Protein 1CPY (pdb70)

B-factor: mean 36.8, std 21.38, range [5.0, 75.0]

GO terms:
  GO:0000324 fungal-type vacuole (C, IDA)
  GO:0000328 fungal-type vacuole lumen (C, IDA)
  GO:0004185 serine-type carboxypeptidase activity (F, IDA)
  GO:0046938 phytochelatin biosynthetic process (P, IDA)
  GO:0005775 vacuolar lumen (C, IGI)
  GO:0004185 serine-type carboxypeptidase activity (F, IGI)
  GO:0016236 macroautophagy (P, IGI)
  GO:0031638 zymogen activation (P, IGI)
  GO:0006995 cellular response to nitrogen starvation (P, IGI)
  GO:0000324 fungal-type vacuole (C, HDA)
  GO:0005737 cytoplasm (C, HDA)
  GO:0005775 vacuolar lumen (C, IMP)
  GO:0005783 endoplasmic reticulum (C, HDA)
  GO:0004185 serine-type carboxypeptidase activity (F, IMP)
  GO:0046938 phytochelatin biosynthetic process (P, IMP)
  GO:0006995 cellular response to nitrogen starvation (P, IMP)
  GO:0005775 vacuolar lumen (C, EXP)
  GO:0005515 protein binding (F, IPI)
  GO:000557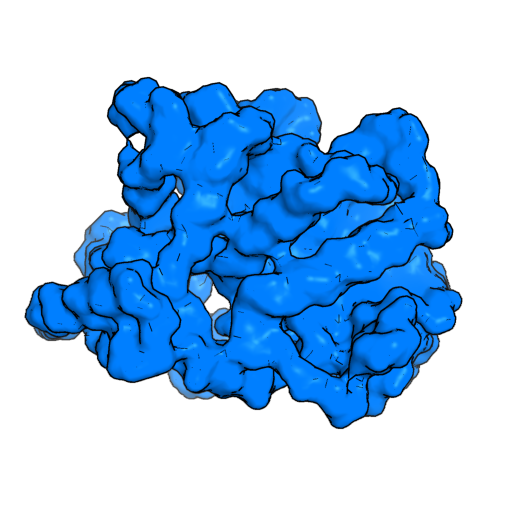6 extracellular region (C, IDA)

InterPro domains:
  IPR001563 Peptidase S10, serine carboxypeptidase [PF00450] (123-528)
  IPR001563 Peptidase S10, serine carboxypeptidase [PR00724] (191-203)
  IPR001563 Peptidase S10, serine carboxypeptidase [PR00724] (204-214)
  IPR001563 Peptidase S10, serine carboxypeptidase [PR00724] (239-264)
  IPR001563 Peptidase S10, serine carboxypeptidase [PR00724] (498-511)
  IPR001563 Peptidase S10, serine carboxypeptidase [PTHR11802] (123-515)
  IPR008442 Propeptide, carboxypeptidase Y [PF05388] (47-106)
  IPR018202 Serine carboxypeptidase, serine active site [PS00131] (253-260)
  IPR029058 Alpha/Beta hydrolase fold [G3DSA:3.40.50.1820] (127-526)
  IPR029058 Alpha/Beta hydrolase fold [SSF53474] (114-528)
  IPR033124 Serine carboxypeptidases, histidine active site [PS00560] (498-515)

CATH classification: 3.40.50.1820 (+1 more: 1.10.287.410)

Solvent-accessible surface area: 16264 Å² total; per-residue (Å²): 114,68,45,41,5,78,99,24,42,14,22,106,118,29,60,11,31,0,0,15,16,75,15,92,133,27,62,38,23,1,0,1,10,7,3,42,3,98,104,70,34,46,75,9,6,1,4,1,2,1,13,3,33,2,0,24,0,0,2,25,0,2,5,21,9,3,3,7,5,36,5,11,126,86,49,117,36,86,60,35,102,78,1,6,2,33,50,2,0,4,0,3,0,0,3,2,3,63,0,10,5,2,57,18,74,94,67,44,13,49,48,0,76,34,2,1,115,14,5,16,64,0,1,57,51,1,4,74,121,41,58,86,15,34,118,150,59,7,57,3,0,5,0,0,5,18,6,0,0,0,0,1,1,16,2,0,41,36,1,31,72,49,178,137,64,57,12,100,15,48,0,2,0,2,1,2,0,12,0,8,0,43,32,7,2,41,63,8,19,26,5,0,26,41,115,6,54,58,94,60,26,7,87,86,148,39,11,65,49,0,111,107,18,26,152,164,0,31,38,31,0,97,46,0,27,122,61,101,37,66,221,17,0,20,55,0,3,93,74,0,31,88,18,0,24,29,14,0,102,192,53,9,65,0,16,70,0,8,93,79,101,18,133,78,78,132,88,32,18,95,57,46,94,34,5,29,54,2,8,44,29,106,108,4,34,113,19,7,34,17,77,33,135,128,0,101,35,60,32,166,67,8,49,104,36,0,41,116,24,0,0,41,0,30,14,22,32,78,12,1,32,84,4,0,60,112,87,9,17,1,0,0,5,0,0,6,17,0,0,51,5,5,27,16,1,2,61,13,2,3,38,97,10,75,11,96,56,70,73,70,4,68,89,29,82,88,172,101,10,69,1,67,93,54,116,128,68,1,0,48,4,16,30,58,123,28,0,0,5,0,38,3,57,83,0,0,22,18,3,6,64,30,30,23,53,22,2,15,1,0,1,22,46,0,6,90,47,49,44,53,49

Structure (mmCIF, N/CA/C/O backbone):
data_1CPY
#
_entry.id   1CPY
#
_cell.length_a   112.000
_cell.length_b   112.000
_cell.length_c   112.000
_cell.angle_alpha   90.00
_cell.angle_beta   90.00
_cell.angle_gamma   90.00
#
_symmetry.space_group_name_H-M   'P 21 3'
#
loop_
_entity.id
_entity.type
_entity.pdbx_description
1 polymer 'SERINE CARBOXYPEPTIDASE'
2 non-polymer 2-acetamido-2-deoxy-beta-D-glucopyranose
3 water water
#
loop_
_atom_site.group_PDB
_atom_site.id
_atom_site.type_symbol
_atom_site.label_atom_id
_atom_site.label_alt_id
_atom_site.label_comp_id
_atom_site.label_asym_id
_atom_site.label_entity_id
_atom_site.label_seq_id
_atom_site.pdbx_PDB_ins_code
_atom_site.Cartn_x
_atom_site.Cartn_y
_atom_site.Cartn_z
_atom_site.occupancy
_atom_site.B_iso_or_equiv
_atom_site.auth_seq_id
_atom_site.auth_comp_id
_atom_site.auth_asym_id
_atom_site.auth_atom_id
_atom_site.pdbx_PDB_model_num
ATOM 1 N N . LYS A 1 1 ? 62.729 18.190 22.487 1.00 73.20 1 LYS A N 1
ATOM 2 C CA . LYS A 1 1 ? 63.006 18.372 21.043 1.00 71.34 1 LYS A CA 1
ATOM 3 C C . LYS A 1 1 ? 62.635 17.109 20.353 1.00 66.53 1 LYS A C 1
ATOM 4 O O . LYS A 1 1 ? 63.196 16.074 20.650 1.00 67.06 1 LYS A O 1
ATOM 6 N N . ILE A 1 2 ? 61.724 17.177 19.433 1.00 63.72 2 ILE A N 1
ATOM 7 C CA . ILE A 1 2 ? 61.237 15.952 18.830 1.00 64.19 2 ILE A CA 1
ATOM 8 C C . ILE A 1 2 ? 61.961 15.312 17.621 1.00 65.83 2 ILE A C 1
ATOM 9 O O . ILE A 1 2 ? 62.407 16.003 16.730 1.00 68.05 2 ILE A O 1
ATOM 11 N N . LYS A 1 3 ? 62.059 13.980 17.540 1.00 64.72 3 LYS A N 1
ATOM 12 C CA . LYS A 1 3 ? 62.620 13.340 16.357 1.00 63.85 3 LYS A CA 1
ATOM 13 C C . LYS A 1 3 ? 61.499 12.589 15.688 1.00 66.94 3 LYS A C 1
ATOM 14 O O . LYS A 1 3 ? 60.332 12.874 15.959 1.00 67.14 3 LYS A O 1
ATOM 16 N N . ASP A 1 4 ? 61.862 11.650 14.814 1.00 69.52 4 ASP A N 1
ATOM 17 C CA . ASP A 1 4 ? 60.904 10.826 14.095 1.00 72.10 4 ASP A CA 1
ATOM 18 C C . ASP A 1 4 ? 61.341 9.399 14.108 1.00 73.87 4 ASP A C 1
ATOM 19 O O . ASP A 1 4 ? 62.352 9.068 13.499 1.00 74.80 4 ASP A O 1
ATOM 21 N N . PRO A 1 5 ? 60.472 8.549 14.653 1.00 73.99 5 PRO A N 1
ATOM 22 C CA . PRO A 1 5 ? 60.736 7.138 14.659 1.00 74.50 5 PRO A CA 1
ATOM 23 C C . PRO A 1 5 ? 60.936 6.707 13.238 1.00 74.04 5 PRO A C 1
ATOM 24 O O . PRO A 1 5 ? 61.369 5.572 13.086 1.00 73.99 5 PRO A O 1
ATOM 28 N N . LYS A 1 6 ? 60.445 7.585 12.295 1.00 73.48 6 LYS A N 1
ATOM 29 C CA . LYS A 1 6 ? 60.520 7.545 10.858 1.00 72.26 6 LYS A CA 1
ATOM 30 C C . LYS A 1 6 ? 61.704 6.630 10.542 1.00 73.88 6 LYS A C 1
ATOM 31 O O . LYS A 1 6 ? 61.508 5.431 10.179 1.00 72.54 6 LYS A O 1
ATOM 33 N N . ILE A 1 7 ? 62.911 7.154 10.917 1.00 75.00 7 ILE A N 1
ATOM 34 C CA . ILE A 1 7 ? 64.203 6.462 10.826 1.00 75.00 7 ILE A CA 1
ATOM 35 C C . ILE A 1 7 ? 64.221 4.986 11.352 1.00 75.00 7 ILE A C 1
ATOM 36 O O . ILE A 1 7 ? 65.014 4.161 10.832 1.00 75.00 7 ILE A O 1
ATOM 38 N N . LEU A 1 8 ? 63.340 4.681 12.399 1.00 75.00 8 LEU A N 1
ATOM 39 C CA . LEU A 1 8 ? 63.202 3.366 13.118 1.00 72.03 8 LEU A CA 1
ATOM 40 C C . LEU A 1 8 ? 62.494 2.273 12.313 1.00 67.20 8 LEU A C 1
ATOM 41 O O . LEU A 1 8 ? 61.854 2.576 11.292 1.00 63.79 8 LEU A O 1
ATOM 46 N N . GLY A 1 9 ? 62.604 1.044 12.823 1.00 65.74 9 GLY A N 1
ATOM 47 C CA . GLY A 1 9 ? 61.941 -0.059 12.201 1.00 68.24 9 GLY A CA 1
ATOM 48 C C . GLY A 1 9 ? 60.447 0.248 12.165 1.00 72.91 9 GLY A C 1
ATOM 49 O O . GLY A 1 9 ? 59.917 0.751 11.164 1.00 75.00 9 GLY A O 1
ATOM 50 N N . ILE A 1 10 ? 59.811 0.005 13.289 1.00 73.53 10 ILE A N 1
ATOM 51 C CA . ILE A 1 10 ? 58.398 0.208 13.567 1.00 74.01 10 ILE A CA 1
ATOM 52 C C . ILE A 1 10 ? 57.431 0.350 12.331 1.00 75.00 10 ILE A C 1
ATOM 53 O O . ILE A 1 10 ? 57.767 -0.103 11.206 1.00 75.00 10 ILE A O 1
ATOM 58 N N . ASP A 1 11 ? 56.252 0.987 12.520 1.00 74.59 11 ASP A N 1
ATOM 59 C CA . ASP A 1 11 ? 55.249 1.185 11.478 1.00 74.89 11 ASP A CA 1
ATOM 60 C C . ASP A 1 11 ? 55.651 2.191 10.381 1.00 74.83 11 ASP A C 1
ATOM 61 O O . ASP A 1 11 ? 55.842 3.382 10.623 1.00 75.00 11 ASP A O 1
ATOM 66 N N . PRO A 1 12 ? 55.711 1.662 9.157 1.00 75.00 12 PRO A N 1
ATOM 67 C CA . PRO A 1 12 ? 56.064 2.346 7.920 1.00 75.00 12 PRO A CA 1
ATOM 68 C C . PRO A 1 12 ? 55.039 3.330 7.406 1.00 75.00 12 PRO A C 1
ATOM 69 O O . PRO A 1 12 ? 54.789 4.364 8.077 1.00 75.00 12 PRO A O 1
ATOM 73 N N . ASN A 1 13 ? 54.501 2.964 6.212 1.00 75.00 13 ASN A N 1
ATOM 74 C CA . ASN A 1 13 ? 53.490 3.674 5.365 1.00 75.00 13 ASN A CA 1
ATOM 75 C C . ASN A 1 13 ? 52.661 4.782 6.022 1.00 75.00 13 ASN A C 1
ATOM 76 O O . ASN A 1 13 ? 52.029 5.605 5.304 1.00 75.00 13 ASN A O 1
ATOM 78 N N . VAL A 1 14 ? 52.647 4.722 7.386 1.00 75.00 14 VAL A N 1
ATOM 79 C CA . VAL A 1 14 ? 51.966 5.553 8.379 1.00 75.00 14 VAL A CA 1
ATOM 80 C C . VAL A 1 14 ? 52.375 7.035 8.381 1.00 75.00 14 VAL A C 1
ATOM 81 O O . VAL A 1 14 ? 51.941 7.848 7.528 1.00 75.00 14 VAL A O 1
ATOM 83 N N . THR A 1 15 ? 53.238 7.336 9.372 1.00 75.00 15 THR A N 1
ATOM 84 C CA . THR A 1 15 ? 53.786 8.654 9.707 1.00 74.57 15 THR A CA 1
ATOM 85 C C . THR A 1 15 ? 53.708 8.822 11.215 1.00 72.49 15 THR A C 1
ATOM 86 O O . THR A 1 15 ? 52.720 9.259 11.786 1.00 73.64 15 THR A O 1
ATOM 88 N N . GLN A 1 16 ? 54.761 8.343 11.826 1.00 70.63 16 GLN A N 1
ATOM 89 C CA . GLN A 1 16 ? 54.943 8.285 13.238 1.00 67.63 16 GLN A CA 1
ATOM 90 C C . GLN A 1 16 ? 55.841 9.442 13.761 1.00 68.44 16 GLN A C 1
ATOM 91 O O . GLN A 1 16 ? 56.862 9.773 13.205 1.00 67.94 16 GLN A O 1
ATOM 93 N N . TYR A 1 17 ? 55.446 10.105 14.846 1.00 68.31 17 TYR A N 1
ATOM 94 C CA . TYR A 1 17 ? 56.258 11.146 15.437 1.00 65.96 17 TYR A CA 1
ATOM 95 C C . TYR A 1 17 ? 56.535 10.774 16.911 1.00 64.65 17 TYR A C 1
ATOM 96 O O . TYR A 1 17 ? 55.712 10.074 17.568 1.00 65.30 17 TYR A O 1
ATOM 98 N N . THR A 1 18 ? 57.730 11.140 17.430 1.00 58.24 18 THR A N 1
ATOM 99 C CA . THR A 1 18 ? 58.068 10.778 18.812 1.00 51.52 18 THR A CA 1
ATOM 100 C C . THR A 1 18 ? 58.996 11.774 19.432 1.00 47.85 18 THR A C 1
ATOM 101 O O . THR A 1 18 ? 59.451 12.664 18.754 1.00 47.49 18 THR A O 1
ATOM 105 N N . GLY A 1 19 ? 59.281 11.632 20.717 1.00 46.20 19 GLY A N 1
ATOM 106 C CA . GLY A 1 19 ? 60.160 12.581 21.384 1.00 43.82 19 GLY A CA 1
ATOM 107 C C . GLY A 1 19 ? 59.631 13.135 22.709 1.00 40.25 19 GLY A C 1
ATOM 108 O O . GLY A 1 19 ? 59.082 12.378 23.467 1.00 39.46 19 GLY A O 1
ATOM 109 N N . TYR A 1 20 ? 59.752 14.439 22.968 1.00 41.23 20 TYR A N 1
ATOM 110 C CA . TYR A 1 20 ? 59.430 15.037 24.282 1.00 45.43 20 TYR A CA 1
ATOM 111 C C . TYR A 1 20 ? 58.756 16.381 24.351 1.00 49.95 20 TYR A C 1
ATOM 112 O O . TYR A 1 20 ? 59.253 17.356 23.756 1.00 50.69 20 TYR A O 1
ATOM 121 N N . LEU A 1 21 ? 57.812 16.480 25.301 1.00 51.34 21 LEU A N 1
ATOM 122 C CA . LEU A 1 21 ? 57.216 17.752 25.596 1.00 51.85 21 LEU A CA 1
ATOM 123 C C . LEU A 1 21 ? 57.821 18.274 26.837 1.00 51.54 21 LEU A C 1
ATOM 124 O O . LEU A 1 21 ? 57.861 17.557 27.809 1.00 49.93 21 LEU A O 1
ATOM 129 N N . ASP A 1 22 ? 58.298 19.499 26.760 1.00 54.47 22 ASP A N 1
ATOM 130 C CA . ASP A 1 22 ? 58.918 20.126 27.908 1.00 58.40 22 ASP A CA 1
ATOM 131 C C . ASP A 1 22 ? 58.018 21.097 28.742 1.00 58.78 22 ASP A C 1
ATOM 132 O O . ASP A 1 22 ? 57.222 21.910 28.243 1.00 58.96 22 ASP A O 1
ATOM 137 N N . VAL A 1 23 ? 58.169 20.958 30.064 1.00 58.08 23 VAL A N 1
ATOM 138 C CA . VAL A 1 23 ? 57.477 21.763 31.060 1.00 58.74 23 VAL A CA 1
ATOM 139 C C . VAL A 1 23 ? 58.442 22.448 32.031 1.00 59.01 23 VAL A C 1
ATOM 140 O O . VAL A 1 23 ? 58.710 22.069 33.205 1.00 53.98 23 VAL A O 1
ATOM 144 N N . GLU A 1 24 ? 59.047 23.421 31.341 1.00 62.63 24 GLU A N 1
ATOM 145 C CA . GLU A 1 24 ? 59.980 24.413 31.821 1.00 66.35 24 GLU A CA 1
ATOM 146 C C . GLU A 1 24 ? 60.123 24.507 33.358 1.00 65.16 24 GLU A C 1
ATOM 147 O O . GLU A 1 24 ? 61.082 24.018 33.979 1.00 63.00 24 GLU A O 1
ATOM 149 N N . ASP A 1 25 ? 59.131 25.210 33.915 1.00 67.25 25 ASP A N 1
ATOM 150 C CA . ASP A 1 25 ? 58.963 25.507 35.312 1.00 71.09 25 ASP A CA 1
ATOM 151 C C . ASP A 1 25 ? 59.086 24.318 36.178 1.00 71.29 25 ASP A C 1
ATOM 152 O O . ASP A 1 25 ? 59.813 24.303 37.140 1.00 72.24 25 ASP A O 1
ATOM 157 N N . GLU A 1 26 ? 58.259 23.362 35.927 1.00 71.98 26 GLU A N 1
ATOM 158 C CA . GLU A 1 26 ? 58.339 22.227 36.773 1.00 71.57 26 GLU A CA 1
ATOM 159 C C . GLU A 1 26 ? 59.591 21.396 36.385 1.00 69.03 26 GLU A C 1
ATOM 160 O O . GLU A 1 26 ? 60.040 20.518 37.125 1.00 70.62 26 GLU A O 1
ATOM 162 N N . ASP A 1 27 ? 60.217 21.724 35.246 1.00 63.14 27 ASP A N 1
ATOM 163 C CA . ASP A 1 27 ? 61.341 20.938 34.800 1.00 57.79 27 ASP A CA 1
ATOM 164 C C . ASP A 1 27 ? 60.878 19.514 34.640 1.00 52.47 27 ASP A C 1
ATOM 165 O O . ASP A 1 27 ? 61.543 18.596 35.073 1.00 48.23 27 ASP A O 1
ATOM 170 N N . LYS A 1 28 ? 59.714 19.335 34.038 1.00 51.65 28 LYS A N 1
ATOM 171 C CA . LYS A 1 28 ? 59.238 17.987 33.799 1.00 53.17 28 LYS A CA 1
ATOM 172 C C . LYS A 1 28 ? 59.359 17.679 32.285 1.00 54.27 28 LYS A C 1
ATOM 173 O O . LYS A 1 28 ? 58.870 18.434 31.446 1.00 55.80 28 LYS A O 1
ATOM 179 N N . HIS A 1 29 ? 59.981 16.525 31.918 1.00 51.17 29 HIS A N 1
ATOM 180 C CA . HIS A 1 29 ? 60.194 16.108 30.522 1.00 42.13 29 HIS A CA 1
ATOM 181 C C . HIS A 1 29 ? 59.356 14.881 30.130 1.00 32.25 29 HIS A C 1
ATOM 182 O O . HIS A 1 29 ? 59.704 13.736 30.358 1.00 34.31 29 HIS A O 1
ATOM 189 N N . PHE A 1 30 ? 58.237 15.119 29.583 1.00 22.45 30 PHE A N 1
ATOM 190 C CA . PHE A 1 30 ? 57.347 14.083 29.171 1.00 22.07 30 PHE A CA 1
ATOM 191 C C . PHE A 1 30 ? 57.855 13.329 27.958 1.00 33.43 30 PHE A C 1
ATOM 192 O O . PHE A 1 30 ? 58.520 13.856 27.159 1.00 44.62 30 PHE A O 1
ATOM 200 N N . PHE A 1 31 ? 57.583 12.104 27.763 1.00 32.29 31 PHE A N 1
ATOM 201 C CA . PHE A 1 31 ? 58.040 11.462 26.563 1.00 29.41 31 PHE A CA 1
ATOM 202 C C . PHE A 1 31 ? 56.808 10.765 25.945 1.00 37.21 31 PHE A C 1
ATOM 203 O O . PHE A 1 31 ? 55.949 10.183 26.658 1.00 39.02 31 PHE A O 1
ATOM 211 N N . PHE A 1 32 ? 56.710 10.717 24.596 1.00 38.67 32 PHE A N 1
ATOM 212 C CA . PHE A 1 32 ? 55.599 10.085 23.897 1.00 34.35 32 PHE A CA 1
ATOM 213 C C . PHE A 1 32 ? 56.180 9.571 22.636 1.00 35.02 32 PHE A C 1
ATOM 214 O O . PHE A 1 32 ? 57.317 9.893 22.299 1.00 34.35 32 PHE A O 1
ATOM 222 N N . TRP A 1 33 ? 55.407 8.708 22.017 1.00 37.74 33 TRP A N 1
ATOM 223 C CA . TRP A 1 33 ? 55.707 7.984 20.812 1.00 37.11 33 TRP A CA 1
ATOM 224 C C . TRP A 1 33 ? 54.327 7.928 20.197 1.00 39.56 33 TRP A C 1
ATOM 225 O O . TRP A 1 33 ? 53.400 7.508 20.849 1.00 37.62 33 TRP A O 1
ATOM 236 N N . THR A 1 34 ? 54.134 8.525 19.014 1.00 43.56 34 THR A N 1
ATOM 237 C CA . THR A 1 34 ? 52.818 8.550 18.387 1.00 42.61 34 THR A CA 1
ATOM 238 C C . THR A 1 34 ? 52.779 7.826 17.049 1.00 41.30 34 THR A C 1
ATOM 239 O O . THR A 1 34 ? 53.762 7.525 16.433 1.00 39.58 34 THR A O 1
ATOM 243 N N . PHE A 1 35 ? 51.597 7.671 16.551 1.00 44.56 35 PHE A N 1
ATOM 244 C CA . PHE A 1 35 ? 51.350 7.042 15.295 1.00 46.41 35 PHE A CA 1
ATOM 245 C C . PHE A 1 35 ? 50.055 7.578 14.592 1.00 44.40 35 PHE A C 1
ATOM 246 O O . PHE A 1 35 ? 49.061 7.888 15.271 1.00 41.65 35 PHE A O 1
ATOM 248 N N . GLU A 1 36 ? 50.069 7.794 13.253 1.00 41.40 36 GLU A N 1
ATOM 249 C CA . GLU A 1 36 ? 48.839 8.268 12.641 1.00 42.80 36 GLU A CA 1
ATOM 250 C C . GLU A 1 36 ? 47.906 7.087 12.452 1.00 43.59 36 GLU A C 1
ATOM 251 O O . GLU A 1 36 ? 48.312 5.953 12.533 1.00 43.36 36 GLU A O 1
ATOM 257 N N . SER A 1 37 ? 46.647 7.314 12.217 1.00 43.96 37 SER A N 1
ATOM 258 C CA . SER A 1 37 ? 45.824 6.151 12.067 1.00 43.62 37 SER A CA 1
ATOM 259 C C . SER A 1 37 ? 46.229 5.381 10.808 1.00 44.31 37 SER A C 1
ATOM 260 O O . SER A 1 37 ? 46.913 5.914 9.958 1.00 43.36 37 SER A O 1
ATOM 263 N N . ARG A 1 38 ? 46.026 4.095 10.733 1.00 48.39 38 ARG A N 1
ATOM 264 C CA . ARG A 1 38 ? 46.492 3.469 9.498 1.00 54.19 38 ARG A CA 1
ATOM 265 C C . ARG A 1 38 ? 45.555 3.805 8.307 1.00 58.01 38 ARG A C 1
ATOM 266 O O . ARG A 1 38 ? 45.781 3.480 7.129 1.00 58.66 38 ARG A O 1
ATOM 274 N N . ASN A 1 39 ? 44.400 4.311 8.670 1.00 59.24 39 ASN A N 1
ATOM 275 C CA . ASN A 1 39 ? 43.402 4.611 7.714 1.00 61.02 39 ASN A CA 1
ATOM 276 C C . ASN A 1 39 ? 43.515 6.047 7.304 1.00 64.18 39 ASN A C 1
ATOM 277 O O . ASN A 1 39 ? 44.342 6.401 6.490 1.00 67.61 39 ASN A O 1
ATOM 282 N N . ASP A 1 40 ? 42.695 6.890 7.898 1.00 63.84 40 ASP A N 1
ATOM 283 C CA . ASP A 1 40 ? 42.739 8.314 7.580 1.00 61.96 40 ASP A CA 1
ATOM 284 C C . ASP A 1 40 ? 42.863 9.156 8.829 1.00 55.14 40 ASP A C 1
ATOM 285 O O . ASP A 1 40 ? 41.944 9.304 9.639 1.00 55.33 40 ASP A O 1
ATOM 290 N N . PRO A 1 41 ? 44.032 9.679 8.994 1.00 49.18 41 PRO A N 1
ATOM 291 C CA . PRO A 1 41 ? 44.338 10.387 10.186 1.00 48.95 41 PRO A CA 1
ATOM 292 C C . PRO A 1 41 ? 43.434 11.579 10.515 1.00 49.06 41 PRO A C 1
ATOM 293 O O . PRO A 1 41 ? 43.313 12.001 11.687 1.00 50.02 41 PRO A O 1
ATOM 297 N N . ALA A 1 42 ? 42.742 12.020 9.473 1.00 47.32 42 ALA A N 1
ATOM 298 C CA . ALA A 1 42 ? 41.878 13.174 9.504 1.00 47.90 42 ALA A CA 1
ATOM 299 C C . ALA A 1 42 ? 40.500 12.889 10.085 1.00 49.97 42 ALA A C 1
ATOM 300 O O . ALA A 1 42 ? 39.901 13.739 10.747 1.00 50.66 42 ALA A O 1
ATOM 302 N N . LYS A 1 43 ? 39.940 11.730 9.819 1.00 52.06 43 LYS A N 1
ATOM 303 C CA . LYS A 1 43 ? 38.650 11.450 10.422 1.00 55.49 43 LYS A CA 1
ATOM 304 C C . LYS A 1 43 ? 38.912 10.704 11.723 1.00 60.39 43 LYS A C 1
ATOM 305 O O . LYS A 1 43 ? 38.624 11.232 12.790 1.00 60.67 43 LYS A O 1
ATOM 307 N N . ASP A 1 44 ? 39.570 9.512 11.621 1.00 64.84 44 ASP A N 1
ATOM 308 C CA . ASP A 1 44 ? 40.007 8.660 12.753 1.00 66.09 44 ASP A CA 1
ATOM 309 C C . ASP A 1 44 ? 40.379 9.411 14.047 1.00 67.40 44 ASP A C 1
ATOM 310 O O . ASP A 1 44 ? 41.193 10.370 14.047 1.00 69.37 44 ASP A O 1
ATOM 315 N N . PRO A 1 45 ? 39.727 9.003 15.149 1.00 65.09 45 PRO A N 1
ATOM 316 C CA . PRO A 1 45 ? 39.954 9.629 16.433 1.00 62.33 45 PRO A CA 1
ATOM 317 C C . PRO A 1 45 ? 41.417 9.463 16.953 1.00 58.03 45 PRO A C 1
ATOM 318 O O . PRO A 1 45 ? 42.312 8.855 16.350 1.00 58.34 45 PRO A O 1
ATOM 322 N N . VAL A 1 46 ? 41.639 10.012 18.115 1.00 52.40 46 VAL A N 1
ATOM 323 C CA . VAL A 1 46 ? 42.892 9.958 18.774 1.00 48.72 46 VAL A CA 1
ATOM 324 C C . VAL A 1 46 ? 42.695 9.269 20.129 1.00 48.18 46 VAL A C 1
ATOM 325 O O . VAL A 1 46 ? 41.588 9.266 20.746 1.00 48.46 46 VAL A O 1
ATOM 329 N N . ILE A 1 47 ? 43.795 8.642 20.545 1.00 47.05 47 ILE A N 1
ATOM 330 C CA . ILE A 1 47 ? 43.828 7.787 21.721 1.00 44.41 47 ILE A CA 1
ATOM 331 C C . ILE A 1 47 ? 45.124 7.897 22.522 1.00 42.24 47 ILE A C 1
ATOM 332 O O . ILE A 1 47 ? 46.198 7.691 21.902 1.00 41.12 47 ILE A O 1
ATOM 337 N N . LEU A 1 48 ? 44.955 8.215 23.884 1.00 38.84 48 LEU A N 1
ATOM 338 C CA . LEU A 1 48 ? 45.951 8.250 24.972 1.00 31.22 48 LEU A CA 1
ATOM 339 C C . LEU A 1 48 ? 46.029 6.877 25.643 1.00 29.56 48 LEU A C 1
ATOM 340 O O . LEU A 1 48 ? 45.119 6.305 26.266 1.00 28.50 48 LEU A O 1
ATOM 345 N N . TRP A 1 49 ? 47.154 6.279 25.494 1.00 29.72 49 TRP A N 1
ATOM 346 C CA . TRP A 1 49 ? 47.149 4.969 26.047 1.00 27.89 49 TRP A CA 1
ATOM 347 C C . TRP A 1 49 ? 47.883 4.931 27.282 1.00 26.17 49 TRP A C 1
ATOM 348 O O . TRP A 1 49 ? 48.981 5.402 27.287 1.00 27.73 49 TRP A O 1
ATOM 359 N N . LEU A 1 50 ? 47.303 4.322 28.282 1.00 25.41 50 LEU A N 1
ATOM 360 C CA . LEU A 1 50 ? 47.959 4.375 29.564 1.00 24.38 50 LEU A CA 1
ATOM 361 C C . LEU A 1 50 ? 48.280 3.042 30.184 1.00 24.54 50 LEU A C 1
ATOM 362 O O . LEU A 1 50 ? 47.438 2.184 30.263 1.00 26.16 50 LEU A O 1
ATOM 367 N N . ASN A 1 51 ? 49.513 2.863 30.610 1.00 28.62 51 ASN A N 1
ATOM 368 C CA . ASN A 1 51 ? 49.872 1.596 31.261 1.00 29.77 51 ASN A CA 1
ATOM 369 C C . ASN A 1 51 ? 49.775 1.764 32.837 1.00 26.00 51 ASN A C 1
ATOM 370 O O . ASN A 1 51 ? 49.628 2.923 33.348 1.00 22.68 51 ASN A O 1
ATOM 375 N N . GLY A 1 52 ? 49.948 0.704 33.663 1.00 23.14 52 GLY A N 1
ATOM 376 C CA . GLY A 1 52 ? 49.827 0.982 35.133 1.00 22.18 52 GLY A CA 1
ATOM 377 C C . GLY A 1 52 ? 51.063 1.102 36.068 1.00 16.47 52 GLY A C 1
ATOM 378 O O . GLY A 1 52 ? 51.873 2.051 35.998 1.00 9.97 52 GLY A O 1
ATOM 379 N N . GLY A 1 53 ? 51.097 0.158 37.063 1.00 16.36 53 GLY A N 1
ATOM 380 C CA . GLY A 1 53 ? 52.215 0.071 38.019 1.00 11.15 53 GLY A CA 1
ATOM 381 C C . GLY A 1 53 ? 51.805 0.114 39.465 1.00 15.40 53 GLY A C 1
ATOM 382 O O . GLY A 1 53 ? 51.483 -0.876 40.152 1.00 15.77 53 GLY A O 1
ATOM 383 N N . PRO A 1 54 ? 51.957 1.277 40.033 1.00 17.11 54 PRO A N 1
ATOM 384 C CA . PRO A 1 54 ? 52.282 2.484 39.357 1.00 19.36 54 PRO A CA 1
ATOM 385 C C . PRO A 1 54 ? 53.707 2.572 38.972 1.00 28.56 54 PRO A C 1
ATOM 386 O O . PRO A 1 54 ? 54.545 1.930 39.599 1.00 35.88 54 PRO A O 1
ATOM 390 N N . GLY A 1 55 ? 54.042 3.458 38.046 1.00 30.99 55 GLY A N 1
ATOM 391 C CA . GLY A 1 55 ? 55.443 3.627 37.709 1.00 33.04 55 GLY A CA 1
ATOM 392 C C . GLY A 1 55 ? 55.937 2.645 36.658 1.00 40.24 55 GLY A C 1
ATOM 393 O O . GLY A 1 55 ? 57.039 2.213 36.800 1.00 43.96 55 GLY A O 1
ATOM 394 N N . CYS A 1 56 ? 55.146 2.265 35.623 1.00 44.73 56 CYS A N 1
ATOM 395 C CA . CYS A 1 56 ? 55.576 1.398 34.496 1.00 47.44 56 CYS A CA 1
ATOM 396 C C . CYS A 1 56 ? 55.487 2.141 33.110 1.00 46.69 56 CYS A C 1
ATOM 397 O O . CYS A 1 56 ? 54.535 2.894 32.855 1.00 47.67 56 CYS A O 1
ATOM 400 N N . SER A 1 57 ? 56.469 1.921 32.217 1.00 43.38 57 SER A N 1
ATOM 401 C CA . SER A 1 57 ? 56.513 2.582 30.923 1.00 42.43 57 SER A CA 1
ATOM 402 C C . SER A 1 57 ? 55.382 2.182 29.987 1.00 36.94 57 SER A C 1
ATOM 403 O O . SER A 1 57 ? 55.045 1.013 30.059 1.00 35.62 57 SER A O 1
ATOM 406 N N . SER A 1 58 ? 54.779 3.121 29.149 1.00 29.62 58 SER A N 1
ATOM 407 C CA . SER A 1 58 ? 53.671 2.789 28.245 1.00 24.99 58 SER A CA 1
ATOM 408 C C . SER A 1 58 ? 54.104 2.083 26.932 1.00 27.25 58 SER A C 1
ATOM 409 O O . SER A 1 58 ? 53.350 1.355 26.255 1.00 28.69 58 SER A O 1
ATOM 412 N N . LEU A 1 59 ? 55.402 2.212 26.606 1.00 23.49 59 LEU A N 1
ATOM 413 C CA . LEU A 1 59 ? 55.936 1.551 25.468 1.00 21.33 59 LEU A CA 1
ATOM 414 C C . LEU A 1 59 ? 55.708 0.043 25.598 1.00 25.49 59 LEU A C 1
ATOM 415 O O . LEU A 1 59 ? 55.783 -0.735 24.665 1.00 27.85 59 LEU A O 1
ATOM 420 N N . THR A 1 60 ? 55.463 -0.345 26.819 1.00 26.03 60 THR A N 1
ATOM 421 C CA . THR A 1 60 ? 55.207 -1.660 27.212 1.00 29.48 60 THR A CA 1
ATOM 422 C C . THR A 1 60 ? 53.976 -2.167 26.543 1.00 33.90 60 THR A C 1
ATOM 423 O O . THR A 1 60 ? 53.908 -3.302 26.064 1.00 37.84 60 THR A O 1
ATOM 427 N N . GLY A 1 61 ? 52.947 -1.371 26.522 1.00 34.62 61 GLY A N 1
ATOM 428 C CA . GLY A 1 61 ? 51.771 -1.951 25.866 1.00 33.12 61 GLY A CA 1
ATOM 429 C C . GLY A 1 61 ? 51.981 -1.919 24.357 1.00 31.71 61 GLY A C 1
ATOM 430 O O . GLY A 1 61 ? 51.502 -2.761 23.626 1.00 32.49 61 GLY A O 1
ATOM 431 N N . LEU A 1 62 ? 52.736 -0.906 23.933 1.00 30.45 62 LEU A N 1
ATOM 432 C CA . LEU A 1 62 ? 53.059 -0.679 22.555 1.00 32.04 62 LEU A CA 1
ATOM 433 C C . LEU A 1 62 ? 53.791 -1.870 21.958 1.00 34.92 62 LEU A C 1
ATOM 434 O O . LEU A 1 62 ? 53.433 -2.403 20.931 1.00 38.71 62 LEU A O 1
ATOM 439 N N . PHE A 1 63 ? 54.839 -2.313 22.545 1.00 34.07 63 PHE A N 1
ATOM 440 C CA . PHE A 1 63 ? 55.455 -3.416 21.897 1.00 30.32 63 PHE A CA 1
ATOM 441 C C . PHE A 1 63 ? 54.958 -4.623 22.536 1.00 29.29 63 PHE A C 1
ATOM 442 O O . PHE A 1 63 ? 55.803 -5.366 22.958 1.00 33.60 63 PHE A O 1
ATOM 450 N N . PHE A 1 64 ? 53.693 -4.810 22.786 1.00 24.70 64 PHE A N 1
ATOM 451 C CA . PHE A 1 64 ? 53.454 -6.048 23.539 1.00 26.86 64 PHE A CA 1
ATOM 452 C C . PHE A 1 64 ? 52.038 -6.527 23.619 1.00 33.32 64 PHE A C 1
ATOM 453 O O . PHE A 1 64 ? 51.785 -7.716 23.822 1.00 33.48 64 PHE A O 1
ATOM 461 N N . ALA A 1 65 ? 51.103 -5.586 23.466 1.00 39.66 65 ALA A N 1
ATOM 462 C CA . ALA A 1 65 ? 49.706 -5.910 23.538 1.00 42.23 65 ALA A CA 1
ATOM 463 C C . ALA A 1 65 ? 48.904 -5.200 22.485 1.00 39.60 65 ALA A C 1
ATOM 464 O O . ALA A 1 65 ? 47.951 -5.716 22.000 1.00 39.93 65 ALA A O 1
ATOM 466 N N . LEU A 1 66 ? 49.215 -3.995 22.165 1.00 37.55 66 LEU A N 1
ATOM 467 C CA . LEU A 1 66 ? 48.315 -3.324 21.230 1.00 35.41 66 LEU A CA 1
ATOM 468 C C . LEU A 1 66 ? 48.934 -2.330 20.238 1.00 29.77 66 LEU A C 1
ATOM 469 O O . LEU A 1 66 ? 48.205 -1.543 19.666 1.00 24.52 66 LEU A O 1
ATOM 474 N N . GLY A 1 67 ? 50.234 -2.413 20.028 1.00 31.21 67 GLY A N 1
ATOM 475 C CA . GLY A 1 67 ? 50.906 -1.541 19.116 1.00 33.82 67 GLY A CA 1
ATOM 476 C C . GLY A 1 67 ? 51.154 -2.223 17.756 1.00 38.15 67 GLY A C 1
ATOM 477 O O . GLY A 1 67 ? 50.805 -3.414 17.519 1.00 38.71 67 GLY A O 1
ATOM 478 N N . PRO A 1 68 ? 51.769 -1.414 16.882 1.00 40.57 68 PRO A N 1
ATOM 479 C CA . PRO A 1 68 ? 52.135 -1.778 15.561 1.00 45.90 68 PRO A CA 1
ATOM 480 C C . PRO A 1 68 ? 53.127 -2.944 15.533 1.00 54.12 68 PRO A C 1
ATOM 481 O O . PRO A 1 68 ? 52.974 -3.967 14.814 1.00 56.01 68 PRO A O 1
ATOM 485 N N . SER A 1 69 ? 54.155 -2.792 16.367 1.00 56.93 69 SER A N 1
ATOM 486 C CA . SER A 1 69 ? 55.178 -3.790 16.446 1.00 56.55 69 SER A CA 1
ATOM 487 C C . SER A 1 69 ? 55.465 -4.331 17.868 1.00 55.57 69 SER A C 1
ATOM 488 O O . SER A 1 69 ? 55.177 -3.726 18.927 1.00 52.98 69 SER A O 1
ATOM 490 N N . SER A 1 70 ? 56.055 -5.536 17.823 1.00 55.14 70 SER A N 1
ATOM 491 C CA . SER A 1 70 ? 56.507 -6.299 18.957 1.00 53.22 70 SER A CA 1
ATOM 492 C C . SER A 1 70 ? 57.979 -6.606 18.790 1.00 49.60 70 SER A C 1
ATOM 493 O O . SER A 1 70 ? 58.603 -6.207 17.789 1.00 44.35 70 SER A O 1
ATOM 496 N N . ILE A 1 71 ? 58.525 -7.284 19.823 1.00 49.53 71 ILE A N 1
ATOM 497 C CA . ILE A 1 71 ? 59.946 -7.580 19.909 1.00 52.31 71 ILE A CA 1
ATOM 498 C C . ILE A 1 71 ? 60.255 -9.022 20.276 1.00 52.49 71 ILE A C 1
ATOM 499 O O . ILE A 1 71 ? 59.760 -9.568 21.270 1.00 53.24 71 ILE A O 1
ATOM 504 N N . GLY A 1 72 ? 61.006 -9.650 19.353 1.00 52.91 72 GLY A N 1
ATOM 505 C CA . GLY A 1 72 ? 61.446 -11.044 19.445 1.00 55.57 72 GLY A CA 1
ATOM 506 C C . GLY A 1 72 ? 62.960 -11.107 19.640 1.00 58.31 72 GLY A C 1
ATOM 507 O O . GLY A 1 72 ? 63.638 -10.157 19.281 1.00 61.64 72 GLY A O 1
ATOM 508 N N . PRO A 1 73 ? 63.482 -12.217 20.199 1.00 58.15 73 PRO A N 1
ATOM 509 C CA . PRO A 1 73 ? 64.927 -12.458 20.449 1.00 58.83 73 PRO A CA 1
ATOM 510 C C . PRO A 1 73 ? 65.867 -11.743 19.512 1.00 57.94 73 PRO A C 1
ATOM 511 O O . PRO A 1 73 ? 66.984 -11.363 19.840 1.00 59.24 73 PRO A O 1
ATOM 515 N N . ASP A 1 74 ? 65.377 -11.602 18.322 1.00 57.90 74 ASP A N 1
ATOM 516 C CA . ASP A 1 74 ? 66.117 -10.958 17.312 1.00 58.08 74 ASP A CA 1
ATOM 517 C C . ASP A 1 74 ? 66.123 -9.460 17.509 1.00 59.85 74 ASP A C 1
ATOM 518 O O . ASP A 1 74 ? 66.860 -8.735 16.829 1.00 63.43 74 ASP A O 1
ATOM 523 N N . LEU A 1 75 ? 65.446 -9.022 18.552 1.00 58.18 75 LEU A N 1
ATOM 524 C CA . LEU A 1 75 ? 65.371 -7.604 18.935 1.00 58.32 75 LEU A CA 1
ATOM 525 C C . LEU A 1 75 ? 65.137 -6.753 17.733 1.00 54.19 75 LEU A C 1
ATOM 526 O O . LEU A 1 75 ? 65.830 -5.739 17.563 1.00 51.87 75 LEU A O 1
ATOM 531 N N . LYS A 1 76 ? 64.306 -7.364 16.863 1.00 52.46 76 LYS A N 1
ATOM 532 C CA . LYS A 1 76 ? 63.825 -6.821 15.605 1.00 54.02 76 LYS A CA 1
ATOM 533 C C . LYS A 1 76 ? 62.315 -6.767 15.637 1.00 50.94 76 LYS A C 1
ATOM 534 O O . LYS A 1 76 ? 61.617 -7.741 15.948 1.00 50.87 76 LYS A O 1
ATOM 540 N N . PRO A 1 77 ? 61.861 -5.588 15.338 1.00 49.25 77 PRO A N 1
ATOM 541 C CA . PRO A 1 77 ? 60.472 -5.254 15.284 1.00 51.03 77 PRO A CA 1
ATOM 542 C C . PRO A 1 77 ? 59.607 -6.343 14.616 1.00 51.56 77 PRO A C 1
ATOM 543 O O . PRO A 1 77 ? 60.099 -7.221 13.918 1.00 50.02 77 PRO A O 1
ATOM 547 N N . ILE A 1 78 ? 58.294 -6.294 14.808 1.00 52.09 78 ILE A N 1
ATOM 548 C CA . ILE A 1 78 ? 57.400 -7.251 14.145 1.00 52.03 78 ILE A CA 1
ATOM 549 C C . ILE A 1 78 ? 55.979 -6.744 14.015 1.00 54.79 78 ILE A C 1
ATOM 550 O O . ILE A 1 78 ? 55.302 -6.497 15.035 1.00 58.81 78 ILE A O 1
ATOM 555 N N . GLY A 1 79 ? 55.497 -6.637 12.773 1.00 51.39 79 GLY A N 1
ATOM 556 C CA . GLY A 1 79 ? 54.145 -6.149 12.463 1.00 48.49 79 GLY A CA 1
ATOM 557 C C . GLY A 1 79 ? 52.978 -6.783 13.219 1.00 48.72 79 GLY A C 1
ATOM 558 O O . GLY A 1 79 ? 52.875 -8.003 13.382 1.00 46.37 79 GLY A O 1
ATOM 559 N N . ASN A 1 80 ? 52.093 -5.923 13.701 1.00 52.78 80 ASN A N 1
ATOM 560 C CA . ASN A 1 80 ? 50.923 -6.437 14.356 1.00 57.90 80 ASN A CA 1
ATOM 561 C C . ASN A 1 80 ? 49.733 -6.516 13.416 1.00 61.46 80 ASN A C 1
ATOM 562 O O . ASN A 1 80 ? 49.331 -5.527 12.811 1.00 58.42 80 ASN A O 1
ATOM 567 N N . PRO A 1 81 ? 49.313 -7.761 13.210 1.00 68.43 81 PRO A N 1
ATOM 568 C CA . PRO A 1 81 ? 48.237 -8.132 12.308 1.00 70.98 81 PRO A CA 1
ATOM 569 C C . PRO A 1 81 ? 46.871 -7.829 12.924 1.00 70.07 81 PRO A C 1
ATOM 570 O O . PRO A 1 81 ? 45.849 -8.377 12.440 1.00 70.93 81 PRO A O 1
ATOM 574 N N . TYR A 1 82 ? 46.925 -6.946 13.986 1.00 64.15 82 TYR A N 1
ATOM 575 C CA . TYR A 1 82 ? 45.786 -6.469 14.789 1.00 55.04 82 TYR A CA 1
ATOM 576 C C . TYR A 1 82 ? 46.011 -5.195 15.647 1.00 46.63 82 TYR A C 1
ATOM 577 O O . TYR A 1 82 ? 45.249 -4.964 16.606 1.00 42.65 82 TYR A O 1
ATOM 586 N N . SER A 1 83 ? 46.979 -4.321 15.284 1.00 40.89 83 SER A N 1
ATOM 587 C CA . SER A 1 83 ? 47.247 -3.047 16.015 1.00 37.41 83 SER A CA 1
ATOM 588 C C . SER A 1 83 ? 46.029 -2.099 16.306 1.00 39.98 83 SER A C 1
ATOM 589 O O . SER A 1 83 ? 45.010 -2.081 15.615 1.00 41.94 83 SER A O 1
ATOM 592 N N . TRP A 1 84 ? 46.141 -1.317 17.381 1.00 38.73 84 TRP A N 1
ATOM 593 C CA . TRP A 1 84 ? 45.087 -0.448 17.840 1.00 40.68 84 TRP A CA 1
ATOM 594 C C . TRP A 1 84 ? 44.854 0.765 16.921 1.00 44.24 84 TRP A C 1
ATOM 595 O O . TRP A 1 84 ? 43.803 1.412 16.838 1.00 42.80 84 TRP A O 1
ATOM 606 N N . ASN A 1 85 ? 45.896 1.100 16.204 1.00 48.83 85 ASN A N 1
ATOM 607 C CA . ASN A 1 85 ? 45.828 2.248 15.316 1.00 51.16 85 ASN A CA 1
ATOM 608 C C . ASN A 1 85 ? 45.458 1.832 13.878 1.00 48.39 85 ASN A C 1
ATOM 609 O O . ASN A 1 85 ? 45.611 2.595 12.928 1.00 44.87 85 ASN A O 1
ATOM 614 N N . SER A 1 86 ? 44.970 0.598 13.773 1.00 49.24 86 SER A N 1
ATOM 615 C CA . SER A 1 86 ? 44.437 0.066 12.536 1.00 49.99 86 SER A CA 1
ATOM 616 C C . SER A 1 86 ? 43.453 1.097 11.965 1.00 54.26 86 SER A C 1
ATOM 617 O O . SER A 1 86 ? 43.338 1.314 10.731 1.00 58.66 86 SER A O 1
ATOM 619 N N . ASN A 1 87 ? 42.830 1.829 12.907 1.00 48.41 87 ASN A N 1
ATOM 620 C CA . ASN A 1 87 ? 41.790 2.793 12.602 1.00 37.56 87 ASN A CA 1
ATOM 621 C C . ASN A 1 87 ? 41.681 4.058 13.509 1.00 30.59 87 ASN A C 1
ATOM 622 O O . ASN A 1 87 ? 40.527 4.483 13.851 1.00 24.58 87 ASN A O 1
ATOM 627 N N . ALA A 1 88 ? 42.870 4.640 13.833 1.00 28.93 88 ALA A N 1
ATOM 628 C CA . ALA A 1 88 ? 42.973 5.746 14.745 1.00 28.60 88 ALA A CA 1
ATOM 629 C C . ALA A 1 88 ? 44.421 6.063 15.047 1.00 23.02 88 ALA A C 1
ATOM 630 O O . ALA A 1 88 ? 45.228 5.186 15.129 1.00 16.39 88 ALA A O 1
ATOM 632 N N . THR A 1 89 ? 44.734 7.339 15.189 1.00 26.48 89 THR A N 1
ATOM 633 C CA . THR A 1 89 ? 46.057 7.777 15.580 1.00 32.46 89 THR A CA 1
ATOM 634 C C . THR A 1 89 ? 46.194 7.544 17.089 1.00 36.20 89 THR A C 1
ATOM 635 O O . THR A 1 89 ? 45.298 7.850 17.831 1.00 38.11 89 THR A O 1
ATOM 639 N N . VAL A 1 90 ? 47.311 6.977 17.549 1.00 38.51 90 VAL A N 1
ATOM 640 C CA . VAL A 1 90 ? 47.551 6.666 18.955 1.00 36.96 90 VAL A CA 1
ATOM 641 C C . VAL A 1 90 ? 48.744 7.359 19.642 1.00 40.06 90 VAL A C 1
ATOM 642 O O . VAL A 1 90 ? 49.778 7.599 19.068 1.00 40.43 90 VAL A O 1
ATOM 644 N N . ILE A 1 91 ? 48.565 7.710 20.917 1.00 43.76 91 ILE A N 1
ATOM 645 C CA . ILE A 1 91 ? 49.654 8.279 21.685 1.00 44.86 91 ILE A CA 1
ATOM 646 C C . ILE A 1 91 ? 50.009 7.457 22.893 1.00 42.10 91 ILE A C 1
ATOM 647 O O . ILE A 1 91 ? 49.111 7.147 23.705 1.00 38.49 91 ILE A O 1
ATOM 652 N N . PHE A 1 92 ? 51.336 7.266 23.027 1.00 41.88 92 PHE A N 1
ATOM 653 C CA . PHE A 1 92 ? 51.990 6.446 24.051 1.00 41.58 92 PHE A CA 1
ATOM 654 C C . PHE A 1 92 ? 52.897 7.240 25.013 1.00 39.58 92 PHE A C 1
ATOM 655 O O . PHE A 1 92 ? 54.109 7.236 24.882 1.00 45.38 92 PHE A O 1
ATOM 663 N N . LEU A 1 93 ? 52.294 7.837 25.994 1.00 32.52 93 LEU A N 1
ATOM 664 C CA . LEU A 1 93 ? 52.925 8.647 26.988 1.00 34.32 93 LEU A CA 1
ATOM 665 C C . LEU A 1 93 ? 53.679 7.860 28.036 1.00 41.35 93 LEU A C 1
ATOM 666 O O . LEU A 1 93 ? 53.221 6.754 28.424 1.00 45.74 93 LEU A O 1
ATOM 671 N N . ASP A 1 94 ? 54.787 8.429 28.556 1.00 40.28 94 ASP A N 1
ATOM 672 C CA . ASP A 1 94 ? 55.539 7.769 29.634 1.00 38.98 94 ASP A CA 1
ATOM 673 C C . ASP A 1 94 ? 55.410 8.517 30.965 1.00 42.57 94 ASP A C 1
ATOM 674 O O . ASP A 1 94 ? 56.369 9.206 31.407 1.00 47.60 94 ASP A O 1
ATOM 679 N N . GLN A 1 95 ? 54.220 8.377 31.572 1.00 36.51 95 GLN A N 1
ATOM 680 C CA . GLN A 1 95 ? 53.910 8.905 32.861 1.00 29.26 95 GLN A CA 1
ATOM 681 C C . GLN A 1 95 ? 53.946 7.756 33.829 1.00 28.60 95 GLN A C 1
ATOM 682 O O . GLN A 1 95 ? 53.655 6.606 33.496 1.00 33.08 95 GLN A O 1
ATOM 688 N N . PRO A 1 96 ? 54.312 8.103 35.025 1.00 23.18 96 PRO A N 1
ATOM 689 C CA . PRO A 1 96 ? 54.583 9.520 35.267 1.00 24.07 96 PRO A CA 1
ATOM 690 C C . PRO A 1 96 ? 55.989 9.964 35.026 1.00 24.05 96 PRO A C 1
ATOM 691 O O . PRO A 1 96 ? 56.740 9.351 34.273 1.00 27.73 96 PRO A O 1
ATOM 695 N N . VAL A 1 97 ? 56.362 11.042 35.659 1.00 23.92 97 VAL A N 1
ATOM 696 C CA . VAL A 1 97 ? 57.743 11.516 35.508 1.00 29.59 97 VAL A CA 1
ATOM 697 C C . VAL A 1 97 ? 58.817 10.557 36.074 1.00 32.23 97 VAL A C 1
ATOM 698 O O . VAL A 1 97 ? 58.806 10.270 37.235 1.00 33.46 97 VAL A O 1
ATOM 702 N N . ASN A 1 98 ? 59.719 10.066 35.225 1.00 31.41 98 ASN A N 1
ATOM 703 C CA . ASN A 1 98 ? 60.823 9.190 35.583 1.00 26.01 98 ASN A CA 1
ATOM 704 C C . ASN A 1 98 ? 60.524 7.781 35.263 1.00 26.09 98 ASN A C 1
ATOM 705 O O . ASN A 1 98 ? 61.213 6.781 35.615 1.00 27.65 98 ASN A O 1
ATOM 710 N N . VAL A 1 99 ? 59.441 7.716 34.554 1.00 24.89 99 VAL A N 1
ATOM 711 C CA . VAL A 1 99 ? 58.950 6.455 34.112 1.00 26.91 99 VAL A CA 1
ATOM 712 C C . VAL A 1 99 ? 59.429 6.200 32.696 1.00 27.38 99 VAL A C 1
ATOM 713 O O . VAL A 1 99 ? 59.363 7.176 31.863 1.00 27.31 99 VAL A O 1
ATOM 717 N N . GLY A 1 100 ? 59.853 4.913 32.436 1.00 25.42 100 GLY A N 1
ATOM 718 C CA . GLY A 1 100 ? 60.359 4.505 31.156 1.00 26.75 100 GLY A CA 1
ATOM 719 C C . GLY A 1 100 ? 61.307 5.609 30.650 1.00 30.61 100 GLY A C 1
ATOM 720 O O . GLY A 1 100 ? 62.358 5.959 31.224 1.00 31.41 100 GLY A O 1
ATOM 721 N N . PHE A 1 101 ? 60.856 6.268 29.628 1.00 33.61 101 PHE A N 1
ATOM 722 C CA . PHE A 1 101 ? 61.630 7.384 29.054 1.00 36.44 101 PHE A CA 1
ATOM 723 C C . PHE A 1 101 ? 61.426 8.814 29.618 1.00 40.14 101 PHE A C 1
ATOM 724 O O . PHE A 1 101 ? 62.126 9.711 29.193 1.00 42.90 101 PHE A O 1
ATOM 732 N N . SER A 1 102 ? 60.467 9.146 30.466 1.00 36.03 102 SER A N 1
ATOM 733 C CA . SER A 1 102 ? 60.489 10.547 30.788 1.00 32.57 102 SER A CA 1
ATOM 734 C C . SER A 1 102 ? 61.396 10.814 31.946 1.00 33.99 102 SER A C 1
ATOM 735 O O . SER A 1 102 ? 62.126 9.926 32.384 1.00 30.89 102 SER A O 1
ATOM 738 N N . TYR A 1 103 ? 61.355 12.060 32.453 1.00 39.75 103 TYR A N 1
ATOM 739 C CA . TYR A 1 103 ? 62.244 12.388 33.552 1.00 42.17 103 TYR A CA 1
ATOM 740 C C . TYR A 1 103 ? 62.132 13.811 34.005 1.00 44.38 103 TYR A C 1
ATOM 741 O O . TYR A 1 103 ? 61.453 14.641 33.431 1.00 43.10 103 TYR A O 1
ATOM 750 N N . SER A 1 104 ? 62.837 14.021 35.091 1.00 50.32 104 SER A N 1
ATOM 751 C CA . SER A 1 104 ? 63.014 15.271 35.783 1.00 53.47 104 SER A CA 1
ATOM 752 C C . SER A 1 104 ? 64.306 15.262 36.668 1.00 59.15 104 SER A C 1
ATOM 753 O O . SER A 1 104 ? 65.029 14.254 36.748 1.00 59.46 104 SER A O 1
ATOM 756 N N . GLY A 1 105 ? 64.638 16.375 37.338 1.00 63.31 105 GLY A N 1
ATOM 757 C CA . GLY A 1 105 ? 65.817 16.364 38.219 1.00 66.35 105 GLY A CA 1
ATOM 758 C C . GLY A 1 105 ? 65.368 16.212 39.662 1.00 68.99 105 GLY A C 1
ATOM 759 O O . GLY A 1 105 ? 65.953 15.506 40.487 1.00 68.84 105 GLY A O 1
ATOM 760 N N . SER A 1 106 ? 64.229 16.833 39.884 1.00 70.95 106 SER A N 1
ATOM 761 C CA . SER A 1 106 ? 63.641 16.866 41.167 1.00 71.41 106 SER A CA 1
ATOM 762 C C . SER A 1 106 ? 62.162 17.055 41.127 1.00 71.73 106 SER A C 1
ATOM 763 O O . SER A 1 106 ? 61.636 18.123 40.802 1.00 72.98 106 SER A O 1
ATOM 766 N N . SER A 1 107 ? 61.460 16.057 41.517 1.00 71.82 107 SER A N 1
ATOM 767 C CA . SER A 1 107 ? 60.083 16.337 41.549 1.00 70.01 107 SER A CA 1
ATOM 768 C C . SER A 1 107 ? 59.391 15.537 42.592 1.00 69.75 107 SER A C 1
ATOM 769 O O . SER A 1 107 ? 59.942 15.290 43.664 1.00 70.97 107 SER A O 1
ATOM 772 N N . GLY A 1 108 ? 58.176 15.163 42.204 1.00 65.90 108 GLY A N 1
ATOM 773 C CA . GLY A 1 108 ? 57.257 14.448 43.026 1.00 58.45 108 GLY A CA 1
ATOM 774 C C . GLY A 1 108 ? 56.573 13.308 42.339 1.00 52.27 108 GLY A C 1
ATOM 775 O O . GLY A 1 108 ? 57.131 12.235 42.091 1.00 51.52 108 GLY A O 1
ATOM 776 N N . VAL A 1 109 ? 55.314 13.522 42.061 1.00 49.62 109 VAL A N 1
ATOM 777 C CA . VAL A 1 109 ? 54.447 12.447 41.663 1.00 47.52 109 VAL A CA 1
ATOM 778 C C . VAL A 1 109 ? 54.586 11.293 42.659 1.00 40.01 109 VAL A C 1
ATOM 779 O O . VAL A 1 109 ? 55.159 10.244 42.378 1.00 38.29 109 VAL A O 1
ATOM 783 N N . SER A 1 110 ? 54.127 11.522 43.868 1.00 32.84 110 SER A N 1
ATOM 784 C CA . SER A 1 110 ? 54.168 10.486 44.895 1.00 30.50 110 SER A CA 1
ATOM 785 C C . SER A 1 110 ? 52.687 10.045 45.089 1.00 28.71 110 SER A C 1
ATOM 786 O O . SER A 1 110 ? 52.289 9.487 46.116 1.00 32.73 110 SER A O 1
ATOM 789 N N . ASN A 1 111 ? 51.869 10.368 44.085 1.00 20.43 111 ASN A N 1
ATOM 790 C CA . ASN A 1 111 ? 50.424 10.190 44.114 1.00 21.54 111 ASN A CA 1
ATOM 791 C C . ASN A 1 111 ? 49.668 10.530 42.811 1.00 25.22 111 ASN A C 1
ATOM 792 O O . ASN A 1 111 ? 50.210 11.179 41.903 1.00 23.99 111 ASN A O 1
ATOM 797 N N . THR A 1 112 ? 48.360 10.117 42.759 1.00 25.58 112 THR A N 1
ATOM 798 C CA . THR A 1 112 ? 47.527 10.266 41.544 1.00 24.95 112 THR A CA 1
ATOM 799 C C . THR A 1 112 ? 47.022 11.626 41.145 1.00 29.21 112 THR A C 1
ATOM 800 O O . THR A 1 112 ? 47.092 12.001 39.935 1.00 27.74 112 THR A O 1
ATOM 804 N N . VAL A 1 113 ? 46.420 12.304 42.161 1.00 28.26 113 VAL A N 1
ATOM 805 C CA . VAL A 1 113 ? 45.797 13.570 41.934 1.00 25.94 113 VAL A CA 1
ATOM 806 C C . VAL A 1 113 ? 46.735 14.458 41.200 1.00 25.89 113 VAL A C 1
ATOM 807 O O . VAL A 1 113 ? 46.444 15.221 40.298 1.00 29.95 113 VAL A O 1
ATOM 811 N N . ALA A 1 114 ? 47.921 14.289 41.532 1.00 26.02 114 ALA A N 1
ATOM 812 C CA . ALA A 1 114 ? 48.924 15.066 40.880 1.00 30.17 114 ALA A CA 1
ATOM 813 C C . ALA A 1 114 ? 49.474 14.500 39.565 1.00 31.60 114 ALA A C 1
ATOM 814 O O . ALA A 1 114 ? 50.105 15.261 38.816 1.00 36.72 114 ALA A O 1
ATOM 816 N N . ALA A 1 115 ? 49.343 13.210 39.290 1.00 26.42 115 ALA A N 1
ATOM 817 C CA . ALA A 1 115 ? 49.952 12.783 38.068 1.00 26.70 115 ALA A CA 1
ATOM 818 C C . ALA A 1 115 ? 49.155 13.419 36.930 1.00 28.54 115 ALA A C 1
ATOM 819 O O . ALA A 1 115 ? 49.724 13.844 35.939 1.00 18.37 115 ALA A O 1
ATOM 821 N N . GLY A 1 116 ? 47.796 13.431 37.166 1.00 39.11 116 GLY A N 1
ATOM 822 C CA . GLY A 1 116 ? 46.756 13.961 36.290 1.00 43.38 116 GLY A CA 1
ATOM 823 C C . GLY A 1 116 ? 47.236 15.355 35.907 1.00 45.39 116 GLY A C 1
ATOM 824 O O . GLY A 1 116 ? 47.469 15.664 34.702 1.00 46.54 116 GLY A O 1
ATOM 825 N N . LYS A 1 117 ? 47.482 16.114 36.982 1.00 41.49 117 LYS A N 1
ATOM 826 C CA . LYS A 1 117 ? 48.033 17.454 36.791 1.00 37.31 117 LYS A CA 1
ATOM 827 C C . LYS A 1 117 ? 49.201 17.469 35.846 1.00 33.64 117 LYS A C 1
ATOM 828 O O . LYS A 1 117 ? 49.314 18.334 35.053 1.00 37.00 117 LYS A O 1
ATOM 834 N N . ASP A 1 118 ? 50.080 16.538 35.831 1.00 27.41 118 ASP A N 1
ATOM 835 C CA . ASP A 1 118 ? 51.007 16.764 34.790 1.00 26.02 118 ASP A CA 1
ATOM 836 C C . ASP A 1 118 ? 50.479 16.247 33.523 1.00 28.49 118 ASP A C 1
ATOM 837 O O . ASP A 1 118 ? 51.014 16.467 32.494 1.00 32.61 118 ASP A O 1
ATOM 842 N N . VAL A 1 119 ? 49.436 15.496 33.554 1.00 28.23 119 VAL A N 1
ATOM 843 C CA . VAL A 1 119 ? 49.096 15.032 32.281 1.00 28.57 119 VAL A CA 1
ATOM 844 C C . VAL A 1 119 ? 48.428 16.091 31.484 1.00 27.64 119 VAL A C 1
ATOM 845 O O . VAL A 1 119 ? 48.815 16.367 30.359 1.00 27.22 119 VAL A O 1
ATOM 849 N N . TYR A 1 120 ? 47.491 16.718 32.115 1.00 29.19 120 TYR A N 1
ATOM 850 C CA . TYR A 1 120 ? 46.796 17.744 31.425 1.00 34.30 120 TYR A CA 1
ATOM 851 C C . TYR A 1 120 ? 47.692 18.803 30.887 1.00 35.30 120 TYR A C 1
ATOM 852 O O . TYR A 1 120 ? 47.327 19.394 29.876 1.00 35.57 120 TYR A O 1
ATOM 861 N N . ASN A 1 121 ? 48.861 18.969 31.522 1.00 33.57 121 ASN A N 1
ATOM 862 C CA . ASN A 1 121 ? 49.791 19.920 30.969 1.00 33.25 121 ASN A CA 1
ATOM 863 C C . ASN A 1 121 ? 50.474 19.364 29.779 1.00 41.07 121 ASN A C 1
ATOM 864 O O . ASN A 1 121 ? 51.015 20.108 28.938 1.00 48.49 121 ASN A O 1
ATOM 869 N N . PHE A 1 122 ? 50.573 18.088 29.719 1.00 35.24 122 PHE A N 1
ATOM 870 C CA . PHE A 1 122 ? 51.224 17.746 28.550 1.00 31.04 122 PHE A CA 1
ATOM 871 C C . PHE A 1 122 ? 50.230 17.714 27.402 1.00 32.97 122 PHE A C 1
ATOM 872 O O . PHE A 1 122 ? 50.635 17.997 26.303 1.00 35.15 122 PHE A O 1
ATOM 880 N N . LEU A 1 123 ? 49.025 17.161 27.600 1.00 34.97 123 LEU A N 1
ATOM 881 C CA . LEU A 1 123 ? 48.011 17.037 26.518 1.00 38.74 123 LEU A CA 1
ATOM 882 C C . LEU A 1 123 ? 47.723 18.374 25.907 1.00 40.45 123 LEU A C 1
ATOM 883 O O . LEU A 1 123 ? 47.574 18.533 24.703 1.00 39.16 123 LEU A O 1
ATOM 888 N N . GLU A 1 124 ? 47.635 19.348 26.772 1.00 44.40 124 GLU A N 1
ATOM 889 C CA . GLU A 1 124 ? 47.445 20.662 26.312 1.00 48.81 124 GLU A CA 1
ATOM 890 C C . GLU A 1 124 ? 48.613 21.147 25.416 1.00 52.59 124 GLU A C 1
ATOM 891 O O . GLU A 1 124 ? 48.323 21.716 24.368 1.00 54.91 124 GLU A O 1
ATOM 897 N N . LEU A 1 125 ? 49.912 20.863 25.774 1.00 52.24 125 LEU A N 1
ATOM 898 C CA . LEU A 1 125 ? 51.108 21.119 24.919 1.00 49.36 125 LEU A CA 1
ATOM 899 C C . LEU A 1 125 ? 50.816 20.433 23.642 1.00 53.72 125 LEU A C 1
ATOM 900 O O . LEU A 1 125 ? 50.251 21.055 22.771 1.00 59.86 125 LEU A O 1
ATOM 905 N N . PHE A 1 126 ? 51.154 19.153 23.603 1.00 54.39 126 PHE A N 1
ATOM 906 C CA . PHE A 1 126 ? 50.912 18.243 22.494 1.00 55.28 126 PHE A CA 1
ATOM 907 C C . PHE A 1 126 ? 49.764 18.654 21.587 1.00 56.58 126 PHE A C 1
ATOM 908 O O . PHE A 1 126 ? 49.867 18.565 20.374 1.00 56.85 126 PHE A O 1
ATOM 916 N N . PHE A 1 127 ? 48.608 18.997 22.138 1.00 57.59 127 PHE A N 1
ATOM 917 C CA . PHE A 1 127 ? 47.552 19.320 21.198 1.00 59.33 127 PHE A CA 1
ATOM 918 C C . PHE A 1 127 ? 47.855 20.539 20.437 1.00 61.48 127 PHE A C 1
ATOM 919 O O . PHE A 1 127 ? 47.360 20.709 19.367 1.00 64.34 127 PHE A O 1
ATOM 927 N N . ASP A 1 128 ? 48.711 21.359 20.990 1.00 61.00 128 ASP A N 1
ATOM 928 C CA . ASP A 1 128 ? 49.102 22.603 20.363 1.00 60.16 128 ASP A CA 1
ATOM 929 C C . ASP A 1 128 ? 49.925 22.402 19.142 1.00 63.57 128 ASP A C 1
ATOM 930 O O . ASP A 1 128 ? 49.599 22.949 18.076 1.00 65.54 128 ASP A O 1
ATOM 935 N N . GLN A 1 129 ? 51.008 21.631 19.377 1.00 63.98 129 GLN A N 1
ATOM 936 C CA . GLN A 1 129 ? 52.070 21.290 18.423 1.00 64.11 129 GLN A CA 1
ATOM 937 C C . GLN A 1 129 ? 51.700 20.357 17.283 1.00 61.31 129 GLN A C 1
ATOM 938 O O . GLN A 1 129 ? 52.462 20.234 16.293 1.00 62.12 129 GLN A O 1
ATOM 944 N N . PHE A 1 130 ? 50.575 19.683 17.502 1.00 57.52 130 PHE A N 1
ATOM 945 C CA . PHE A 1 130 ? 49.966 18.744 16.565 1.00 52.80 130 PHE A CA 1
ATOM 946 C C . PHE A 1 130 ? 48.481 18.976 16.506 1.00 48.66 130 PHE A C 1
ATOM 947 O O . PHE A 1 130 ? 47.700 18.009 16.547 1.00 50.13 130 PHE A O 1
ATOM 955 N N . PRO A 1 131 ? 48.116 20.268 16.338 1.00 41.33 131 PRO A N 1
ATOM 956 C CA . PRO A 1 131 ? 46.757 20.734 16.206 1.00 36.97 131 PRO A CA 1
ATOM 957 C C . PRO A 1 131 ? 46.057 20.116 15.000 1.00 34.19 131 PRO A C 1
ATOM 958 O O . PRO A 1 131 ? 44.918 20.487 14.696 1.00 36.55 131 PRO A O 1
ATOM 962 N N . GLU A 1 132 ? 46.724 19.141 14.390 1.00 28.63 132 GLU A N 1
ATOM 963 C CA . GLU A 1 132 ? 46.187 18.373 13.347 1.00 27.54 132 GLU A CA 1
ATOM 964 C C . GLU A 1 132 ? 45.476 17.235 13.947 1.00 32.85 132 GLU A C 1
ATOM 965 O O . GLU A 1 132 ? 45.017 16.350 13.224 1.00 34.54 132 GLU A O 1
ATOM 971 N N . TYR A 1 133 ? 45.307 17.270 15.277 1.00 35.60 133 TYR A N 1
ATOM 972 C CA . TYR A 1 133 ? 44.473 16.230 15.789 1.00 37.16 133 TYR A CA 1
ATOM 973 C C . TYR A 1 133 ? 43.120 16.748 16.130 1.00 44.82 133 TYR A C 1
ATOM 974 O O . TYR A 1 133 ? 42.096 16.065 16.220 1.00 45.17 133 TYR A O 1
ATOM 983 N N . VAL A 1 134 ? 43.069 18.023 16.221 1.00 52.08 134 VAL A N 1
ATOM 984 C CA . VAL A 1 134 ? 41.763 18.508 16.584 1.00 60.25 134 VAL A CA 1
ATOM 985 C C . VAL A 1 134 ? 40.871 19.015 15.479 1.00 64.79 134 VAL A C 1
ATOM 986 O O . VAL A 1 134 ? 40.185 18.165 14.871 1.00 65.60 134 VAL A O 1
ATOM 990 N N . ASN A 1 135 ? 40.904 20.382 15.289 1.00 66.78 135 ASN A N 1
ATOM 991 C CA . ASN A 1 135 ? 40.160 21.169 14.278 1.00 69.75 135 ASN A CA 1
ATOM 992 C C . ASN A 1 135 ? 39.170 20.335 13.485 1.00 70.68 135 ASN A C 1
ATOM 993 O O . ASN A 1 135 ? 37.928 20.506 13.623 1.00 73.53 135 ASN A O 1
ATOM 998 N N . LYS A 1 136 ? 39.772 19.351 12.757 1.00 66.22 136 LYS A N 1
ATOM 999 C CA . LYS A 1 136 ? 39.066 18.375 11.927 1.00 64.43 136 LYS A CA 1
ATOM 1000 C C . LYS A 1 136 ? 37.902 17.741 12.662 1.00 62.53 136 LYS A C 1
ATOM 1001 O O . LYS A 1 136 ? 37.113 17.033 12.035 1.00 61.49 136 LYS A O 1
ATOM 1007 N N . GLY A 1 137 ? 37.857 17.955 13.998 1.00 61.42 137 GLY A N 1
ATOM 1008 C CA . GLY A 1 137 ? 36.839 17.401 14.878 1.00 60.83 137 GLY A CA 1
ATOM 1009 C C . GLY A 1 137 ? 37.068 15.898 15.161 1.00 59.77 137 GLY A C 1
ATOM 1010 O O . GLY A 1 137 ? 36.228 15.013 14.914 1.00 56.78 137 GLY A O 1
ATOM 1011 N N . GLN A 1 138 ? 38.264 15.628 15.681 1.00 59.85 138 GLN A N 1
ATOM 1012 C CA . GLN A 1 138 ? 38.690 14.297 15.984 1.00 55.62 138 GLN A CA 1
ATOM 1013 C C . GLN A 1 138 ? 38.431 13.880 17.397 1.00 55.99 138 GLN A C 1
ATOM 1014 O O . GLN A 1 138 ? 39.096 14.328 18.319 1.00 59.62 138 GLN A O 1
ATOM 1020 N N . ASP A 1 139 ? 37.535 12.938 17.512 1.00 52.86 139 ASP A N 1
ATOM 1021 C CA . ASP A 1 139 ? 37.236 12.268 18.746 1.00 49.97 139 ASP A CA 1
ATOM 1022 C C . ASP A 1 139 ? 38.533 11.888 19.515 1.00 46.58 139 ASP A C 1
ATOM 1023 O O . ASP A 1 139 ? 39.363 11.130 19.056 1.00 45.56 139 ASP A O 1
ATOM 1028 N N . PHE A 1 140 ? 38.651 12.370 20.747 1.00 43.71 140 PHE A N 1
ATOM 1029 C CA . PHE A 1 140 ? 39.755 12.043 21.587 1.00 42.17 140 PHE A CA 1
ATOM 1030 C C . PHE A 1 140 ? 39.288 11.119 22.709 1.00 44.04 140 PHE A C 1
ATOM 1031 O O . PHE A 1 140 ? 38.318 11.452 23.426 1.00 46.10 140 PHE A O 1
ATOM 1039 N N . HIS A 1 141 ? 39.996 9.996 22.916 1.00 40.97 141 HIS A N 1
ATOM 1040 C CA . HIS A 1 141 ? 39.718 9.155 24.065 1.00 37.81 141 HIS A CA 1
ATOM 1041 C C . HIS A 1 141 ? 40.989 8.820 24.786 1.00 38.17 141 HIS A C 1
ATOM 1042 O O . HIS A 1 141 ? 42.031 8.927 24.247 1.00 37.72 141 HIS A O 1
ATOM 1049 N N . ILE A 1 142 ? 40.916 8.372 26.044 1.00 40.04 142 ILE A N 1
ATOM 1050 C CA . ILE A 1 142 ? 42.091 7.904 26.786 1.00 37.05 142 ILE A CA 1
ATOM 1051 C C . ILE A 1 142 ? 41.835 6.496 27.256 1.00 30.82 142 ILE A C 1
ATOM 1052 O O . ILE A 1 142 ? 40.717 6.111 27.609 1.00 27.81 142 ILE A O 1
ATOM 1057 N N . ALA A 1 143 ? 42.883 5.720 27.299 1.00 29.36 143 ALA A N 1
ATOM 1058 C CA . ALA A 1 143 ? 42.629 4.382 27.764 1.00 28.47 143 ALA A CA 1
ATOM 1059 C C . ALA A 1 143 ? 43.783 3.764 28.551 1.00 25.08 143 ALA A C 1
ATOM 1060 O O . ALA A 1 143 ? 44.909 4.264 28.535 1.00 24.14 143 ALA A O 1
ATOM 1062 N N . GLY A 1 144 ? 43.493 2.693 29.249 1.00 21.48 144 GLY A N 1
ATOM 1063 C CA . GLY A 1 144 ? 44.532 2.053 29.990 1.00 19.59 144 GLY A CA 1
ATOM 1064 C C . GLY A 1 144 ? 44.023 0.872 30.747 1.00 18.60 144 GLY A C 1
ATOM 1065 O O . GLY A 1 144 ? 42.837 0.487 30.749 1.00 20.68 144 GLY A O 1
ATOM 1066 N N . ALA A 1 145 ? 44.958 0.339 31.496 1.00 20.06 145 ALA A N 1
ATOM 1067 C CA . ALA A 1 145 ? 44.669 -0.804 32.302 1.00 16.93 145 ALA A CA 1
ATOM 1068 C C . ALA A 1 145 ? 45.299 -0.842 33.712 1.00 14.25 145 ALA A C 1
ATOM 1069 O O . ALA A 1 145 ? 46.272 -0.186 34.006 1.00 13.03 145 ALA A O 1
ATOM 1071 N N . SER A 1 146 ? 44.739 -1.737 34.575 1.00 15.45 146 SER A N 1
ATOM 1072 C CA . SER A 1 146 ? 45.194 -1.925 35.910 1.00 11.40 146 SER A CA 1
ATOM 1073 C C . SER A 1 146 ? 45.103 -0.674 36.729 1.00 12.21 146 SER A C 1
ATOM 1074 O O . SER A 1 146 ? 43.996 -0.280 37.102 1.00 14.71 146 SER A O 1
ATOM 1077 N N . TYR A 1 147 ? 46.277 -0.161 37.099 1.00 9.67 147 TYR A N 1
ATOM 1078 C CA . TYR A 1 147 ? 46.442 0.994 37.931 1.00 8.36 147 TYR A CA 1
ATOM 1079 C C . TYR A 1 147 ? 45.906 2.156 37.309 1.00 15.20 147 TYR A C 1
ATOM 1080 O O . TYR A 1 147 ? 45.471 3.037 38.008 1.00 20.41 147 TYR A O 1
ATOM 1089 N N . ALA A 1 148 ? 45.929 2.153 35.962 1.00 19.76 148 ALA A N 1
ATOM 1090 C CA . ALA A 1 148 ? 45.439 3.264 35.141 1.00 20.21 148 ALA A CA 1
ATOM 1091 C C . ALA A 1 148 ? 43.986 3.444 35.399 1.00 19.72 148 ALA A C 1
ATOM 1092 O O . ALA A 1 148 ? 43.367 4.412 34.906 1.00 21.38 148 ALA A O 1
ATOM 1094 N N . GLY A 1 149 ? 43.466 2.483 36.144 1.00 15.27 149 GLY A N 1
ATOM 1095 C CA . GLY A 1 149 ? 42.063 2.419 36.558 1.00 16.53 149 GLY A CA 1
ATOM 1096 C C . GLY A 1 149 ? 41.761 3.255 37.822 1.00 15.62 149 GLY A C 1
ATOM 1097 O O . GLY A 1 149 ? 40.634 3.127 38.330 1.00 15.56 149 GLY A O 1
ATOM 1098 N N . HIS A 1 150 ? 42.851 3.947 38.312 1.00 11.67 150 HIS A N 1
ATOM 1099 C CA . HIS A 1 150 ? 42.982 4.968 39.378 1.00 9.42 150 HIS A CA 1
ATOM 1100 C C . HIS A 1 150 ? 43.243 6.299 38.642 1.00 13.60 150 HIS A C 1
ATOM 1101 O O . HIS A 1 150 ? 42.447 7.258 38.738 1.00 16.04 150 HIS A O 1
ATOM 1108 N N . TYR A 1 151 ? 44.268 6.277 37.761 1.00 14.05 151 TYR A N 1
ATOM 1109 C CA . TYR A 1 151 ? 44.637 7.430 36.943 1.00 18.94 151 TYR A CA 1
ATOM 1110 C C . TYR A 1 151 ? 43.511 8.030 36.129 1.00 20.27 151 TYR A C 1
ATOM 1111 O O . TYR A 1 151 ? 43.235 9.259 36.131 1.00 20.73 151 TYR A O 1
ATOM 1120 N N . ILE A 1 152 ? 43.042 7.117 35.306 1.00 17.42 152 ILE A N 1
ATOM 1121 C CA . ILE A 1 152 ? 42.053 7.393 34.373 1.00 16.44 152 ILE A CA 1
ATOM 1122 C C . ILE A 1 152 ? 40.951 8.248 34.938 1.00 21.34 152 ILE A C 1
ATOM 1123 O O . ILE A 1 152 ? 40.780 9.287 34.326 1.00 26.53 152 ILE A O 1
ATOM 1128 N N . PRO A 1 153 ? 40.180 7.863 35.964 1.00 16.70 153 PRO A N 1
ATOM 1129 C CA . PRO A 1 153 ? 39.115 8.772 36.288 1.00 20.37 153 PRO A CA 1
ATOM 1130 C C . PRO A 1 153 ? 39.615 10.093 36.742 1.00 26.97 153 PRO A C 1
ATOM 1131 O O . PRO A 1 153 ? 39.229 11.164 36.233 1.00 34.73 153 PRO A O 1
ATOM 1135 N N . VAL A 1 154 ? 40.545 10.001 37.640 1.00 22.46 154 VAL A N 1
ATOM 1136 C CA . VAL A 1 154 ? 41.138 11.195 38.118 1.00 21.85 154 VAL A CA 1
ATOM 1137 C C . VAL A 1 154 ? 41.717 12.089 37.065 1.00 23.28 154 VAL A C 1
ATOM 1138 O O . VAL A 1 154 ? 41.392 13.255 37.157 1.00 30.22 154 VAL A O 1
ATOM 1142 N N . PHE A 1 155 ? 42.466 11.554 36.066 1.00 15.08 155 PHE A N 1
ATOM 1143 C CA . PHE A 1 155 ? 43.015 12.343 34.945 1.00 12.02 155 PHE A CA 1
ATOM 1144 C C . PHE A 1 155 ? 41.960 13.016 34.056 1.00 22.64 155 PHE A C 1
ATOM 1145 O O . PHE A 1 155 ? 42.110 14.136 33.521 1.00 29.29 155 PHE A O 1
ATOM 1153 N N . ALA A 1 156 ? 40.876 12.315 33.852 1.00 23.11 156 ALA A N 1
ATOM 1154 C CA . ALA A 1 156 ? 39.667 12.738 33.190 1.00 19.23 156 ALA A CA 1
ATOM 1155 C C . ALA A 1 156 ? 39.021 13.912 33.873 1.00 23.30 156 ALA A C 1
ATOM 1156 O O . ALA A 1 156 ? 38.592 14.850 33.218 1.00 26.06 156 ALA A O 1
ATOM 1158 N N . SER A 1 157 ? 38.791 13.795 35.154 1.00 24.94 157 SER A N 1
ATOM 1159 C CA . SER A 1 157 ? 38.150 14.932 35.874 1.00 28.15 157 SER A CA 1
ATOM 1160 C C . SER A 1 157 ? 38.867 16.225 35.577 1.00 25.48 157 SER A C 1
ATOM 1161 O O . SER A 1 157 ? 38.348 17.234 35.056 1.00 21.90 157 SER A O 1
ATOM 1164 N N . GLU A 1 158 ? 40.131 16.024 35.869 1.00 24.73 158 GLU A N 1
ATOM 1165 C CA . GLU A 1 158 ? 41.105 16.973 35.613 1.00 23.23 158 GLU A CA 1
ATOM 1166 C C . GLU A 1 158 ? 40.911 17.602 34.277 1.00 24.66 158 GLU A C 1
ATOM 1167 O O . GLU A 1 158 ? 40.650 18.785 34.232 1.00 24.66 158 GLU A O 1
ATOM 1173 N N . ILE A 1 159 ? 40.955 16.815 33.215 1.00 26.02 159 ILE A N 1
ATOM 1174 C CA . ILE A 1 159 ? 40.815 17.499 31.989 1.00 26.57 159 ILE A CA 1
ATOM 1175 C C . ILE A 1 159 ? 39.507 18.247 31.805 1.00 26.86 159 ILE A C 1
ATOM 1176 O O . ILE A 1 159 ? 39.501 19.490 31.652 1.00 25.85 159 ILE A O 1
ATOM 1181 N N . LEU A 1 160 ? 38.427 17.578 32.175 1.00 26.81 160 LEU A N 1
ATOM 1182 C CA . LEU A 1 160 ? 37.141 18.199 32.114 1.00 28.88 160 LEU A CA 1
ATOM 1183 C C . LEU A 1 160 ? 37.044 19.354 33.099 1.00 36.33 160 LEU A C 1
ATOM 1184 O O . LEU A 1 160 ? 35.957 19.825 33.436 1.00 38.78 160 LEU A O 1
ATOM 1189 N N . SER A 1 161 ? 38.182 19.735 33.656 1.00 39.71 161 SER A N 1
ATOM 1190 C CA . SER A 1 161 ? 38.172 20.756 34.633 1.00 41.84 161 SER A CA 1
ATOM 1191 C C . SER A 1 161 ? 38.288 22.081 34.001 1.00 44.60 161 SER A C 1
ATOM 1192 O O . SER A 1 161 ? 37.609 23.084 34.388 1.00 45.42 161 SER A O 1
ATOM 1195 N N . HIS A 1 162 ? 39.177 22.050 33.059 1.00 43.80 162 HIS A N 1
ATOM 1196 C CA . HIS A 1 162 ? 39.349 23.230 32.364 1.00 47.18 162 HIS A CA 1
ATOM 1197 C C . HIS A 1 162 ? 38.299 23.380 31.331 1.00 53.37 162 HIS A C 1
ATOM 1198 O O . HIS A 1 162 ? 37.974 22.448 30.583 1.00 52.30 162 HIS A O 1
ATOM 1205 N N . LYS A 1 163 ? 37.769 24.602 31.339 1.00 60.69 163 LYS A N 1
ATOM 1206 C CA . LYS A 1 163 ? 36.844 25.102 30.332 1.00 63.10 163 LYS A CA 1
ATOM 1207 C C . LYS A 1 163 ? 37.775 25.858 29.370 1.00 61.35 163 LYS A C 1
ATOM 1208 O O . LYS A 1 163 ? 37.547 25.958 28.165 1.00 61.50 163 LYS A O 1
ATOM 1214 N N . ASP A 1 164 ? 38.928 26.233 29.974 1.00 60.25 164 ASP A N 1
ATOM 1215 C CA . ASP A 1 164 ? 40.132 26.827 29.378 1.00 63.00 164 ASP A CA 1
ATOM 1216 C C . ASP A 1 164 ? 40.637 25.968 28.192 1.00 64.26 164 ASP A C 1
ATOM 1217 O O . ASP A 1 164 ? 41.421 26.379 27.338 1.00 63.96 164 ASP A O 1
ATOM 1222 N N . ARG A 1 165 ? 40.266 24.688 28.265 1.00 65.33 165 ARG A N 1
ATOM 1223 C CA . ARG A 1 165 ? 40.743 23.624 27.417 1.00 64.59 165 ARG A CA 1
ATOM 1224 C C . ARG A 1 165 ? 41.008 23.910 25.964 1.00 65.18 165 ARG A C 1
ATOM 1225 O O . ARG A 1 165 ? 40.233 24.544 25.268 1.00 64.98 165 ARG A O 1
ATOM 1233 N N . ASN A 1 166 ? 42.162 23.426 25.547 1.00 65.90 166 ASN A N 1
ATOM 1234 C CA . ASN A 1 166 ? 42.694 23.469 24.188 1.00 65.54 166 ASN A CA 1
ATOM 1235 C C . ASN A 1 166 ? 42.258 22.208 23.327 1.00 65.66 166 ASN A C 1
ATOM 1236 O O . ASN A 1 166 ? 42.677 21.968 22.175 1.00 65.40 166 ASN A O 1
ATOM 1241 N N . PHE A 1 167 ? 41.407 21.336 23.917 1.00 64.24 167 PHE A N 1
ATOM 1242 C CA . PHE A 1 167 ? 40.922 20.101 23.267 1.00 59.74 167 PHE A CA 1
ATOM 1243 C C . PHE A 1 167 ? 39.668 19.497 23.983 1.00 55.20 167 PHE A C 1
ATOM 1244 O O . PHE A 1 167 ? 39.276 19.941 25.070 1.00 53.01 167 PHE A O 1
ATOM 1252 N N . ASN A 1 168 ? 39.039 18.494 23.351 1.00 54.41 168 ASN A N 1
ATOM 1253 C CA . ASN A 1 168 ? 37.883 17.762 23.888 1.00 53.26 168 ASN A CA 1
ATOM 1254 C C . ASN A 1 168 ? 38.129 16.186 24.074 1.00 53.07 168 ASN A C 1
ATOM 1255 O O . ASN A 1 168 ? 38.710 15.481 23.207 1.00 58.94 168 ASN A O 1
ATOM 1260 N N . LEU A 1 169 ? 37.591 15.626 25.186 1.00 41.92 169 LEU A N 1
ATOM 1261 C CA . LEU A 1 169 ? 37.650 14.214 25.481 1.00 34.45 169 LEU A CA 1
ATOM 1262 C C . LEU A 1 169 ? 36.323 13.556 25.105 1.00 29.16 169 LEU A C 1
ATOM 1263 O O . LEU A 1 169 ? 35.229 14.027 25.468 1.00 30.69 169 LEU A O 1
ATOM 1268 N N . THR A 1 170 ? 36.348 12.456 24.405 1.00 21.59 170 THR A N 1
ATOM 1269 C CA . THR A 1 170 ? 35.026 11.952 24.098 1.00 19.01 170 THR A CA 1
ATOM 1270 C C . THR A 1 170 ? 34.542 10.725 24.895 1.00 23.17 170 THR A C 1
ATOM 1271 O O . THR A 1 170 ? 33.321 10.477 24.984 1.00 26.68 170 THR A O 1
ATOM 1275 N N . SER A 1 171 ? 35.515 9.970 25.413 1.00 22.76 171 SER A N 1
ATOM 1276 C CA . SER A 1 171 ? 35.273 8.811 26.257 1.00 23.67 171 SER A CA 1
ATOM 1277 C C . SER A 1 171 ? 36.556 8.280 26.798 1.00 21.71 171 SER A C 1
ATOM 1278 O O . SER A 1 171 ? 37.662 8.779 26.394 1.00 20.51 171 SER A O 1
ATOM 1281 N N . VAL A 1 172 ? 36.361 7.207 27.583 1.00 20.37 172 VAL A N 1
ATOM 1282 C CA . VAL A 1 172 ? 37.470 6.417 28.202 1.00 22.49 172 VAL A CA 1
ATOM 1283 C C . VAL A 1 172 ? 37.321 4.903 28.317 1.00 21.51 172 VAL A C 1
ATOM 1284 O O . VAL A 1 172 ? 36.270 4.292 28.705 1.00 21.96 172 VAL A O 1
ATOM 1288 N N . LEU A 1 173 ? 38.479 4.311 28.129 1.00 17.87 173 LEU A N 1
ATOM 1289 C CA . LEU A 1 173 ? 38.527 2.917 28.235 1.00 20.54 173 LEU A CA 1
ATOM 1290 C C . LEU A 1 173 ? 39.477 2.417 29.327 1.00 24.01 173 LEU A C 1
ATOM 1291 O O . LEU A 1 173 ? 40.677 2.647 29.303 1.00 22.91 173 LEU A O 1
ATOM 1296 N N . ILE A 1 174 ? 38.930 1.612 30.236 1.00 23.72 174 ILE A N 1
ATOM 1297 C CA . ILE A 1 174 ? 39.722 1.061 31.289 1.00 22.97 174 ILE A CA 1
ATOM 1298 C C . ILE A 1 174 ? 39.720 -0.472 31.233 1.00 22.79 174 ILE A C 1
ATOM 1299 O O . ILE A 1 174 ? 38.681 -1.075 31.529 1.00 24.88 174 ILE A O 1
ATOM 1304 N N . GLY A 1 175 ? 40.854 -1.133 30.994 1.00 16.53 175 GLY A N 1
ATOM 1305 C CA . GLY A 1 175 ? 40.778 -2.593 31.021 1.00 13.49 175 GLY A CA 1
ATOM 1306 C C . GLY A 1 175 ? 41.602 -3.251 32.166 1.00 15.10 175 GLY A C 1
ATOM 1307 O O . GLY A 1 175 ? 42.669 -2.749 32.548 1.00 16.02 175 GLY A O 1
ATOM 1308 N N . ASN A 1 176 ? 41.157 -4.394 32.653 1.00 13.98 176 ASN A N 1
ATOM 1309 C CA . ASN A 1 176 ? 41.827 -5.093 33.760 1.00 18.22 176 ASN A CA 1
ATOM 1310 C C . ASN A 1 176 ? 42.476 -4.113 34.849 1.00 19.83 176 ASN A C 1
ATOM 1311 O O . ASN A 1 176 ? 43.704 -4.117 35.210 1.00 14.33 176 ASN A O 1
ATOM 1316 N N . GLY A 1 177 ? 41.560 -3.176 35.303 1.00 19.65 177 GLY A N 1
ATOM 1317 C CA . GLY A 1 177 ? 41.889 -2.017 36.164 1.00 19.67 177 GLY A CA 1
ATOM 1318 C C . GLY A 1 177 ? 41.529 -2.095 37.647 1.00 18.67 177 GLY A C 1
ATOM 1319 O O . GLY A 1 177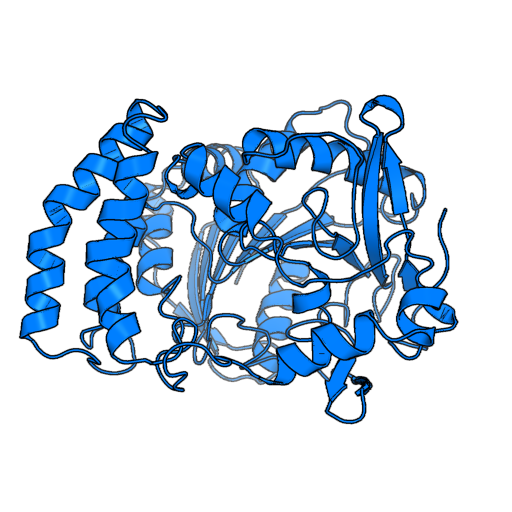 ? 40.670 -2.810 38.116 1.00 21.05 177 GLY A O 1
ATOM 1320 N N . LEU A 1 178 ? 42.218 -1.353 38.414 1.00 13.93 178 LEU A N 1
ATOM 1321 C CA . LEU A 1 178 ? 41.935 -1.356 39.809 1.00 12.78 178 LEU A CA 1
ATOM 1322 C C . LEU A 1 178 ? 41.288 -0.001 40.071 1.00 12.31 178 LEU A C 1
ATOM 1323 O O . LEU A 1 178 ? 41.961 1.023 39.908 1.00 13.73 178 LEU A O 1
ATOM 1328 N N . THR A 1 179 ? 40.010 -0.015 40.434 1.00 9.62 179 THR A N 1
ATOM 1329 C CA . THR A 1 179 ? 39.254 1.224 40.561 1.00 12.55 179 THR A CA 1
ATOM 1330 C C . THR A 1 179 ? 38.489 1.424 41.843 1.00 10.47 179 THR A C 1
ATOM 1331 O O . THR A 1 179 ? 38.546 2.520 42.434 1.00 9.96 179 THR A O 1
ATOM 1335 N N . ASP A 1 180 ? 37.714 0.419 42.226 1.00 5.55 180 ASP A N 1
ATOM 1336 C CA . ASP A 1 180 ? 37.054 0.570 43.443 1.00 5.87 180 ASP A CA 1
ATOM 1337 C C . ASP A 1 180 ? 37.412 -0.562 44.479 1.00 11.60 180 ASP A C 1
ATOM 1338 O O . ASP A 1 180 ? 36.583 -1.519 44.779 1.00 13.26 180 ASP A O 1
ATOM 1343 N N . PRO A 1 181 ? 38.659 -0.437 45.017 1.00 7.45 181 PRO A N 1
ATOM 1344 C CA . PRO A 1 181 ? 39.294 -1.464 45.806 1.00 10.98 181 PRO A CA 1
ATOM 1345 C C . PRO A 1 181 ? 38.376 -2.103 46.840 1.00 15.93 181 PRO A C 1
ATOM 1346 O O . PRO A 1 181 ? 38.250 -3.355 46.998 1.00 12.74 181 PRO A O 1
ATOM 1350 N N . LEU A 1 182 ? 37.608 -1.186 47.400 1.00 21.47 182 LEU A N 1
ATOM 1351 C CA . LEU A 1 182 ? 36.746 -1.585 48.487 1.00 23.28 182 LEU A CA 1
ATOM 1352 C C . LEU A 1 182 ? 35.793 -2.632 48.078 1.00 21.33 182 LEU A C 1
ATOM 1353 O O . LEU A 1 182 ? 35.677 -3.610 48.771 1.00 21.71 182 LEU A O 1
ATOM 1358 N N . THR A 1 183 ? 35.285 -2.479 46.896 1.00 17.58 183 THR A N 1
ATOM 1359 C CA . THR A 1 183 ? 34.375 -3.438 46.322 1.00 13.50 183 THR A CA 1
ATOM 1360 C C . THR A 1 183 ? 35.138 -4.546 45.540 1.00 16.17 183 THR A C 1
ATOM 1361 O O . THR A 1 183 ? 34.798 -5.737 45.672 1.00 16.02 183 THR A O 1
ATOM 1365 N N . GLN A 1 184 ? 36.097 -4.178 44.644 1.00 12.14 184 GLN A N 1
ATOM 1366 C CA . GLN A 1 184 ? 36.778 -5.240 43.953 1.00 9.34 184 GLN A CA 1
ATOM 1367 C C . GLN A 1 184 ? 37.436 -6.232 44.915 1.00 12.18 184 GLN A C 1
ATOM 1368 O O . GLN A 1 184 ? 37.370 -7.421 44.761 1.00 13.38 184 GLN A O 1
ATOM 1374 N N . TYR A 1 185 ? 38.030 -5.741 45.943 1.00 14.79 185 TYR A N 1
ATOM 1375 C CA . TYR A 1 185 ? 38.676 -6.610 46.886 1.00 14.80 185 TYR A CA 1
ATOM 1376 C C . TYR A 1 185 ? 38.096 -7.953 47.394 1.00 17.50 185 TYR A C 1
ATOM 1377 O O . TYR A 1 185 ? 38.797 -8.876 47.786 1.00 19.57 185 TYR A O 1
ATOM 1386 N N . ASN A 1 186 ? 36.817 -8.160 47.365 1.00 16.62 186 ASN A N 1
ATOM 1387 C CA . ASN A 1 186 ? 36.361 -9.454 47.814 1.00 10.68 186 ASN A CA 1
ATOM 1388 C C . ASN A 1 186 ? 36.338 -10.374 46.653 1.00 5.02 186 ASN A C 1
ATOM 1389 O O . ASN A 1 186 ? 36.062 -11.536 46.778 1.00 8.87 186 ASN A O 1
ATOM 1394 N N . TYR A 1 187 ? 36.543 -9.868 45.521 1.00 5.00 187 TYR A N 1
ATOM 1395 C CA . TYR A 1 187 ? 36.497 -10.742 44.377 1.00 6.98 187 TYR A CA 1
ATOM 1396 C C . TYR A 1 187 ? 37.749 -11.555 44.271 1.00 15.95 187 TYR A C 1
ATOM 1397 O O . TYR A 1 187 ? 37.935 -12.376 43.424 1.00 22.99 187 TYR A O 1
ATOM 1406 N N . TYR A 1 188 ? 38.550 -11.470 45.287 1.00 16.83 188 TYR A N 1
ATOM 1407 C CA . TYR A 1 188 ? 39.793 -12.184 45.215 1.00 12.34 188 TYR A CA 1
ATOM 1408 C C . TYR A 1 188 ? 39.667 -13.680 45.346 1.00 14.01 188 TYR A C 1
ATOM 1409 O O . TYR A 1 188 ? 40.123 -14.405 44.443 1.00 16.19 188 TYR A O 1
ATOM 1418 N N . GLU A 1 189 ? 39.124 -14.089 46.489 1.00 9.00 189 GLU A N 1
ATOM 1419 C CA . GLU A 1 189 ? 38.932 -15.423 46.886 1.00 7.77 189 GLU A CA 1
ATOM 1420 C C . GLU A 1 189 ? 38.064 -16.160 45.855 1.00 18.00 189 GLU A C 1
ATOM 1421 O O . GLU A 1 189 ? 38.498 -17.167 45.324 1.00 22.66 189 GLU A O 1
ATOM 1427 N N . PRO A 1 190 ? 36.862 -15.637 45.518 1.00 19.84 190 PRO A N 1
ATOM 1428 C CA . PRO A 1 190 ? 36.032 -16.281 44.555 1.00 19.43 190 PRO A CA 1
ATOM 1429 C C . PRO A 1 190 ? 36.754 -16.503 43.290 1.00 20.58 190 PRO A C 1
ATOM 1430 O O . PRO A 1 190 ? 36.795 -17.580 42.723 1.00 23.63 190 PRO A O 1
ATOM 1434 N N . MET A 1 191 ? 37.371 -15.479 42.839 1.00 19.14 191 MET A N 1
ATOM 1435 C CA . MET A 1 191 ? 38.077 -15.689 41.607 1.00 19.90 191 MET A CA 1
ATOM 1436 C C . MET A 1 191 ? 39.177 -16.728 41.660 1.00 26.06 191 MET A C 1
ATOM 1437 O O . MET A 1 19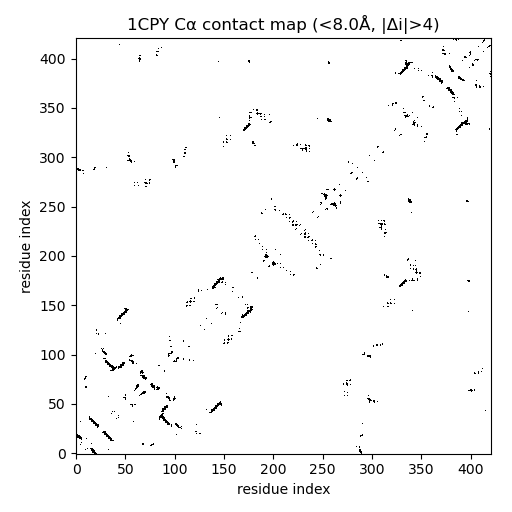1 ? 39.481 -17.331 40.659 1.00 27.70 191 MET A O 1
ATOM 1442 N N . ALA A 1 192 ? 39.837 -16.904 42.803 1.00 28.50 192 ALA A N 1
ATOM 1443 C CA . ALA A 1 192 ? 40.909 -17.870 42.884 1.00 28.87 192 ALA A CA 1
ATOM 1444 C C . ALA A 1 192 ? 40.481 -19.251 43.416 1.00 29.18 192 ALA A C 1
ATOM 1445 O O . ALA A 1 192 ? 41.294 -20.199 43.362 1.00 33.73 192 ALA A O 1
ATOM 1447 N N . CYS A 1 193 ? 39.235 -19.349 43.875 1.00 26.42 193 CYS A N 1
ATOM 1448 C CA . CYS A 1 193 ? 38.678 -20.601 44.395 1.00 30.18 193 CYS A CA 1
ATOM 1449 C C . CYS A 1 193 ? 37.535 -21.265 43.592 1.00 32.44 193 CYS A C 1
ATOM 1450 O O . CYS A 1 193 ? 36.522 -21.737 44.158 1.00 32.44 193 CYS A O 1
ATOM 1453 N N . GLY A 1 194 ? 37.740 -21.280 42.278 1.00 30.14 194 GLY A N 1
ATOM 1454 C CA . GLY A 1 194 ? 36.873 -21.975 41.367 1.00 31.86 194 GLY A CA 1
ATOM 1455 C C . GLY A 1 194 ? 35.512 -21.431 41.083 1.00 31.93 194 GLY A C 1
ATOM 1456 O O . GLY A 1 194 ? 34.587 -22.203 40.674 1.00 36.47 194 GLY A O 1
ATOM 1457 N N . GLU A 1 195 ? 35.417 -20.120 41.176 1.00 27.00 195 GLU A N 1
ATOM 1458 C CA . GLU A 1 195 ? 34.184 -19.481 40.797 1.00 22.81 195 GLU A CA 1
ATOM 1459 C C . GLU A 1 195 ? 34.241 -18.500 39.683 1.00 22.02 195 GLU A C 1
ATOM 1460 O O . GLU A 1 195 ? 33.322 -17.741 39.643 1.00 25.45 195 GLU A O 1
ATOM 1466 N N . GLY A 1 196 ? 35.224 -18.420 38.800 1.00 26.72 196 GLY A N 1
ATOM 1467 C CA . GLY A 1 196 ? 35.210 -17.307 37.803 1.00 25.70 196 GLY A CA 1
ATOM 1468 C C . GLY A 1 196 ? 35.617 -17.682 36.382 1.00 26.94 196 GLY A C 1
ATOM 1469 O O . GLY A 1 196 ? 35.926 -16.828 35.535 1.00 31.23 196 GLY A O 1
ATOM 1470 N N . GLY A 1 197 ? 35.555 -18.974 36.094 1.00 27.41 197 GLY A N 1
ATOM 1471 C CA . GLY A 1 197 ? 35.948 -19.546 34.778 1.00 26.72 197 GLY A CA 1
ATOM 1472 C C . GLY A 1 197 ? 36.824 -20.731 35.078 1.00 26.87 197 GLY A C 1
ATOM 1473 O O . GLY A 1 197 ? 36.284 -21.794 35.455 1.00 28.57 197 GLY A O 1
ATOM 1474 N N . GLU A 1 198 ? 38.180 -20.484 35.099 1.00 27.36 198 GLU A N 1
ATOM 1475 C CA . GLU A 1 198 ? 39.130 -21.489 35.511 1.00 25.26 198 GLU A CA 1
ATOM 1476 C C . GLU A 1 198 ? 38.873 -21.985 36.895 1.00 24.21 198 GLU A C 1
ATOM 1477 O O . GLU A 1 198 ? 38.074 -21.454 37.675 1.00 30.45 198 GLU A O 1
ATOM 1483 N N . PRO A 1 199 ? 39.462 -23.079 37.200 1.00 21.06 199 PRO A N 1
ATOM 1484 C CA . PRO A 1 199 ? 39.085 -23.686 38.453 1.00 22.71 199 PRO A CA 1
ATOM 1485 C C . PRO A 1 199 ? 40.005 -23.398 39.595 1.00 30.09 199 PRO A C 1
ATOM 1486 O O . PRO A 1 199 ? 41.159 -22.995 39.368 1.00 33.07 199 PRO A O 1
ATOM 1490 N N . SER A 1 200 ? 39.442 -23.671 40.840 1.00 31.20 200 SER A N 1
ATOM 1491 C CA . SER A 1 200 ? 40.067 -23.409 42.117 1.00 24.96 200 SER A CA 1
ATOM 1492 C C . SER A 1 200 ? 41.520 -23.711 42.026 1.00 24.46 200 SER A C 1
ATOM 1493 O O . SER A 1 200 ? 41.907 -24.802 41.565 1.00 26.72 200 SER A O 1
ATOM 1496 N N . VAL A 1 201 ? 42.307 -22.692 42.365 1.00 20.25 201 VAL A N 1
ATOM 1497 C CA . VAL A 1 201 ? 43.718 -22.904 42.329 1.00 16.77 201 VAL A CA 1
ATOM 1498 C C . VAL A 1 201 ? 44.246 -23.015 43.715 1.00 17.67 201 VAL A C 1
ATOM 1499 O O . VAL A 1 201 ? 45.451 -23.177 43.844 1.00 19.76 201 VAL A O 1
ATOM 1503 N N . LEU A 1 202 ? 43.406 -22.933 44.733 1.00 14.76 202 LEU A N 1
ATOM 1504 C CA . LEU A 1 202 ? 43.984 -22.908 46.045 1.00 13.84 202 LEU A CA 1
ATOM 1505 C C . LEU A 1 202 ? 43.263 -23.848 46.904 1.00 16.56 202 LEU A C 1
ATOM 1506 O O . LEU A 1 202 ? 42.093 -23.896 46.631 1.00 21.17 202 LEU A O 1
ATOM 1511 N N . PRO A 1 203 ? 43.907 -24.587 47.850 1.00 18.01 203 PRO A N 1
ATOM 1512 C CA . PRO A 1 203 ? 43.295 -25.638 48.700 1.00 20.88 203 PRO A CA 1
ATOM 1513 C C . PRO A 1 203 ? 42.275 -25.002 49.552 1.00 28.18 203 PRO A C 1
ATOM 1514 O O . PRO A 1 203 ? 42.299 -23.785 49.666 1.00 30.94 203 PRO A O 1
ATOM 1518 N N . SER A 1 204 ? 41.329 -25.754 50.088 1.00 30.42 204 SER A N 1
ATOM 1519 C CA . SER A 1 204 ? 40.210 -25.073 50.713 1.00 30.55 204 SER A CA 1
ATOM 1520 C C . SER A 1 204 ? 40.599 -24.237 51.861 1.00 32.80 204 SER A C 1
ATOM 1521 O O . SER A 1 204 ? 39.898 -23.289 52.233 1.00 34.46 204 SER A O 1
ATOM 1523 N N . GLU A 1 205 ? 41.729 -24.617 52.363 1.00 34.20 205 GLU A N 1
ATOM 1524 C CA . GLU A 1 205 ? 42.300 -24.069 53.566 1.00 37.43 205 GLU A CA 1
ATOM 1525 C C . GLU A 1 205 ? 42.869 -22.690 53.337 1.00 38.71 205 GLU A C 1
ATOM 1526 O O . GLU A 1 205 ? 42.820 -21.805 54.142 1.00 41.24 205 GLU A O 1
ATOM 1532 N N . GLU A 1 206 ? 43.450 -22.516 52.201 1.00 37.26 206 GLU A N 1
ATOM 1533 C CA . GLU A 1 206 ? 43.892 -21.243 51.849 1.00 33.37 206 GLU A CA 1
ATOM 1534 C C . GLU A 1 206 ? 42.643 -20.384 51.599 1.00 28.18 206 GLU A C 1
ATOM 1535 O O . GLU A 1 206 ? 42.464 -19.298 52.139 1.00 27.29 206 GLU A O 1
ATOM 1541 N N . CYS A 1 207 ? 41.717 -20.923 50.870 1.00 24.83 207 CYS A N 1
ATOM 1542 C CA . CYS A 1 207 ? 40.451 -20.262 50.645 1.00 22.32 207 CYS A CA 1
ATOM 1543 C C . CYS A 1 207 ? 39.723 -19.766 51.907 1.00 22.90 207 CYS A C 1
ATOM 1544 O O . CYS A 1 207 ? 39.295 -18.591 51.961 1.00 26.16 207 CYS A O 1
ATOM 1547 N N . SER A 1 208 ? 39.586 -20.573 52.960 1.00 20.71 208 SER A N 1
ATOM 1548 C CA . SER A 1 208 ? 38.960 -20.026 54.146 1.00 18.39 208 SER A CA 1
ATOM 1549 C C . SER A 1 208 ? 39.843 -18.908 54.688 1.00 18.15 208 SER A C 1
ATOM 1550 O O . SER A 1 208 ? 39.360 -17.988 55.371 1.00 19.95 208 SER A O 1
ATOM 1553 N N . ALA A 1 209 ? 41.169 -19.015 54.471 1.00 13.00 209 ALA A N 1
ATOM 1554 C CA . ALA A 1 209 ? 42.037 -18.041 55.035 1.00 15.58 209 ALA A CA 1
ATOM 1555 C C . ALA A 1 209 ? 41.681 -16.683 54.528 1.00 17.89 209 ALA A C 1
ATOM 1556 O O . ALA A 1 209 ? 41.658 -15.732 55.320 1.00 23.96 209 ALA A O 1
ATOM 1558 N N . MET A 1 210 ? 41.397 -16.626 53.231 1.00 13.49 210 MET A N 1
ATOM 1559 C CA . MET A 1 210 ? 41.026 -15.414 52.611 1.00 13.51 210 MET A CA 1
ATOM 1560 C C . MET A 1 210 ? 39.817 -14.843 53.247 1.00 24.37 210 MET A C 1
ATOM 1561 O O . MET A 1 210 ? 39.847 -13.716 53.704 1.00 32.94 210 MET A O 1
ATOM 1566 N N . GLU A 1 211 ? 38.804 -15.667 53.445 1.00 28.44 211 GLU A N 1
ATOM 1567 C CA . GLU A 1 211 ? 37.528 -15.234 54.128 1.00 25.40 211 GLU A CA 1
ATOM 1568 C C . GLU A 1 211 ? 37.660 -14.694 55.560 1.00 24.43 211 GLU A C 1
ATOM 1569 O O . GLU A 1 211 ? 36.884 -13.801 55.959 1.00 27.77 211 GLU A O 1
ATOM 1575 N N . ASP A 1 212 ? 38.623 -15.196 56.339 1.00 19.76 212 ASP A N 1
ATOM 1576 C CA . ASP A 1 212 ? 38.752 -14.689 57.654 1.00 18.10 212 ASP A CA 1
ATOM 1577 C C . ASP A 1 212 ? 39.316 -13.294 57.635 1.00 20.22 212 ASP A C 1
ATOM 1578 O O . ASP A 1 212 ? 38.669 -12.319 58.050 1.00 26.73 212 ASP A O 1
ATOM 1583 N N . SER A 1 213 ? 40.401 -13.241 56.934 1.00 12.79 213 SER A N 1
ATOM 1584 C CA . SER A 1 213 ? 41.151 -12.086 56.581 1.00 11.48 213 SER A CA 1
ATOM 1585 C C . SER A 1 213 ? 40.350 -10.955 55.887 1.00 13.05 213 SER A C 1
ATOM 1586 O O . SER A 1 213 ? 40.794 -9.781 55.855 1.00 16.23 213 SER A O 1
ATOM 1588 N N . LEU A 1 214 ? 39.194 -11.249 55.337 1.00 8.17 214 LEU A N 1
ATOM 1589 C CA . LEU A 1 214 ? 38.493 -10.247 54.591 1.00 13.47 214 LEU A CA 1
ATOM 1590 C C . LEU A 1 214 ? 37.880 -9.056 55.310 1.00 17.69 214 LEU A C 1
ATOM 1591 O O . LEU A 1 214 ? 38.262 -7.878 55.129 1.00 18.01 214 LEU A O 1
ATOM 1596 N N . GLU A 1 215 ? 36.985 -9.396 56.203 1.00 21.96 215 GLU A N 1
ATOM 1597 C CA . GLU A 1 215 ? 36.349 -8.459 57.130 1.00 23.49 215 GLU A CA 1
ATOM 1598 C C . GLU A 1 215 ? 37.403 -7.446 57.701 1.00 20.99 215 GLU A C 1
ATOM 1599 O O . GLU A 1 215 ? 37.331 -6.298 57.410 1.00 26.89 215 GLU A O 1
ATOM 1605 N N . ARG A 1 216 ? 38.464 -7.851 58.340 1.00 12.73 216 ARG A N 1
ATOM 1606 C CA . ARG A 1 216 ? 39.473 -6.914 58.716 1.00 15.26 216 ARG A CA 1
ATOM 1607 C C . ARG A 1 216 ? 40.073 -6.122 57.506 1.00 15.08 216 ARG A C 1
ATOM 1608 O O . ARG A 1 216 ? 40.566 -5.016 57.618 1.00 11.19 216 ARG A O 1
ATOM 1616 N N . CYS A 1 217 ? 40.074 -6.672 56.294 1.00 15.15 217 CYS A N 1
ATOM 1617 C CA . CYS A 1 217 ? 40.750 -5.864 55.289 1.00 9.43 217 CYS A CA 1
ATOM 1618 C C . CYS A 1 217 ? 39.852 -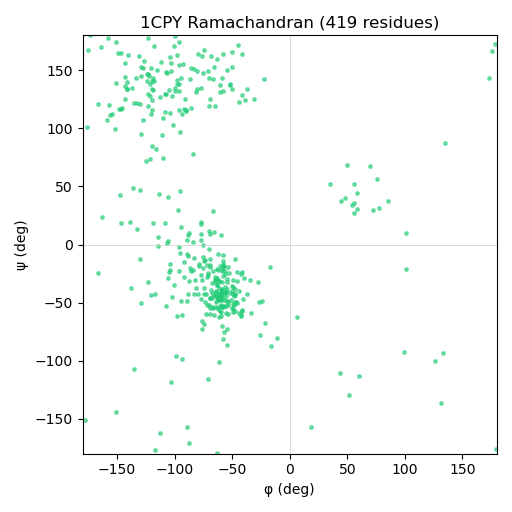4.887 54.671 1.00 8.93 217 CYS A C 1
ATOM 1619 O O . CYS A 1 217 ? 40.162 -3.739 54.508 1.00 12.07 217 CYS A O 1
ATOM 1622 N N . LEU A 1 218 ? 38.628 -5.259 54.586 1.00 10.56 218 LEU A N 1
ATOM 1623 C CA . LEU A 1 218 ? 37.713 -4.301 54.094 1.00 11.65 218 LEU A CA 1
ATOM 1624 C C . LEU A 1 218 ? 37.444 -3.077 54.966 1.00 18.06 218 LEU A C 1
ATOM 1625 O O . LEU A 1 218 ? 37.271 -1.980 54.477 1.00 19.22 218 LEU A O 1
ATOM 1630 N N . GLY A 1 219 ? 37.481 -3.199 56.283 1.00 22.23 219 GLY A N 1
ATOM 1631 C CA . GLY A 1 219 ? 37.228 -1.983 57.123 1.00 20.64 219 GLY A CA 1
ATOM 1632 C C . GLY A 1 219 ? 38.379 -1.021 57.035 1.00 21.82 219 GLY A C 1
ATOM 1633 O O . GLY A 1 219 ? 38.232 0.180 57.239 1.00 24.48 219 GLY A O 1
ATOM 1634 N N . LEU A 1 220 ? 39.551 -1.613 56.733 1.00 19.52 220 LEU A N 1
ATOM 1635 C CA . LEU A 1 220 ? 40.745 -0.855 56.530 1.00 14.22 220 LEU A CA 1
ATOM 1636 C C . LEU A 1 220 ? 40.536 -0.084 55.284 1.00 12.27 220 LEU A C 1
ATOM 1637 O O . LEU A 1 220 ? 40.830 1.082 55.280 1.00 10.44 220 LEU A O 1
ATOM 1642 N N . ILE A 1 221 ? 39.947 -0.723 54.246 1.00 14.50 221 ILE A N 1
ATOM 1643 C CA . ILE A 1 221 ? 39.635 0.054 52.999 1.00 16.35 221 ILE A CA 1
ATOM 1644 C C . ILE A 1 221 ? 38.754 1.252 53.272 1.00 16.29 221 ILE A C 1
ATOM 1645 O O . ILE A 1 221 ? 39.113 2.431 52.914 1.00 14.27 221 ILE A O 1
ATOM 1650 N N . GLU A 1 222 ? 37.610 0.896 53.964 1.00 15.48 222 GLU A N 1
ATOM 1651 C CA . GLU A 1 222 ? 36.585 1.859 54.465 1.00 10.56 222 GLU A CA 1
ATOM 1652 C C . GLU A 1 222 ? 37.232 3.015 55.179 1.00 9.44 222 GLU A C 1
ATOM 1653 O O . GLU A 1 222 ? 36.979 4.135 54.833 1.00 15.07 222 GLU A O 1
ATOM 1659 N N . SER A 1 223 ? 38.140 2.767 56.100 1.00 5.00 223 SER A N 1
ATOM 1660 C CA . SER A 1 223 ? 38.730 3.882 56.767 1.00 6.00 223 SER A CA 1
ATOM 1661 C C . SER A 1 223 ? 39.494 4.701 55.849 1.00 8.10 223 SER A C 1
ATOM 1662 O O . SER A 1 223 ? 39.493 5.881 55.853 1.00 14.21 223 SER A O 1
ATOM 1665 N N . CYS A 1 224 ? 40.155 4.092 55.003 1.00 8.08 224 CYS A N 1
ATOM 1666 C CA . CYS A 1 224 ? 40.906 4.880 54.073 1.00 12.68 224 CYS A CA 1
ATOM 1667 C C . CYS A 1 224 ? 40.009 5.796 53.161 1.00 18.01 224 CYS A C 1
ATOM 1668 O O . CYS A 1 224 ? 40.162 7.054 53.076 1.00 17.18 224 CYS A O 1
ATOM 1671 N N . TYR A 1 225 ? 38.949 5.168 52.635 1.00 19.85 225 TYR A N 1
ATOM 1672 C CA . TYR A 1 225 ? 37.995 5.897 51.847 1.00 17.35 225 TYR A CA 1
ATOM 1673 C C . TYR A 1 225 ? 37.413 7.042 52.587 1.00 12.36 225 TYR A C 1
ATOM 1674 O O . TYR A 1 225 ? 37.189 8.145 52.096 1.00 16.48 225 TYR A O 1
ATOM 1683 N N . ASP A 1 226 ? 37.100 6.835 53.801 1.00 11.72 226 ASP A N 1
ATOM 1684 C CA . ASP A 1 226 ? 36.461 7.993 54.466 1.00 15.37 226 ASP A CA 1
ATOM 1685 C C . ASP A 1 226 ? 37.426 9.033 55.029 1.00 20.08 226 ASP A C 1
ATOM 1686 O O . ASP A 1 226 ? 37.127 10.266 55.215 1.00 21.03 226 ASP A O 1
ATOM 1691 N N . SER A 1 227 ? 38.636 8.588 55.253 1.00 21.11 227 SER A N 1
ATOM 1692 C CA . SER A 1 227 ? 39.558 9.562 55.818 1.00 21.91 227 SER A CA 1
ATOM 1693 C C . SER A 1 227 ? 40.528 10.032 54.794 1.00 21.12 227 SER A C 1
ATOM 1694 O O . SER A 1 227 ? 41.057 11.120 54.867 1.00 18.18 227 SER A O 1
ATOM 1697 N N . GLN A 1 228 ? 40.792 9.160 53.850 1.00 23.57 228 GLN A N 1
ATOM 1698 C CA . GLN A 1 228 ? 41.864 9.460 52.942 1.00 20.38 228 GLN A CA 1
ATOM 1699 C C . GLN A 1 228 ? 43.184 9.717 53.651 1.00 17.02 228 GLN A C 1
ATOM 1700 O O . GLN A 1 228 ? 44.058 10.329 53.106 1.00 17.76 228 GLN A O 1
ATOM 1706 N N . SER A 1 229 ? 43.408 9.164 54.801 1.00 17.45 229 SER A N 1
ATOM 1707 C CA . SER A 1 229 ? 44.701 9.407 55.435 1.00 19.55 229 SER A CA 1
ATOM 1708 C C . SER A 1 229 ? 45.832 8.356 55.243 1.00 15.94 229 SER A C 1
ATOM 1709 O O . SER A 1 229 ? 45.641 7.170 55.241 1.00 20.01 229 SER A O 1
ATOM 1712 N N . VAL A 1 230 ? 47.027 8.827 55.356 1.00 13.38 230 VAL A N 1
ATOM 1713 C CA . VAL A 1 230 ? 48.201 7.983 55.333 1.00 10.70 230 VAL A CA 1
ATOM 1714 C C . VAL A 1 230 ? 48.090 6.928 56.352 1.00 10.06 230 VAL A C 1
ATOM 1715 O O . VAL A 1 230 ? 48.323 5.852 56.003 1.00 11.03 230 VAL A O 1
ATOM 1719 N N . TRP A 1 231 ? 47.532 7.249 57.526 1.00 10.42 231 TRP A N 1
ATOM 1720 C CA . TRP A 1 231 ? 47.485 6.299 58.615 1.00 7.36 231 TRP A CA 1
ATOM 1721 C C . TRP A 1 231 ? 46.603 5.115 58.475 1.00 6.69 231 TRP A C 1
ATOM 1722 O O . TRP A 1 231 ? 46.742 4.200 59.249 1.00 5.97 231 TRP A O 1
ATOM 1733 N N . SER A 1 232 ? 45.706 5.091 57.488 1.00 9.11 232 SER A N 1
ATOM 1734 C CA . SER A 1 232 ? 44.764 3.992 57.333 1.00 8.61 232 SER A CA 1
ATOM 1735 C C . SER A 1 232 ? 44.996 3.476 55.978 1.00 11.30 232 SER A C 1
ATOM 1736 O O . SER A 1 232 ? 44.797 2.331 55.639 1.00 10.85 232 SER A O 1
ATOM 1738 N N . CYS A 1 233 ? 45.357 4.370 55.124 1.00 14.26 233 CYS A N 1
ATOM 1739 C CA . CYS A 1 233 ? 45.455 3.888 53.791 1.00 12.42 233 CYS A CA 1
ATOM 1740 C C . CYS A 1 233 ? 46.647 3.009 53.620 1.00 13.41 233 CYS A C 1
ATOM 1741 O O . CYS A 1 233 ? 46.631 1.991 52.936 1.00 14.62 233 CYS A O 1
ATOM 1744 N N . VAL A 1 234 ? 47.737 3.397 54.181 1.00 13.22 234 VAL A N 1
ATOM 1745 C CA . VAL A 1 234 ? 48.877 2.532 53.964 1.00 13.60 234 VAL A CA 1
ATOM 1746 C C . VAL A 1 234 ? 48.717 1.130 54.576 1.00 14.22 234 VAL A C 1
ATOM 1747 O O . VAL A 1 234 ? 48.991 0.140 53.956 1.00 17.36 234 VAL A O 1
ATOM 1751 N N . PRO A 1 235 ? 48.344 1.012 55.792 1.00 10.55 235 PRO A N 1
ATOM 1752 C CA . PRO A 1 235 ? 48.226 -0.281 56.323 1.00 6.68 235 PRO A CA 1
ATOM 1753 C C . PRO A 1 235 ? 47.155 -1.076 55.646 1.00 12.05 235 PRO A C 1
ATOM 1754 O O . PRO A 1 235 ? 47.391 -2.289 55.503 1.00 18.77 235 PRO A O 1
ATOM 1758 N N . ALA A 1 236 ? 46.099 -0.406 55.104 1.00 7.30 236 ALA A N 1
ATOM 1759 C CA . ALA A 1 236 ? 45.027 -1.058 54.396 1.00 5.00 236 ALA A CA 1
ATOM 1760 C C . ALA A 1 236 ? 45.596 -1.777 53.237 1.00 5.00 236 ALA A C 1
ATOM 1761 O O . ALA A 1 236 ? 45.187 -2.850 52.916 1.00 6.22 236 ALA A O 1
ATOM 1763 N N . THR A 1 237 ? 46.503 -1.118 52.556 1.00 5.00 237 THR A N 1
ATOM 1764 C CA . THR A 1 237 ? 47.152 -1.718 51.479 1.00 5.00 237 THR A CA 1
ATOM 1765 C C . THR A 1 237 ? 47.895 -2.984 51.833 1.00 5.72 237 THR A C 1
ATOM 1766 O O . THR A 1 237 ? 47.566 -4.050 51.409 1.00 7.77 237 THR A O 1
ATOM 1770 N N . ILE A 1 238 ? 48.956 -2.850 52.547 1.00 5.36 238 ILE A N 1
ATOM 1771 C CA . ILE A 1 238 ? 49.726 -3.954 52.944 1.00 13.20 238 ILE A CA 1
ATOM 1772 C C . ILE A 1 238 ? 48.972 -5.151 53.522 1.00 15.26 238 ILE A C 1
ATOM 1773 O O . ILE A 1 238 ? 49.284 -6.270 53.201 1.00 19.09 238 ILE A O 1
ATOM 1778 N N . TYR A 1 239 ? 48.108 -4.887 54.460 1.00 12.44 239 TYR A N 1
ATOM 1779 C CA . TYR A 1 239 ? 47.258 -5.871 55.105 1.00 6.94 239 TYR A CA 1
ATOM 1780 C C . TYR A 1 239 ? 46.486 -6.639 54.062 1.00 5.00 239 TYR A C 1
ATOM 1781 O O . TYR A 1 239 ? 46.428 -7.825 54.056 1.00 5.00 239 TYR A O 1
ATOM 1790 N N . CYS A 1 240 ? 45.822 -5.928 53.182 1.00 7.05 240 CYS A N 1
ATOM 1791 C CA . CYS A 1 240 ? 44.974 -6.533 52.143 1.00 5.66 240 CYS A CA 1
ATOM 1792 C C . CYS A 1 240 ? 45.711 -7.276 51.057 1.00 5.00 240 CYS A C 1
ATOM 1793 O O . CYS A 1 240 ? 45.219 -8.277 50.609 1.00 5.21 240 CYS A O 1
ATOM 1796 N N . ASN A 1 241 ? 46.777 -6.686 50.505 1.00 5.07 241 ASN A N 1
ATOM 1797 C CA . ASN A 1 241 ? 47.538 -7.268 49.441 1.00 8.39 241 ASN A CA 1
ATOM 1798 C C . ASN A 1 241 ? 48.109 -8.501 50.021 1.00 13.36 241 ASN A C 1
ATOM 1799 O O . ASN A 1 241 ? 48.495 -9.426 49.315 1.00 16.68 241 ASN A O 1
ATOM 1804 N N . ASN A 1 242 ? 48.156 -8.477 51.370 1.00 11.66 242 ASN A N 1
ATOM 1805 C CA . ASN A 1 242 ? 48.671 -9.583 52.063 1.00 9.16 242 ASN A CA 1
ATOM 1806 C C . ASN A 1 242 ? 47.826 -10.749 52.183 1.00 9.18 242 ASN A C 1
ATOM 1807 O O . ASN A 1 242 ? 48.272 -11.831 51.858 1.00 17.81 242 ASN A O 1
ATOM 1812 N N . ALA A 1 243 ? 46.771 -10.599 52.871 1.00 5.00 243 ALA A N 1
ATOM 1813 C CA . ALA A 1 243 ? 45.749 -11.639 53.114 1.00 6.24 243 ALA A CA 1
ATOM 1814 C C . ALA A 1 243 ? 45.214 -12.178 51.847 1.00 10.75 243 ALA A C 1
ATOM 1815 O O . ALA A 1 243 ? 44.550 -13.224 51.836 1.00 11.38 243 ALA A O 1
ATOM 1817 N N . GLN A 1 244 ? 45.363 -11.353 50.794 1.00 12.58 244 GLN A N 1
ATOM 1818 C CA . GLN A 1 244 ? 44.657 -11.561 49.562 1.00 10.87 244 GLN A CA 1
ATOM 1819 C C . GLN A 1 244 ? 45.500 -11.755 48.380 1.00 9.86 244 GLN A C 1
ATOM 1820 O O . GLN A 1 244 ? 45.134 -12.577 47.576 1.00 11.91 244 GLN A O 1
ATOM 1826 N N . LEU A 1 245 ? 46.564 -10.977 48.195 1.00 6.61 245 LEU A N 1
ATOM 1827 C CA . LEU A 1 245 ? 47.289 -11.233 46.959 1.00 5.00 245 LEU A CA 1
ATOM 1828 C C . LEU A 1 245 ? 48.207 -12.430 47.013 1.00 6.02 245 LEU A C 1
ATOM 1829 O O . LEU A 1 245 ? 48.380 -13.314 46.113 1.00 5.00 245 LEU A O 1
ATOM 1834 N N . ALA A 1 246 ? 48.825 -12.432 48.131 1.00 7.17 246 ALA A N 1
ATOM 1835 C CA . ALA A 1 246 ? 49.824 -13.386 48.480 1.00 6.66 246 ALA A CA 1
ATOM 1836 C C . ALA A 1 246 ? 49.591 -14.867 48.164 1.00 10.85 246 ALA A C 1
ATOM 1837 O O . ALA A 1 246 ? 50.481 -15.521 47.596 1.00 13.62 246 ALA A O 1
ATOM 1839 N N . PRO A 1 247 ? 48.515 -15.477 48.684 1.00 13.89 247 PRO A N 1
ATOM 1840 C CA . PRO A 1 247 ? 48.414 -16.909 48.625 1.00 11.66 247 PRO A CA 1
ATOM 1841 C C . PRO A 1 247 ? 48.454 -17.439 47.295 1.00 16.18 247 PRO A C 1
ATOM 1842 O O . PRO A 1 247 ? 49.024 -18.520 47.122 1.00 23.99 247 PRO A O 1
ATOM 1846 N N . TYR A 1 248 ? 47.812 -16.717 46.385 1.00 13.35 248 TYR A N 1
ATOM 1847 C CA . TYR A 1 248 ? 47.767 -17.030 44.973 1.00 6.72 248 TYR A CA 1
ATOM 1848 C C . TYR A 1 248 ? 49.204 -17.037 44.510 1.00 8.57 248 TYR A C 1
ATOM 1849 O O . TYR A 1 248 ? 49.660 -17.913 43.748 1.00 9.86 248 TYR A O 1
ATOM 1858 N N . GLN A 1 249 ? 49.935 -15.977 44.956 1.00 7.78 249 GLN A N 1
ATOM 1859 C CA . GLN A 1 249 ? 51.308 -15.830 44.602 1.00 5.73 249 GLN A CA 1
ATOM 1860 C C . GLN A 1 249 ? 52.101 -16.960 45.106 1.00 11.86 249 GLN A C 1
ATOM 1861 O O . GLN A 1 249 ? 53.081 -17.290 44.499 1.00 14.60 249 GLN A O 1
ATOM 1867 N N . ARG A 1 250 ? 51.710 -17.544 46.234 1.00 13.34 250 ARG A N 1
ATOM 1868 C CA . ARG A 1 250 ? 52.481 -18.669 46.625 1.00 13.70 250 ARG A CA 1
ATOM 1869 C C . ARG A 1 250 ? 52.439 -19.735 45.569 1.00 20.75 250 ARG A C 1
ATOM 1870 O O . ARG A 1 250 ? 53.519 -20.140 45.170 1.00 24.28 250 ARG A O 1
ATOM 1878 N N . THR A 1 251 ? 51.246 -20.020 45.001 1.00 22.79 251 THR A N 1
ATOM 1879 C CA . THR A 1 251 ? 51.122 -21.090 43.963 1.00 21.24 251 THR A CA 1
ATOM 1880 C C . THR A 1 251 ? 52.070 -20.814 42.904 1.00 17.45 251 THR A C 1
ATOM 1881 O O . THR A 1 251 ? 52.423 -21.669 42.162 1.00 17.47 251 THR A O 1
ATOM 1885 N N . GLY A 1 252 ? 52.303 -19.569 42.687 1.00 21.03 252 GLY A N 1
ATOM 1886 C CA . GLY A 1 252 ? 53.143 -19.263 41.564 1.00 21.23 252 GLY A CA 1
ATOM 1887 C C . GLY A 1 252 ? 52.335 -19.600 40.335 1.00 20.21 252 GLY A C 1
ATOM 1888 O O . GLY A 1 252 ? 52.543 -20.656 39.802 1.00 24.80 252 GLY A O 1
ATOM 1889 N N . ARG A 1 253 ? 51.270 -18.879 40.041 1.00 13.43 253 ARG A N 1
ATOM 1890 C CA . ARG A 1 253 ? 50.488 -19.040 38.832 1.00 8.47 253 ARG A CA 1
ATOM 1891 C C . ARG A 1 253 ? 50.644 -17.657 38.337 1.00 11.12 253 ARG A C 1
ATOM 1892 O O . ARG A 1 253 ? 50.961 -16.841 39.144 1.00 14.57 253 ARG A O 1
ATOM 1900 N N . ASN A 1 254 ? 50.738 -17.366 37.078 1.00 14.20 254 ASN A N 1
ATOM 1901 C CA . ASN A 1 254 ? 50.853 -15.966 36.682 1.00 12.81 254 ASN A CA 1
ATOM 1902 C C . ASN A 1 254 ? 49.590 -15.192 37.241 1.00 16.68 254 ASN A C 1
ATOM 1903 O O . ASN A 1 254 ? 48.478 -15.698 37.273 1.00 14.19 254 ASN A O 1
ATOM 1908 N N . VAL A 1 255 ? 49.815 -14.034 37.894 1.00 19.72 255 VAL A N 1
ATOM 1909 C CA . VAL A 1 255 ? 48.847 -13.141 38.559 1.00 14.97 255 VAL A CA 1
ATOM 1910 C C . VAL A 1 255 ? 47.927 -12.427 37.501 1.00 17.26 255 VAL A C 1
ATOM 1911 O O . VAL A 1 255 ? 46.788 -11.982 37.767 1.00 16.34 255 VAL A O 1
ATOM 1915 N N . TYR A 1 256 ? 48.464 -12.439 36.250 1.00 16.22 256 TYR A N 1
ATOM 1916 C CA . TYR A 1 256 ? 47.879 -11.928 35.060 1.00 15.40 256 TYR A CA 1
ATOM 1917 C C . TYR A 1 256 ? 47.158 -12.971 34.233 1.00 13.28 256 TYR A C 1
ATOM 1918 O O . TYR A 1 256 ? 46.723 -12.602 33.156 1.00 12.61 256 TYR A O 1
ATOM 1927 N N . ASP A 1 257 ? 47.145 -14.247 34.628 1.00 10.80 257 ASP A N 1
ATOM 1928 C CA . ASP A 1 257 ? 46.460 -15.302 33.862 1.00 8.30 257 ASP A CA 1
ATOM 1929 C C . ASP A 1 257 ? 46.571 -16.551 34.655 1.00 8.55 257 ASP A C 1
ATOM 1930 O O . ASP A 1 257 ? 47.540 -17.227 34.693 1.00 6.87 257 ASP A O 1
ATOM 1935 N N . ILE A 1 258 ? 45.520 -16.845 35.311 1.00 12.98 258 ILE A N 1
ATOM 1936 C CA . ILE A 1 258 ? 45.450 -17.954 36.164 1.00 15.61 258 ILE A CA 1
ATOM 1937 C C . ILE A 1 258 ? 45.727 -19.228 35.415 1.00 26.15 258 ILE A C 1
ATOM 1938 O O . ILE A 1 258 ? 46.191 -20.135 36.090 1.00 31.71 258 ILE A O 1
ATOM 1943 N N . ARG A 1 259 ? 45.531 -19.284 34.036 1.00 31.80 259 ARG A N 1
ATOM 1944 C CA . ARG A 1 259 ? 45.741 -20.472 33.098 1.00 32.73 259 ARG A CA 1
ATOM 1945 C C . ARG A 1 259 ? 47.221 -20.913 33.001 1.00 35.61 259 ARG A C 1
ATOM 1946 O O . ARG A 1 259 ? 47.605 -22.050 33.158 1.00 37.68 259 ARG A O 1
ATOM 1954 N N . LYS A 1 260 ? 48.020 -19.958 32.681 1.00 37.51 260 LYS A N 1
ATOM 1955 C CA . LYS A 1 260 ? 49.421 -20.019 32.515 1.00 44.86 260 LYS A CA 1
ATOM 1956 C C . LYS A 1 260 ? 50.069 -19.826 33.870 1.00 52.87 260 LYS A C 1
ATOM 1957 O O . LYS A 1 260 ? 49.613 -19.057 34.718 1.00 49.83 260 LYS A O 1
ATOM 1963 N N . ASP A 1 261 ? 51.236 -20.396 34.011 1.00 61.28 261 ASP A N 1
ATOM 1964 C CA . ASP A 1 261 ? 51.952 -20.180 35.223 1.00 66.53 261 ASP A CA 1
ATOM 1965 C C . ASP A 1 261 ? 53.058 -19.104 35.021 1.00 67.67 261 ASP A C 1
ATOM 1966 O O . ASP A 1 261 ? 53.334 -18.575 33.950 1.00 68.39 261 ASP A O 1
ATOM 1971 N N . CYS A 1 262 ? 53.612 -18.725 36.129 1.00 67.61 262 CYS A N 1
ATOM 1972 C CA . CYS A 1 262 ? 54.799 -17.972 36.368 1.00 67.75 262 CYS A CA 1
ATOM 1973 C C . CYS A 1 262 ? 54.964 -18.230 37.866 1.00 73.70 262 CYS A C 1
ATOM 1974 O O . CYS A 1 262 ? 53.946 -18.144 38.582 1.00 74.95 262 CYS A O 1
ATOM 1977 N N . GLU A 1 263 ? 56.154 -18.842 38.243 1.00 75.00 263 GLU A N 1
ATOM 1978 C CA . GLU A 1 263 ? 56.638 -19.218 39.601 1.00 75.00 263 GLU A CA 1
ATOM 1979 C C . GLU A 1 263 ? 57.462 -18.015 40.090 1.00 75.00 263 GLU A C 1
ATOM 1980 O O . GLU A 1 263 ? 58.050 -17.280 39.244 1.00 75.00 263 GLU A O 1
ATOM 1986 N N . GLY A 1 264 ? 57.576 -17.884 41.417 1.00 75.00 264 GLY A N 1
ATOM 1987 C CA . GLY A 1 264 ? 58.337 -16.761 42.037 1.00 75.00 264 GLY A CA 1
ATOM 1988 C C . GLY A 1 264 ? 59.709 -16.308 41.417 1.00 75.00 264 GLY A C 1
ATOM 1989 O O . GLY A 1 264 ? 60.664 -17.119 41.251 1.00 75.00 264 GLY A O 1
ATOM 1990 N N . GLY A 1 265 ? 59.789 -14.950 41.169 1.00 75.00 265 GLY A N 1
ATOM 1991 C CA . GLY A 1 265 ? 60.945 -14.182 40.589 1.00 75.00 265 GLY A CA 1
ATOM 1992 C C . GLY A 1 265 ? 60.851 -13.832 39.047 1.00 75.00 265 GLY A C 1
ATOM 1993 O O . GLY A 1 265 ? 60.334 -12.772 38.551 1.00 75.00 265 GLY A O 1
ATOM 1994 N N . ASN A 1 266 ? 61.445 -14.758 38.279 1.00 75.00 266 ASN A N 1
ATOM 1995 C CA . ASN A 1 266 ? 61.509 -14.684 36.838 1.00 75.00 266 ASN A CA 1
ATOM 1996 C C . ASN A 1 266 ? 60.167 -14.290 36.235 1.00 75.00 266 ASN A C 1
ATOM 1997 O O . ASN A 1 266 ? 59.101 -14.232 36.902 1.00 75.00 266 ASN A O 1
ATOM 2002 N N . LEU A 1 267 ? 60.232 -14.053 34.947 1.00 74.47 267 LEU A N 1
ATOM 2003 C CA . LEU A 1 267 ? 59.046 -13.662 34.255 1.00 74.44 267 LEU A CA 1
ATOM 2004 C C . LEU A 1 267 ? 57.813 -14.533 34.235 1.00 73.34 267 LEU A C 1
ATOM 2005 O O . LEU A 1 267 ? 57.843 -15.807 34.202 1.00 72.70 267 LEU A O 1
ATOM 2010 N N . CYS A 1 268 ? 56.740 -13.731 34.285 1.00 70.02 268 CYS A N 1
ATOM 2011 C CA . CYS A 1 268 ? 55.385 -14.185 34.217 1.00 64.19 268 CYS A CA 1
ATOM 2012 C C . CYS A 1 268 ? 55.011 -14.134 32.774 1.00 60.40 268 CYS A C 1
ATOM 2013 O O . CYS A 1 268 ? 54.036 -14.760 32.329 1.00 61.37 268 CYS A O 1
ATOM 2016 N N . TYR A 1 269 ? 55.897 -13.404 32.066 1.00 55.03 269 TYR A N 1
ATOM 2017 C CA . TYR A 1 269 ? 55.918 -13.164 30.612 1.00 47.58 269 TYR A CA 1
ATOM 2018 C C . TYR A 1 269 ? 57.323 -12.775 30.319 1.00 42.06 269 TYR A C 1
ATOM 2019 O O . TYR A 1 269 ? 57.705 -11.658 30.644 1.00 40.89 269 TYR A O 1
ATOM 2028 N N . PRO A 1 270 ? 58.086 -13.652 29.696 1.00 36.42 270 PRO A N 1
ATOM 2029 C CA . PRO A 1 270 ? 59.504 -13.375 29.476 1.00 31.49 270 PRO A CA 1
ATOM 2030 C C . PRO A 1 270 ? 59.804 -12.349 28.365 1.00 30.50 270 PRO A C 1
ATOM 2031 O O . PRO A 1 270 ? 60.670 -11.465 28.567 1.00 32.48 270 PRO A O 1
ATOM 2035 N N . THR A 1 271 ? 59.080 -12.471 27.230 1.00 26.98 271 THR A N 1
ATOM 2036 C CA . THR A 1 271 ? 59.264 -11.659 26.046 1.00 30.09 271 THR A CA 1
ATOM 2037 C C . THR A 1 271 ? 59.475 -10.185 26.384 1.00 33.91 271 THR A C 1
ATOM 2038 O O . THR A 1 271 ? 60.077 -9.408 25.643 1.00 29.47 271 THR A O 1
ATOM 2042 N N . LEU A 1 272 ? 58.945 -9.794 27.568 1.00 41.67 272 LEU A N 1
ATOM 2043 C CA . LEU A 1 272 ? 59.087 -8.416 28.077 1.00 44.13 272 LEU A CA 1
ATOM 2044 C C . LEU A 1 272 ? 60.544 -8.087 28.274 1.00 45.49 272 LEU A C 1
ATOM 2045 O O . LEU A 1 272 ? 60.997 -6.979 28.023 1.00 47.96 272 LEU A O 1
ATOM 2050 N N . GLN A 1 273 ? 61.250 -9.063 28.822 1.00 42.57 273 GLN A N 1
ATOM 2051 C CA . GLN A 1 273 ? 62.630 -8.887 29.034 1.00 36.92 273 GLN A CA 1
ATOM 2052 C C . GLN A 1 273 ? 63.270 -8.531 27.703 1.00 35.55 273 GLN A C 1
ATOM 2053 O O . GLN A 1 273 ? 64.093 -7.603 27.615 1.00 34.07 273 GLN A O 1
ATOM 2059 N N . ASP A 1 274 ? 62.759 -9.149 26.610 1.00 31.71 274 ASP A N 1
ATOM 2060 C CA . ASP A 1 274 ? 63.310 -8.740 25.340 1.00 31.19 274 ASP A CA 1
ATOM 2061 C C . ASP A 1 274 ? 62.995 -7.260 25.066 1.00 30.63 274 ASP A C 1
ATOM 2062 O O . ASP A 1 274 ? 63.841 -6.449 24.612 1.00 2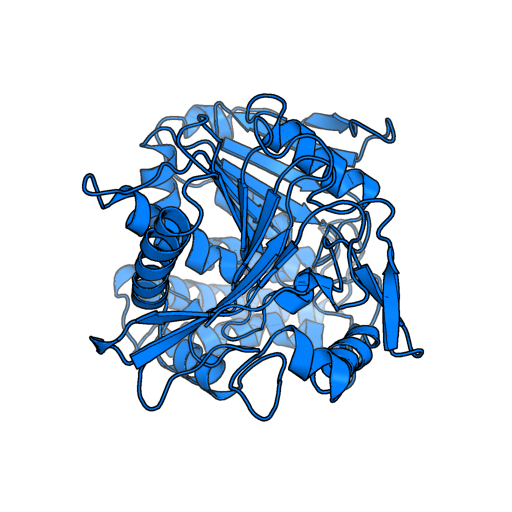9.84 274 ASP A O 1
ATOM 2067 N N . ILE A 1 275 ? 61.780 -6.876 25.392 1.00 31.66 275 ILE A N 1
ATOM 2068 C CA . ILE A 1 275 ? 61.398 -5.488 25.195 1.00 34.24 275 ILE A CA 1
ATOM 2069 C C . ILE A 1 275 ? 62.304 -4.473 25.894 1.00 37.33 275 ILE A C 1
ATOM 2070 O O . ILE A 1 275 ? 62.709 -3.484 25.297 1.00 36.96 275 ILE A O 1
ATOM 2074 N N . ASP A 1 276 ? 62.620 -4.683 27.178 1.00 43.27 276 ASP A N 1
ATOM 2075 C CA . ASP A 1 276 ? 63.488 -3.733 27.893 1.00 47.90 276 ASP A CA 1
ATOM 2076 C C . ASP A 1 276 ? 64.847 -3.705 27.140 1.00 50.18 276 ASP A C 1
ATOM 2077 O O . ASP A 1 276 ? 65.651 -2.762 27.175 1.00 49.31 276 ASP A O 1
ATOM 2082 N N . ASP A 1 277 ? 65.028 -4.764 26.345 1.00 50.91 277 ASP A N 1
ATOM 2083 C CA . ASP A 1 277 ? 66.195 -4.901 25.530 1.00 50.49 277 ASP A CA 1
ATOM 2084 C C . ASP A 1 277 ? 66.211 -3.971 24.285 1.00 48.56 277 ASP A C 1
ATOM 2085 O O . ASP A 1 277 ? 66.977 -3.003 24.225 1.00 47.89 277 ASP A O 1
ATOM 2090 N N . TYR A 1 278 ? 65.340 -4.195 23.315 1.00 47.20 278 TYR A N 1
ATOM 2091 C CA . TYR A 1 278 ? 65.270 -3.320 22.121 1.00 49.30 278 TYR A CA 1
ATOM 2092 C C . TYR A 1 278 ? 65.285 -1.733 22.402 1.00 50.67 278 TYR A C 1
ATOM 2093 O O . TYR A 1 278 ? 65.697 -0.920 21.569 1.00 51.68 278 TYR A O 1
ATOM 2102 N N . LEU A 1 279 ? 64.871 -1.298 23.620 1.00 49.67 279 LEU A N 1
ATOM 2103 C CA . LEU A 1 279 ? 64.761 0.103 24.036 1.00 47.24 279 LEU A CA 1
ATOM 2104 C C . LEU A 1 279 ? 66.055 0.702 24.499 1.00 52.28 279 LEU A C 1
ATOM 2105 O O . LEU A 1 279 ? 66.269 1.894 24.403 1.00 53.40 279 LEU A O 1
ATOM 2110 N N . ASN A 1 280 ? 66.900 -0.115 25.058 1.00 57.14 280 ASN A N 1
ATOM 2111 C CA . ASN A 1 280 ? 68.194 0.326 25.549 1.00 63.58 280 ASN A CA 1
ATOM 2112 C C . ASN A 1 280 ? 69.253 0.332 24.506 1.00 71.47 280 ASN A C 1
ATOM 2113 O O . ASN A 1 280 ? 70.324 0.876 24.795 1.00 73.83 280 ASN A O 1
ATOM 2118 N N . GLN A 1 281 ? 69.033 -0.496 23.441 1.00 74.39 281 GLN A N 1
ATOM 2119 C CA . GLN A 1 281 ? 69.994 -0.681 22.354 1.00 72.00 281 GLN A CA 1
ATOM 2120 C C . GLN A 1 281 ? 70.308 0.700 21.829 1.00 72.49 281 GLN A C 1
ATOM 2121 O O . GLN A 1 281 ? 69.480 1.621 21.926 1.00 70.88 281 GLN A O 1
ATOM 2123 N N . ASP A 1 282 ? 71.529 0.845 21.314 1.00 73.62 282 ASP A N 1
ATOM 2124 C CA . ASP A 1 282 ? 71.990 2.144 20.853 1.00 74.66 282 ASP A CA 1
ATOM 2125 C C . ASP A 1 282 ? 71.274 2.797 19.677 1.00 75.00 282 ASP A C 1
ATOM 2126 O O . ASP A 1 282 ? 70.964 4.002 19.721 1.00 74.99 282 ASP A O 1
ATOM 2131 N N . TYR A 1 283 ? 70.988 2.016 18.634 1.00 74.77 283 TYR A N 1
ATOM 2132 C CA . TYR A 1 283 ? 70.208 2.592 17.559 1.00 74.53 283 TYR A CA 1
ATOM 2133 C C . TYR A 1 283 ? 68.835 3.021 18.096 1.00 74.96 283 TYR A C 1
ATOM 2134 O O . TYR A 1 283 ? 68.517 4.222 18.097 1.00 75.00 283 TYR A O 1
ATOM 2143 N N . VAL A 1 284 ? 68.052 2.023 18.594 1.00 73.03 284 VAL A N 1
ATOM 2144 C CA . VAL A 1 284 ? 66.728 2.265 19.152 1.00 69.06 284 VAL A CA 1
ATOM 2145 C C . VAL A 1 284 ? 66.647 3.524 20.048 1.00 64.55 284 VAL A C 1
ATOM 2146 O O . VAL A 1 284 ? 65.916 4.477 19.765 1.00 65.68 284 VAL A O 1
ATOM 2148 N N . LYS A 1 285 ? 67.468 3.577 21.048 1.00 58.67 285 LYS A N 1
ATOM 2149 C CA . LYS A 1 285 ? 67.471 4.707 21.928 1.00 56.35 285 LYS A CA 1
ATOM 2150 C C . LYS A 1 285 ? 67.650 6.056 21.240 1.00 56.44 285 LYS A C 1
ATOM 2151 O O . LYS A 1 285 ? 67.162 7.045 21.762 1.00 55.93 285 LYS A O 1
ATOM 2157 N N . GLU A 1 286 ? 68.373 6.053 20.079 1.00 58.59 286 GLU A N 1
ATOM 2158 C CA . GLU A 1 286 ? 68.806 7.204 19.216 1.00 56.80 286 GLU A CA 1
ATOM 2159 C C . GLU A 1 286 ? 67.768 7.981 18.414 1.00 55.80 286 GLU A C 1
ATOM 2160 O O . GLU A 1 286 ? 67.777 9.194 18.312 1.00 52.37 286 GLU A O 1
ATOM 2166 N N . ALA A 1 287 ? 67.013 7.200 17.678 1.00 60.86 287 ALA A N 1
ATOM 2167 C CA . ALA A 1 287 ? 66.013 7.671 16.743 1.00 65.84 287 ALA A CA 1
ATOM 2168 C C . ALA A 1 287 ? 64.981 8.506 17.405 1.00 66.58 287 ALA A C 1
ATOM 2169 O O . ALA A 1 287 ? 64.469 9.441 16.797 1.00 66.75 287 ALA A O 1
ATOM 2171 N N . VAL A 1 288 ? 64.657 8.019 18.598 1.00 67.87 288 VAL A N 1
ATOM 2172 C CA . VAL A 1 288 ? 63.647 8.523 19.491 1.00 68.28 288 VAL A CA 1
ATOM 2173 C C . VAL A 1 288 ? 64.111 9.796 20.063 1.00 70.05 288 VAL A C 1
ATOM 2174 O O . VAL A 1 288 ? 63.290 10.646 20.438 1.00 73.30 288 VAL A O 1
ATOM 2178 N N . GLY A 1 289 ? 65.441 9.866 20.123 1.00 69.59 289 GLY A N 1
ATOM 2179 C CA . GLY A 1 289 ? 66.149 11.035 20.629 1.00 69.68 289 GLY A CA 1
ATOM 2180 C C . GLY A 1 289 ? 65.688 11.354 22.027 1.00 67.86 289 GLY A C 1
ATOM 2181 O O . GLY A 1 289 ? 65.221 12.458 22.339 1.00 67.52 289 GLY A O 1
ATOM 2182 N N . ALA A 1 290 ? 65.748 10.301 22.816 1.00 66.17 290 ALA A N 1
ATOM 2183 C CA . ALA A 1 290 ? 65.349 10.318 24.182 1.00 64.76 290 ALA A CA 1
ATOM 2184 C C . ALA A 1 290 ? 66.567 10.665 25.002 1.00 64.75 290 ALA A C 1
ATOM 2185 O O . ALA A 1 290 ? 67.603 10.046 24.809 1.00 63.96 290 ALA A O 1
ATOM 2187 N N . GLU A 1 291 ? 66.415 11.723 25.826 1.00 65.52 291 GLU A N 1
ATOM 2188 C CA . GLU A 1 291 ? 67.435 12.322 26.671 1.00 65.76 291 GLU A CA 1
ATOM 2189 C C . GLU A 1 291 ? 67.790 11.574 27.999 1.00 64.13 291 GLU A C 1
ATOM 2190 O O . GLU A 1 291 ? 68.425 12.126 28.921 1.00 63.52 291 GLU A O 1
ATOM 2192 N N . VAL A 1 292 ? 67.446 10.287 28.064 1.00 62.27 292 VAL A N 1
ATOM 2193 C CA . VAL A 1 292 ? 67.745 9.457 29.219 1.00 62.46 292 VAL A CA 1
ATOM 2194 C C . VAL A 1 292 ? 68.914 8.508 28.963 1.00 64.03 292 VAL A C 1
ATOM 2195 O O . VAL A 1 292 ? 69.214 8.211 27.834 1.00 63.06 292 VAL A O 1
ATOM 2199 N N . ASP A 1 293 ? 69.539 7.963 30.005 1.00 67.12 293 ASP A N 1
ATOM 2200 C CA . ASP A 1 293 ? 70.673 7.053 29.814 1.00 71.69 293 ASP A CA 1
ATOM 2201 C C . ASP A 1 293 ? 70.348 5.546 30.018 1.00 73.61 293 ASP A C 1
ATOM 2202 O O . ASP A 1 293 ? 71.078 4.641 29.575 1.00 75.00 293 ASP A O 1
ATOM 2207 N N . HIS A 1 294 ? 69.281 5.236 30.745 1.00 72.69 294 HIS A N 1
ATOM 2208 C CA . HIS A 1 294 ? 68.999 3.835 30.983 1.00 68.12 294 HIS A CA 1
ATOM 2209 C C . HIS A 1 294 ? 67.502 3.567 31.063 1.00 65.30 294 HIS A C 1
ATOM 2210 O O . HIS A 1 294 ? 66.803 4.083 31.924 1.00 67.00 294 HIS A O 1
ATOM 2217 N N . TYR A 1 295 ? 66.964 2.783 30.137 1.00 57.67 295 TYR A N 1
ATOM 2218 C CA . TYR A 1 295 ? 65.555 2.536 30.222 1.00 46.68 295 TYR A CA 1
ATOM 2219 C C . TYR A 1 295 ? 65.118 1.313 31.008 1.00 38.60 295 TYR A C 1
ATOM 2220 O O . TYR A 1 295 ? 65.274 0.177 30.651 1.00 37.91 295 TYR A O 1
ATOM 2229 N N . GLU A 1 296 ? 64.424 1.573 32.050 1.00 36.29 296 GLU A N 1
ATOM 2230 C CA . GLU A 1 296 ? 63.823 0.563 32.878 1.00 32.99 296 GLU A CA 1
ATOM 2231 C C . GLU A 1 296 ? 62.303 0.519 32.663 1.00 29.15 296 GLU A C 1
ATOM 2232 O O . GLU A 1 296 ? 61.647 1.537 32.334 1.00 30.51 296 GLU A O 1
ATOM 2238 N N . SER A 1 297 ? 61.737 -0.662 32.795 1.00 22.52 297 SER A N 1
ATOM 2239 C CA . SER A 1 297 ? 60.348 -0.717 32.625 1.00 21.62 297 SER A CA 1
ATOM 2240 C C . SER A 1 297 ? 59.490 -0.004 33.673 1.00 22.38 297 SER A C 1
ATOM 2241 O O . SER A 1 297 ? 58.638 0.779 33.270 1.00 20.54 297 SER A O 1
ATOM 2244 N N . CYS A 1 298 ? 59.677 -0.321 34.971 1.00 27.64 298 CYS A N 1
ATOM 2245 C CA . CYS A 1 298 ? 59.042 0.258 36.143 1.00 33.59 298 CYS A CA 1
ATOM 2246 C C . CYS A 1 298 ? 60.113 0.839 37.056 1.00 35.50 298 CYS A C 1
ATOM 2247 O O . CYS A 1 298 ? 61.181 0.248 37.265 1.00 40.20 298 CYS A O 1
ATOM 2250 N N . ASN A 1 299 ? 59.845 2.018 37.608 1.00 29.94 299 ASN A N 1
ATOM 2251 C CA . ASN A 1 299 ? 60.734 2.628 38.508 1.00 28.82 299 ASN A CA 1
ATOM 2252 C C . ASN A 1 299 ? 60.379 2.343 39.975 1.00 40.11 299 ASN A C 1
ATOM 2253 O O . ASN A 1 299 ? 59.566 3.100 40.553 1.00 48.65 299 ASN A O 1
ATOM 2258 N N . PHE A 1 300 ? 61.026 1.335 40.618 1.00 38.10 300 PHE A N 1
ATOM 2259 C CA . PHE A 1 300 ? 60.830 0.971 42.067 1.00 35.49 300 PHE A CA 1
ATOM 2260 C C . PHE A 1 300 ? 60.373 2.107 42.958 1.00 32.83 300 PHE A C 1
ATOM 2261 O O . PHE A 1 300 ? 59.391 1.992 43.687 1.00 34.59 300 PHE A O 1
ATOM 2269 N N . ASP A 1 301 ? 61.070 3.228 42.864 1.00 30.07 301 ASP A N 1
ATOM 2270 C CA . ASP A 1 301 ? 60.783 4.307 43.759 1.00 31.00 301 ASP A CA 1
ATOM 2271 C C . ASP A 1 301 ? 59.420 4.793 43.655 1.00 29.26 301 ASP A C 1
ATOM 2272 O O . ASP A 1 301 ? 58.797 4.871 44.749 1.00 33.37 301 ASP A O 1
ATOM 2277 N N . ILE A 1 302 ? 59.071 5.225 42.419 1.00 21.34 302 ILE A N 1
ATOM 2278 C CA . ILE A 1 302 ? 57.754 5.799 42.273 1.00 24.02 302 ILE A CA 1
ATOM 2279 C C . ILE A 1 302 ? 56.745 4.856 42.931 1.00 25.09 302 ILE A C 1
ATOM 2280 O O . ILE A 1 302 ? 55.948 5.302 43.773 1.00 28.33 302 ILE A O 1
ATOM 2284 N N . ASN A 1 303 ? 56.798 3.555 42.547 1.00 17.97 303 ASN A N 1
ATOM 2285 C CA . ASN A 1 303 ? 55.936 2.544 43.136 1.00 11.87 303 ASN A CA 1
ATOM 2286 C C . ASN A 1 303 ? 55.902 2.669 44.668 1.00 13.06 303 ASN A C 1
ATOM 2287 O O . ASN A 1 303 ? 54.810 2.722 45.355 1.00 10.31 303 ASN A O 1
ATOM 2292 N N . ARG A 1 304 ? 57.145 2.723 45.210 1.00 10.63 304 ARG A N 1
ATOM 2293 C CA . ARG A 1 304 ? 57.244 2.779 46.648 1.00 11.86 304 ARG A CA 1
ATOM 2294 C C . ARG A 1 304 ? 56.521 4.016 47.172 1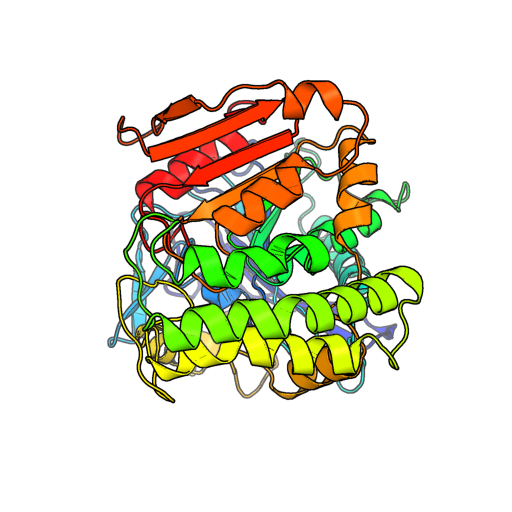.00 14.20 304 ARG A C 1
ATOM 2295 O O . ARG A 1 304 ? 55.659 3.952 48.114 1.00 17.68 304 ARG A O 1
ATOM 2303 N N . ASN A 1 305 ? 56.795 5.151 46.535 1.00 8.06 305 ASN A N 1
ATOM 2304 C CA . ASN A 1 305 ? 56.124 6.292 47.008 1.00 8.52 305 ASN A CA 1
ATOM 2305 C C . ASN A 1 305 ? 54.691 6.252 46.881 1.00 15.06 305 ASN A C 1
ATOM 2306 O O . ASN A 1 305 ? 54.052 6.760 47.785 1.00 21.27 305 ASN A O 1
ATOM 2311 N N . PHE A 1 306 ? 54.185 5.631 45.822 1.00 14.48 306 PHE A N 1
ATOM 2312 C CA . PHE A 1 306 ? 52.762 5.609 45.707 1.00 11.97 306 PHE A CA 1
ATOM 2313 C C . PHE A 1 306 ? 52.192 4.870 46.889 1.00 12.70 306 PHE A C 1
ATOM 2314 O O . PHE A 1 306 ? 51.499 5.456 47.705 1.00 15.31 306 PHE A O 1
ATOM 2322 N N . LEU A 1 307 ? 52.654 3.661 47.049 1.00 11.98 307 LEU A N 1
ATOM 2323 C CA . LEU A 1 307 ? 52.378 2.814 48.197 1.00 11.93 307 LEU A CA 1
ATOM 2324 C C . LEU A 1 307 ? 52.586 3.544 49.486 1.00 12.03 307 LEU A C 1
ATOM 2325 O O . LEU A 1 307 ? 51.705 3.552 50.310 1.00 11.53 307 LEU A O 1
ATOM 2330 N N . PHE A 1 308 ? 53.690 4.309 49.599 1.00 12.34 308 PHE A N 1
ATOM 2331 C CA . PHE A 1 308 ? 53.886 5.040 50.840 1.00 14.84 308 PHE A CA 1
ATOM 2332 C C . PHE A 1 308 ? 53.083 6.292 51.050 1.00 16.05 308 PHE A C 1
ATOM 2333 O O . PHE A 1 308 ? 53.225 6.960 52.071 1.00 17.03 308 PHE A O 1
ATOM 2341 N N . ALA A 1 309 ? 52.196 6.583 50.126 1.00 15.52 309 ALA A N 1
ATOM 2342 C CA . ALA A 1 309 ? 51.386 7.763 50.173 1.00 9.19 309 ALA A CA 1
ATOM 2343 C C . ALA A 1 309 ? 49.863 7.434 50.363 1.00 7.00 309 ALA A C 1
ATOM 2344 O O . ALA A 1 309 ? 49.026 8.269 50.646 1.00 8.32 309 ALA A O 1
ATOM 2346 N N . GLY A 1 310 ? 49.492 6.217 50.436 1.00 6.94 310 GLY A N 1
ATOM 2347 C CA . GLY A 1 310 ? 48.095 5.917 50.661 1.00 8.43 310 GLY A CA 1
ATOM 2348 C C . GLY A 1 310 ? 47.354 5.516 49.332 1.00 12.81 310 GLY A C 1
ATOM 2349 O O . GLY A 1 310 ? 46.365 4.783 49.312 1.00 16.81 310 GLY A O 1
ATOM 2350 N N . ASP A 1 311 ? 47.931 5.913 48.215 1.00 13.54 311 ASP A N 1
ATOM 2351 C CA . ASP A 1 311 ? 47.410 5.723 46.901 1.00 8.97 311 ASP A CA 1
ATOM 2352 C C . ASP A 1 311 ? 46.484 4.601 46.583 1.00 10.69 311 ASP A C 1
ATOM 2353 O O . ASP A 1 311 ? 45.330 4.811 46.355 1.00 8.53 311 ASP A O 1
ATOM 2358 N N . TRP A 1 312 ? 47.040 3.465 46.443 1.00 16.91 312 TRP A N 1
ATOM 2359 C CA . TRP A 1 312 ? 46.381 2.296 45.996 1.00 19.35 312 TRP A CA 1
ATOM 2360 C C . TRP A 1 312 ? 45.014 2.126 46.529 1.00 14.32 312 TRP A C 1
ATOM 2361 O O . TRP A 1 312 ? 44.229 1.460 45.905 1.00 13.27 312 TRP A O 1
ATOM 2372 N N . MET A 1 313 ? 44.809 2.684 47.727 1.00 8.23 313 MET A N 1
ATOM 2373 C CA . MET A 1 313 ? 43.587 2.451 48.442 1.00 13.34 313 MET A CA 1
ATOM 2374 C C . MET A 1 313 ? 42.519 3.619 48.511 1.00 15.20 313 MET A C 1
ATOM 2375 O O . MET A 1 313 ? 41.501 3.497 49.245 1.00 15.97 313 MET A O 1
ATOM 2380 N N . LYS A 1 314 ? 42.753 4.759 47.849 1.00 12.34 314 LYS A N 1
ATOM 2381 C CA . LYS A 1 314 ? 41.862 5.892 47.827 1.00 13.10 314 LYS A CA 1
ATOM 2382 C C . LYS A 1 314 ? 40.725 5.675 46.817 1.00 19.05 314 LYS A C 1
ATOM 2383 O O . LYS A 1 314 ? 40.893 4.834 45.919 1.00 19.15 314 LYS A O 1
ATOM 2389 N N . PRO A 1 315 ? 39.515 6.267 47.093 1.00 24.61 315 PRO A N 1
ATOM 2390 C CA . PRO A 1 315 ? 38.295 5.994 46.350 1.00 24.73 315 PRO A CA 1
ATOM 2391 C C . PRO A 1 315 ? 38.202 6.848 45.092 1.00 27.49 315 PRO A C 1
ATOM 2392 O O . PRO A 1 315 ? 37.445 7.832 44.990 1.00 29.36 315 PRO A O 1
ATOM 2396 N N . TYR A 1 316 ? 38.953 6.413 44.100 1.00 26.70 316 TYR A N 1
ATOM 2397 C CA . TYR A 1 316 ? 38.926 7.078 42.837 1.00 23.29 316 TYR A CA 1
ATOM 2398 C C . TYR A 1 316 ? 37.703 6.668 42.051 1.00 24.26 316 TYR A C 1
ATOM 2399 O O . TYR A 1 316 ? 37.296 7.367 41.123 1.00 21.05 316 TYR A O 1
ATOM 2408 N N . HIS A 1 317 ? 37.065 5.568 42.452 1.00 23.60 317 HIS A N 1
ATOM 2409 C CA . HIS A 1 317 ? 35.816 5.236 41.815 1.00 25.14 317 HIS A CA 1
ATOM 2410 C C . HIS A 1 317 ? 34.801 6.387 41.978 1.00 25.29 317 HIS A C 1
ATOM 2411 O O . HIS A 1 317 ? 33.830 6.441 41.277 1.00 25.86 317 HIS A O 1
ATOM 2418 N N . THR A 1 318 ? 34.996 7.323 42.893 1.00 25.92 318 THR A N 1
ATOM 2419 C CA . THR A 1 318 ? 34.025 8.430 43.042 1.00 26.50 318 THR A CA 1
ATOM 2420 C C . THR A 1 318 ? 33.931 9.288 41.747 1.00 26.48 318 THR A C 1
ATOM 2421 O O . THR A 1 318 ? 32.847 9.540 41.209 1.00 30.28 318 THR A O 1
ATOM 2425 N N . ALA A 1 319 ? 35.048 9.689 41.167 1.00 21.66 319 ALA A N 1
ATOM 2426 C CA . ALA A 1 319 ? 35.055 10.378 39.902 1.00 21.17 319 ALA A CA 1
ATOM 2427 C C . ALA A 1 319 ? 34.184 9.749 38.799 1.00 25.90 319 ALA A C 1
ATOM 2428 O O . ALA A 1 319 ? 33.429 10.429 38.113 1.00 32.05 319 ALA A O 1
ATOM 2430 N N . VAL A 1 320 ? 34.205 8.434 38.647 1.00 25.50 320 VAL A N 1
ATOM 2431 C CA . VAL A 1 320 ? 33.328 7.767 37.676 1.00 25.27 320 VAL A CA 1
ATOM 2432 C C . VAL A 1 320 ? 31.793 8.198 37.761 1.00 25.79 320 VAL A C 1
ATOM 2433 O O . VAL A 1 320 ? 31.092 8.365 36.739 1.00 23.06 320 VAL A O 1
ATOM 2437 N N . THR A 1 321 ? 31.265 8.453 38.977 1.00 22.34 321 THR A N 1
ATOM 2438 C CA . THR A 1 321 ? 29.920 8.961 39.062 1.00 21.95 321 THR A CA 1
ATOM 2439 C C . THR A 1 321 ? 29.823 10.388 38.450 1.00 21.29 321 THR A C 1
ATOM 2440 O O . THR A 1 321 ? 28.941 10.688 37.642 1.00 19.67 321 THR A O 1
ATOM 2444 N N . ASP A 1 322 ? 30.769 11.263 38.730 1.00 21.83 322 ASP A N 1
ATOM 2445 C CA . ASP A 1 322 ? 30.680 12.574 38.110 1.00 25.60 322 ASP A CA 1
ATOM 2446 C C . ASP A 1 322 ? 30.804 12.478 36.645 1.00 27.60 322 ASP A C 1
ATOM 2447 O O . ASP A 1 322 ? 30.041 13.073 35.945 1.00 30.04 322 ASP A O 1
ATOM 2452 N N . LEU A 1 323 ? 31.730 11.696 36.205 1.00 28.28 323 LEU A N 1
ATOM 2453 C CA . LEU A 1 323 ? 31.847 11.492 34.798 1.00 27.30 323 LEU A CA 1
ATOM 2454 C C . LEU A 1 323 ? 30.517 11.001 34.168 1.00 27.55 323 LEU A C 1
ATOM 2455 O O . LEU A 1 323 ? 29.955 11.662 33.295 1.00 25.46 323 LEU A O 1
ATOM 2460 N N . LEU A 1 324 ? 30.038 9.851 34.661 1.00 27.91 324 LEU A N 1
ATOM 2461 C CA . LEU A 1 324 ? 28.802 9.251 34.233 1.00 26.31 324 LEU A CA 1
ATOM 2462 C C . LEU A 1 324 ? 27.734 10.310 34.324 1.00 30.53 324 LEU A C 1
ATOM 2463 O O . LEU A 1 324 ? 26.856 10.501 33.402 1.00 28.31 324 LEU A O 1
ATOM 2468 N N . ASN A 1 325 ? 27.856 11.041 35.454 1.00 32.54 325 ASN A N 1
ATOM 2469 C CA . ASN A 1 325 ? 26.902 12.110 35.596 1.00 30.15 325 ASN A CA 1
ATOM 2470 C C . ASN A 1 325 ? 27.219 13.234 34.619 1.00 27.47 325 ASN A C 1
ATOM 2471 O O . ASN A 1 325 ? 26.362 14.020 34.280 1.00 34.47 325 ASN A O 1
ATOM 2476 N N . GLN A 1 326 ? 28.377 13.344 34.037 1.00 21.44 326 GLN A N 1
ATOM 2477 C CA . GLN A 1 326 ? 28.415 14.474 33.114 1.00 19.88 326 GLN A CA 1
ATOM 2478 C C . GLN A 1 326 ? 28.363 14.036 31.677 1.00 22.94 326 GLN A C 1
ATOM 2479 O O . GLN A 1 326 ? 29.144 14.531 30.852 1.00 29.09 326 GLN A O 1
ATOM 2485 N N . ASP A 1 327 ? 27.534 13.058 31.405 1.00 20.85 327 ASP A N 1
ATOM 2486 C CA . ASP A 1 327 ? 27.369 12.355 30.128 1.00 22.38 327 ASP A CA 1
ATOM 2487 C C . ASP A 1 327 ? 28.595 11.837 29.356 1.00 29.17 327 ASP A C 1
ATOM 2488 O O . ASP A 1 327 ? 28.743 11.938 28.135 1.00 31.46 327 ASP A O 1
ATOM 2493 N N . LEU A 1 328 ? 29.537 11.306 30.075 1.00 37.08 328 LEU A N 1
ATOM 2494 C CA . LEU A 1 328 ? 30.767 10.823 29.434 1.00 39.34 328 LEU A CA 1
ATOM 2495 C C . LEU A 1 328 ? 30.692 9.346 29.304 1.00 36.32 328 LEU A C 1
ATOM 2496 O O . LEU A 1 328 ? 30.755 8.670 30.337 1.00 36.62 328 LEU A O 1
ATOM 2501 N N . PRO A 1 329 ? 30.394 8.871 28.091 1.00 33.04 329 PRO A N 1
ATOM 2502 C CA . PRO A 1 329 ? 30.322 7.442 27.821 1.00 30.40 329 PRO A CA 1
ATOM 2503 C C . PRO A 1 329 ? 31.618 6.747 28.312 1.00 29.44 329 PRO A C 1
ATOM 2504 O O . PRO A 1 329 ? 32.788 7.281 28.137 1.00 26.67 329 PRO A O 1
ATOM 2508 N N . ILE A 1 330 ? 31.400 5.582 28.950 1.00 27.48 330 ILE A N 1
ATOM 2509 C CA . ILE A 1 330 ? 32.534 4.836 29.573 1.00 23.68 330 ILE A CA 1
ATOM 2510 C C . ILE A 1 330 ? 32.578 3.349 29.377 1.00 15.00 330 ILE A C 1
ATOM 2511 O O . ILE A 1 330 ? 31.629 2.665 29.552 1.00 14.84 330 ILE A O 1
ATOM 2516 N N . LEU A 1 331 ? 33.747 2.853 29.051 1.00 16.38 331 LEU A N 1
ATOM 2517 C CA . LEU A 1 331 ? 33.990 1.381 28.903 1.00 21.26 331 LEU A CA 1
ATOM 2518 C C . LEU A 1 331 ? 35.119 0.820 29.792 1.00 17.41 331 LEU A C 1
ATOM 2519 O O . LEU A 1 331 ? 36.326 1.197 29.706 1.00 15.17 331 LEU A O 1
ATOM 2524 N N . VAL A 1 332 ? 34.561 -0.090 30.575 1.00 15.39 332 VAL A N 1
ATOM 2525 C CA . VAL A 1 332 ? 35.134 -0.967 31.527 1.00 19.31 332 VAL A CA 1
ATOM 2526 C C . VAL A 1 332 ? 35.016 -2.367 30.900 1.00 18.21 332 VAL A C 1
ATOM 2527 O O . VAL A 1 332 ? 33.884 -2.882 30.829 1.00 18.94 332 VAL A O 1
ATOM 2531 N N . TYR A 1 333 ? 36.132 -2.948 30.475 1.00 12.00 333 TYR A N 1
ATOM 2532 C CA . TYR A 1 333 ? 36.174 -4.272 29.985 1.00 8.33 333 TYR A CA 1
ATOM 2533 C C . TYR A 1 333 ? 37.224 -5.046 30.692 1.00 13.96 333 TYR A C 1
ATOM 2534 O O . TYR A 1 333 ? 38.146 -4.427 31.155 1.00 18.36 333 TYR A O 1
ATOM 2543 N N . ALA A 1 334 ? 37.103 -6.353 30.840 1.00 15.90 334 ALA A N 1
ATOM 2544 C CA . ALA A 1 334 ? 38.123 -7.141 31.540 1.00 16.54 334 ALA A CA 1
ATOM 2545 C C . ALA A 1 334 ? 38.398 -8.503 30.904 1.00 18.05 334 ALA A C 1
ATOM 2546 O O . ALA A 1 334 ? 37.421 -9.213 30.770 1.00 22.71 334 ALA A O 1
ATOM 2548 N N . GLY A 1 335 ? 39.662 -9.006 30.664 1.00 14.28 335 GLY A N 1
ATOM 2549 C CA . GLY A 1 335 ? 39.882 -10.380 30.159 1.00 8.42 335 GLY A CA 1
ATOM 2550 C C . GLY A 1 335 ? 39.473 -11.284 31.328 1.00 12.85 335 GLY A C 1
ATOM 2551 O O . GLY A 1 335 ? 39.860 -11.101 32.478 1.00 20.67 335 GLY A O 1
ATOM 2552 N N . ASP A 1 336 ? 38.613 -12.192 31.176 1.00 11.00 336 ASP A N 1
ATOM 2553 C CA . ASP A 1 336 ? 38.184 -12.968 32.324 1.00 11.71 336 ASP A CA 1
ATOM 2554 C C . ASP A 1 336 ? 39.223 -13.894 32.886 1.00 16.75 336 ASP A C 1
ATOM 2555 O O . ASP A 1 336 ? 38.826 -14.842 33.595 1.00 21.29 336 ASP A O 1
ATOM 2560 N N . LYS A 1 337 ? 40.531 -13.825 32.434 1.00 18.17 337 LYS A N 1
ATOM 2561 C CA . LYS A 1 337 ? 41.582 -14.837 32.815 1.00 13.80 337 LYS A CA 1
ATOM 2562 C C . LYS A 1 337 ? 42.688 -14.261 33.645 1.00 20.68 337 LYS A C 1
ATOM 2563 O O . LYS A 1 337 ? 43.662 -14.917 34.012 1.00 25.33 337 LYS A O 1
ATOM 2569 N N . ASP A 1 338 ? 42.503 -13.029 34.013 1.00 19.19 338 ASP A N 1
ATOM 2570 C CA . ASP A 1 338 ? 43.345 -12.373 34.925 1.00 16.67 338 ASP A CA 1
ATOM 2571 C C . ASP A 1 338 ? 42.804 -12.451 36.382 1.00 21.52 338 ASP A C 1
ATOM 2572 O O . ASP A 1 338 ? 41.584 -12.391 36.665 1.00 27.97 338 ASP A O 1
ATOM 2577 N N . PHE A 1 339 ? 43.771 -12.584 37.331 1.00 17.92 339 PHE A N 1
ATOM 2578 C CA . PHE A 1 339 ? 43.505 -12.629 38.724 1.00 13.27 339 PHE A CA 1
ATOM 2579 C C . PHE A 1 339 ? 43.638 -11.165 39.372 1.00 13.66 339 PHE A C 1
ATOM 2580 O O . PHE A 1 339 ? 42.694 -10.614 40.016 1.00 12.05 339 PHE A O 1
ATOM 2588 N N . ILE A 1 340 ? 44.753 -10.476 39.061 1.00 12.30 340 ILE A N 1
ATOM 2589 C CA . ILE A 1 340 ? 45.052 -9.189 39.603 1.00 12.53 340 ILE A CA 1
ATOM 2590 C C . ILE A 1 340 ? 43.950 -8.177 39.578 1.00 18.46 340 ILE A C 1
ATOM 2591 O O . ILE A 1 340 ? 43.685 -7.490 40.577 1.00 18.02 340 ILE A O 1
ATOM 2596 N N . CYS A 1 341 ? 43.254 -8.126 38.419 1.00 24.45 341 CYS A N 1
ATOM 2597 C CA . CYS A 1 341 ? 42.049 -7.285 38.178 1.00 19.80 341 CYS A CA 1
ATOM 2598 C C . CYS A 1 341 ? 40.811 -8.004 37.568 1.00 19.52 341 CYS A C 1
ATOM 2599 O O . CYS A 1 341 ? 40.178 -7.449 36.648 1.00 20.89 341 CYS A O 1
ATOM 2602 N N . ASN A 1 342 ? 40.445 -9.189 38.124 1.00 16.04 342 ASN A N 1
ATOM 2603 C CA . ASN A 1 342 ? 39.285 -9.994 37.807 1.00 16.67 342 ASN A CA 1
ATOM 2604 C C . ASN A 1 342 ? 38.137 -9.234 37.164 1.00 23.78 342 ASN A C 1
ATOM 2605 O O . ASN A 1 342 ? 37.743 -8.229 37.652 1.00 24.35 342 ASN A O 1
ATOM 2610 N N . TRP A 1 343 ? 37.476 -9.869 36.232 1.00 28.17 343 TRP A N 1
ATOM 2611 C CA . TRP A 1 343 ? 36.277 -9.382 35.656 1.00 26.13 343 TRP A CA 1
ATOM 2612 C C . TRP A 1 343 ? 35.231 -9.648 36.731 1.00 23.34 343 TRP A C 1
ATOM 2613 O O . TRP A 1 343 ? 34.170 -9.033 36.733 1.00 29.03 343 TRP A O 1
ATOM 2624 N N . LEU A 1 344 ? 35.491 -10.539 37.658 1.00 16.49 344 LEU A N 1
ATOM 2625 C CA . LEU A 1 344 ? 34.499 -10.724 38.717 1.00 13.04 344 LEU A CA 1
ATOM 2626 C C . LEU A 1 344 ? 34.344 -9.453 39.486 1.00 10.79 344 LEU A C 1
ATOM 2627 O O . LEU A 1 344 ? 33.269 -8.866 39.582 1.00 11.56 344 LEU A O 1
ATOM 2632 N N . GLY A 1 345 ? 35.488 -9.033 39.907 1.00 10.33 345 GLY A N 1
ATOM 2633 C CA . GLY A 1 345 ? 35.659 -7.843 40.600 1.00 9.51 345 GLY A CA 1
ATOM 2634 C C . GLY A 1 345 ? 35.192 -6.683 39.756 1.00 17.56 345 GLY A C 1
ATOM 2635 O O . GLY A 1 345 ? 34.270 -5.943 40.159 1.00 25.27 345 GLY A O 1
ATOM 2636 N N . ASN A 1 346 ? 35.784 -6.427 38.603 1.00 11.93 346 ASN A N 1
ATOM 2637 C CA . ASN A 1 346 ? 35.331 -5.288 37.871 1.00 7.86 346 ASN A CA 1
ATOM 2638 C C . ASN A 1 346 ? 33.891 -5.247 37.481 1.00 13.52 346 ASN A C 1
ATOM 2639 O O . ASN A 1 346 ? 33.444 -4.141 37.163 1.00 15.62 346 ASN A O 1
ATOM 2644 N N . LYS A 1 347 ? 33.169 -6.389 37.420 1.00 10.68 347 LYS A N 1
ATOM 2645 C CA . LYS A 1 347 ? 31.771 -6.298 37.049 1.00 9.99 347 LYS A CA 1
ATOM 2646 C C . LYS A 1 347 ? 30.979 -5.588 38.108 1.00 20.49 347 LYS A C 1
ATOM 2647 O O . LYS A 1 347 ? 30.136 -4.628 37.905 1.00 23.85 347 LYS A O 1
ATOM 2653 N N . ALA A 1 348 ? 31.177 -6.176 39.315 1.00 20.24 348 ALA A N 1
ATOM 2654 C CA . ALA A 1 348 ? 30.430 -5.763 40.450 1.00 17.62 348 ALA A CA 1
ATOM 2655 C C . ALA A 1 348 ? 30.670 -4.373 40.896 1.00 19.59 348 ALA A C 1
ATOM 2656 O O . ALA A 1 348 ? 29.752 -3.756 41.475 1.00 26.11 348 ALA A O 1
ATOM 2658 N N . TRP A 1 349 ? 31.856 -3.823 40.702 1.00 13.96 349 TRP A N 1
ATOM 2659 C CA . TRP A 1 349 ? 31.973 -2.478 41.117 1.00 5.44 349 TRP A CA 1
ATOM 2660 C C . TRP A 1 349 ? 31.108 -1.626 40.222 1.00 8.67 349 TRP A C 1
ATOM 2661 O O . TRP A 1 349 ? 30.339 -0.768 40.632 1.00 19.01 349 TRP A O 1
ATOM 2672 N N . THR A 1 350 ? 31.222 -1.869 38.999 1.00 9.95 350 THR A N 1
ATOM 2673 C CA . THR A 1 350 ? 30.402 -1.256 37.963 1.00 12.72 350 THR A CA 1
ATOM 2674 C C . THR A 1 350 ? 28.918 -1.549 38.359 1.00 13.51 350 THR A C 1
ATOM 2675 O O . THR A 1 350 ? 28.093 -0.639 38.529 1.00 12.20 350 THR A O 1
ATOM 2679 N N . ASP A 1 351 ? 28.591 -2.821 38.606 1.00 12.33 351 ASP A N 1
ATOM 2680 C CA . ASP A 1 351 ? 27.226 -3.120 38.932 1.00 17.09 351 ASP A CA 1
ATOM 2681 C C . ASP A 1 351 ? 26.686 -2.392 40.125 1.00 22.32 351 ASP A C 1
ATOM 2682 O O . ASP A 1 351 ? 25.486 -2.490 40.378 1.00 23.41 351 ASP A O 1
ATOM 2687 N N . VAL A 1 352 ? 27.523 -1.690 40.889 1.00 25.27 352 VAL A N 1
ATOM 2688 C CA . VAL A 1 352 ? 26.957 -0.891 42.016 1.00 24.77 352 VAL A CA 1
ATOM 2689 C C . VAL A 1 352 ? 27.457 0.519 42.115 1.00 19.82 352 VAL A C 1
ATOM 2690 O O . VAL A 1 352 ? 27.293 1.172 43.141 1.00 23.88 352 VAL A O 1
ATOM 2694 N N . LEU A 1 353 ? 28.087 0.964 41.092 1.00 11.96 353 LEU A N 1
ATOM 2695 C CA . LEU A 1 353 ? 28.582 2.277 41.173 1.00 11.15 353 LEU A CA 1
ATOM 2696 C C . LEU A 1 353 ? 27.401 3.127 41.186 1.00 15.48 353 LEU A C 1
ATOM 2697 O O . LEU A 1 353 ? 26.393 2.677 40.733 1.00 18.29 353 LEU A O 1
ATOM 2702 N N . PRO A 1 354 ? 27.504 4.367 41.597 1.00 21.03 354 PRO A N 1
ATOM 2703 C CA . PRO A 1 354 ? 26.363 5.298 41.549 1.00 22.35 354 PRO A CA 1
ATOM 2704 C C . PRO A 1 354 ? 26.535 6.333 40.449 1.00 27.21 354 PRO A C 1
ATOM 2705 O O . PRO A 1 354 ? 27.679 6.644 40.125 1.00 29.67 354 PRO A O 1
ATOM 2709 N N . TRP A 1 355 ? 25.382 6.756 39.898 1.00 27.06 355 TRP A N 1
ATOM 2710 C CA . TRP A 1 355 ? 25.247 7.692 38.800 1.00 24.84 355 TRP A CA 1
ATOM 2711 C C . TRP A 1 355 ? 23.683 7.800 38.413 1.00 27.62 355 TRP A C 1
ATOM 2712 O O . TRP A 1 355 ? 22.844 6.966 38.858 1.00 26.04 355 TRP A O 1
ATOM 2723 N N . LYS A 1 356 ? 23.202 8.774 37.617 1.00 29.35 356 LYS A N 1
ATOM 2724 C CA . LYS A 1 356 ? 21.708 8.828 37.369 1.00 29.90 356 LYS A CA 1
ATOM 2725 C C . LYS A 1 356 ? 20.980 7.553 36.923 1.00 30.35 356 LYS A C 1
ATOM 2726 O O . LYS A 1 356 ? 19.869 7.291 37.345 1.00 33.59 356 LYS A O 1
ATOM 2732 N N . TYR A 1 357 ? 21.584 6.777 36.051 1.00 28.09 357 TYR A N 1
ATOM 2733 C CA . TYR A 1 357 ? 21.005 5.567 35.501 1.00 21.11 357 TYR A CA 1
ATOM 2734 C C . TYR A 1 357 ? 21.244 4.265 36.303 1.00 22.43 357 TYR A C 1
ATOM 2735 O O . TYR A 1 357 ? 20.937 3.151 35.866 1.00 28.03 357 TYR A O 1
ATOM 2744 N N . ASP A 1 358 ? 21.810 4.469 37.483 1.00 17.67 358 ASP A N 1
ATOM 2745 C CA . ASP A 1 358 ? 21.864 3.590 38.635 1.00 16.93 358 ASP A CA 1
ATOM 2746 C C . ASP A 1 358 ? 20.827 2.471 38.532 1.00 20.17 358 ASP A C 1
ATOM 2747 O O . ASP A 1 358 ? 21.178 1.434 37.991 1.00 22.11 358 ASP A O 1
ATOM 2752 N N . GLU A 1 359 ? 19.546 2.677 38.994 1.00 23.23 359 GLU A N 1
ATOM 2753 C CA . GLU A 1 359 ? 18.499 1.603 38.905 1.00 24.09 359 GLU A CA 1
ATOM 2754 C C . GLU A 1 359 ? 18.376 0.962 37.513 1.00 19.04 359 GLU A C 1
ATOM 2755 O O . GLU A 1 359 ? 18.390 -0.246 37.390 1.00 19.36 359 GLU A O 1
ATOM 2757 N N . GLU A 1 360 ? 18.413 1.768 36.477 1.00 14.00 360 GLU A N 1
ATOM 2758 C CA . GLU A 1 360 ? 18.449 1.234 35.135 1.00 16.41 360 GLU A CA 1
ATOM 2759 C C . GLU A 1 360 ? 19.621 0.235 34.933 1.00 21.41 360 GLU A C 1
ATOM 2760 O O . GLU A 1 360 ? 19.323 -0.968 34.910 1.00 22.16 360 GLU A O 1
ATOM 2766 N N . PHE A 1 361 ? 20.927 0.686 34.849 1.00 20.87 361 PHE A N 1
ATOM 2767 C CA . PHE A 1 361 ? 22.053 -0.238 34.735 1.00 24.21 361 PHE A CA 1
ATOM 2768 C C . PHE A 1 361 ? 21.924 -1.556 35.542 1.00 32.18 361 PHE A C 1
ATOM 2769 O O . PHE A 1 361 ? 22.178 -2.620 35.077 1.00 33.70 361 PHE A O 1
ATOM 2777 N N . ALA A 1 362 ? 21.456 -1.494 36.761 1.00 38.40 362 ALA A N 1
ATOM 2778 C CA . ALA A 1 362 ? 21.247 -2.668 37.580 1.00 45.70 362 ALA A CA 1
ATOM 2779 C C . ALA A 1 362 ? 20.055 -3.425 37.093 1.00 51.27 362 ALA A C 1
ATOM 2780 O O . ALA A 1 362 ? 19.807 -4.588 37.455 1.00 56.04 362 ALA A O 1
ATOM 2782 N N . SER A 1 363 ? 19.288 -2.791 36.250 1.00 53.36 363 SER A N 1
ATOM 2783 C CA . SER A 1 363 ? 18.180 -3.536 35.658 1.00 55.98 363 SER A CA 1
ATOM 2784 C C . SER A 1 363 ? 18.557 -4.210 34.318 1.00 58.10 363 SER A C 1
ATOM 2785 O O . SER A 1 363 ? 17.912 -5.209 33.913 1.00 57.69 363 SER A O 1
ATOM 2788 N N . GLN A 1 364 ? 19.547 -3.616 33.577 1.00 57.94 364 GLN A N 1
ATOM 2789 C CA . GLN A 1 364 ? 19.931 -4.149 32.282 1.00 55.48 364 GLN A CA 1
ATOM 2790 C C . GLN A 1 364 ? 20.205 -5.633 32.354 1.00 54.77 364 GLN A C 1
ATOM 2791 O O . GLN A 1 364 ? 20.285 -6.193 33.447 1.00 57.40 364 GLN A O 1
ATOM 2793 N N . LYS A 1 365 ? 20.283 -6.286 31.198 1.00 52.06 365 LYS A N 1
ATOM 2794 C CA . LYS A 1 365 ? 20.574 -7.718 31.155 1.00 45.09 365 LYS A CA 1
ATOM 2795 C C . LYS A 1 365 ? 21.782 -8.095 30.308 1.00 36.38 365 LYS A C 1
ATOM 2796 O O . LYS A 1 365 ? 22.056 -7.496 29.267 1.00 32.63 365 LYS A O 1
ATOM 2798 N N . VAL A 1 366 ? 22.496 -9.061 30.882 1.00 31.85 366 VAL A N 1
ATOM 2799 C CA . VAL A 1 366 ? 23.682 -9.515 30.360 1.00 30.06 366 VAL A CA 1
ATOM 2800 C C . VAL A 1 366 ? 23.481 -10.077 28.992 1.00 31.37 366 VAL A C 1
ATOM 2801 O O . VAL A 1 366 ? 22.497 -10.778 28.746 1.00 29.30 366 VAL A O 1
ATOM 2805 N N . ARG A 1 367 ? 24.389 -9.752 28.072 1.00 32.57 367 ARG A N 1
ATOM 2806 C CA . ARG A 1 367 ? 24.167 -10.336 26.785 1.00 33.77 367 ARG A CA 1
ATOM 2807 C C . ARG A 1 367 ? 25.386 -10.768 26.101 1.00 34.22 367 ARG A C 1
ATOM 2808 O O . ARG A 1 367 ? 26.347 -10.012 26.134 1.00 35.13 367 ARG A O 1
ATOM 2816 N N . ASN A 1 368 ? 25.344 -12.003 25.547 1.00 35.21 368 ASN A N 1
ATOM 2817 C CA . ASN A 1 368 ? 26.477 -12.446 24.746 1.00 35.90 368 ASN A CA 1
ATOM 2818 C C . ASN A 1 368 ? 26.667 -11.524 23.584 1.00 34.03 368 ASN A C 1
ATOM 2819 O O . ASN A 1 368 ? 25.676 -11.160 22.981 1.00 38.53 368 ASN A O 1
ATOM 2824 N N . TRP A 1 369 ? 27.918 -11.081 23.387 1.00 32.22 369 TRP A N 1
ATOM 2825 C CA . TRP A 1 369 ? 28.465 -10.116 22.410 1.00 32.66 369 TRP A CA 1
ATOM 2826 C C . TRP A 1 369 ? 29.383 -10.762 21.395 1.00 37.93 369 TRP A C 1
ATOM 2827 O O . TRP A 1 369 ? 30.408 -11.316 21.786 1.00 39.43 369 TRP A O 1
ATOM 2838 N N . THR A 1 370 ? 29.107 -10.545 20.102 1.00 40.06 370 THR A N 1
ATOM 2839 C CA . THR A 1 370 ? 29.918 -11.114 19.037 1.00 36.93 370 THR A CA 1
ATOM 2840 C C . THR A 1 370 ? 30.891 -10.166 18.512 1.00 38.20 370 THR A C 1
ATOM 2841 O O . THR A 1 370 ? 30.620 -8.983 18.329 1.00 42.72 370 THR A O 1
ATOM 2845 N N . ALA A 1 371 ? 32.030 -10.684 18.214 1.00 39.19 371 ALA A N 1
ATOM 2846 C CA . ALA A 1 371 ? 33.004 -9.811 17.701 1.00 40.23 371 ALA A CA 1
ATOM 2847 C C . ALA A 1 371 ? 32.843 -9.529 16.230 1.00 43.21 371 ALA A C 1
ATOM 2848 O O . ALA A 1 371 ? 32.694 -10.406 15.347 1.00 43.05 371 ALA A O 1
ATOM 2850 N N . SER A 1 372 ? 32.904 -8.243 16.060 1.00 46.67 372 SER A N 1
ATOM 2851 C CA . SER A 1 372 ? 32.887 -7.532 14.834 1.00 50.82 372 SER A CA 1
ATOM 2852 C C . SER A 1 372 ? 33.566 -8.278 13.754 1.00 50.85 372 SER A C 1
ATOM 2853 O O . SER A 1 372 ? 32.968 -8.512 12.731 1.00 53.72 372 SER A O 1
ATOM 2855 N N . ILE A 1 373 ? 34.818 -8.571 13.998 1.00 51.44 373 ILE A N 1
ATOM 2856 C CA . ILE A 1 373 ? 35.688 -9.239 13.054 1.00 54.34 373 ILE A CA 1
ATOM 2857 C C . ILE A 1 373 ? 35.500 -10.715 12.890 1.00 56.43 373 ILE A C 1
ATOM 2858 O O . ILE A 1 373 ? 35.140 -11.194 11.830 1.00 56.10 373 ILE A O 1
ATOM 2863 N N . THR A 1 374 ? 35.924 -11.440 13.916 1.00 59.52 374 THR A N 1
ATOM 2864 C CA . THR A 1 374 ? 35.879 -12.870 13.871 1.00 61.39 374 THR A CA 1
ATOM 2865 C C . THR A 1 374 ? 34.477 -13.470 13.926 1.00 62.95 374 THR A C 1
ATOM 2866 O O . THR A 1 374 ? 34.364 -14.695 13.837 1.00 65.37 374 THR A O 1
ATOM 2870 N N . ASP A 1 375 ? 33.433 -12.662 14.085 1.00 57.87 375 ASP A N 1
ATOM 2871 C CA . ASP A 1 375 ? 32.132 -13.292 14.121 1.00 54.34 375 ASP A CA 1
ATOM 2872 C C . ASP A 1 375 ? 31.975 -14.446 15.172 1.00 49.29 375 ASP A C 1
ATOM 2873 O O . ASP A 1 375 ? 31.293 -15.443 15.011 1.00 51.48 375 ASP A O 1
ATOM 2878 N N . GLU A 1 376 ? 32.614 -14.358 16.296 1.00 44.85 376 GLU A N 1
ATOM 2879 C CA . GLU A 1 376 ? 32.344 -15.377 17.271 1.00 40.47 376 GLU A CA 1
ATOM 2880 C C . GLU A 1 376 ? 32.028 -14.642 18.542 1.00 32.74 376 GLU A C 1
ATOM 2881 O O . GLU A 1 376 ? 32.552 -13.517 18.651 1.00 28.51 376 GLU A O 1
ATOM 2887 N N . VAL A 1 377 ? 31.203 -15.283 19.448 1.00 30.22 377 VAL A N 1
ATOM 2888 C CA . VAL A 1 377 ? 30.929 -14.691 20.734 1.00 28.25 377 VAL A CA 1
ATOM 2889 C C . VAL A 1 377 ? 32.279 -14.375 21.300 1.00 27.72 377 VAL A C 1
ATOM 2890 O O . VAL A 1 377 ? 33.266 -15.077 21.021 1.00 33.81 377 VAL A O 1
ATOM 2894 N N . ALA A 1 378 ? 32.396 -13.238 21.902 1.00 21.81 378 ALA A N 1
ATOM 2895 C CA . ALA A 1 378 ? 33.723 -12.893 22.295 1.00 19.43 378 ALA A CA 1
ATOM 2896 C C . ALA A 1 378 ? 33.811 -12.463 23.771 1.00 22.15 378 ALA A C 1
ATOM 2897 O O . ALA A 1 378 ? 34.894 -12.417 24.337 1.00 26.35 378 ALA A O 1
ATOM 2899 N N . GLY A 1 379 ? 32.667 -12.228 24.374 1.00 22.29 379 GLY A N 1
ATOM 2900 C CA . GLY A 1 379 ? 32.617 -11.774 25.728 1.00 22.30 379 GLY A CA 1
ATOM 2901 C C . GLY A 1 379 ? 31.220 -11.590 26.317 1.00 19.49 379 GLY A C 1
ATOM 2902 O O . GLY A 1 379 ? 30.320 -12.277 25.943 1.00 17.56 379 GLY A O 1
ATOM 2903 N N . GLU A 1 380 ? 31.007 -10.686 27.275 1.00 20.25 380 GLU A N 1
ATOM 2904 C CA . GLU A 1 380 ? 29.671 -10.662 27.812 1.00 19.21 380 GLU A CA 1
ATOM 2905 C C . GLU A 1 380 ? 29.218 -9.311 28.258 1.00 23.72 380 GLU A C 1
ATOM 2906 O O . GLU A 1 380 ? 29.764 -8.807 29.212 1.00 24.81 380 GLU A O 1
ATOM 2912 N N . VAL A 1 381 ? 28.141 -8.796 27.575 1.00 25.71 381 VAL A N 1
ATOM 2913 C CA . VAL A 1 381 ? 27.569 -7.478 27.784 1.00 25.01 381 VAL A CA 1
ATOM 2914 C C . VAL A 1 381 ? 26.555 -7.181 28.902 1.00 31.36 381 VAL A C 1
ATOM 2915 O O . VAL A 1 381 ? 25.833 -8.076 29.377 1.00 36.28 381 VAL A O 1
ATOM 2919 N N . LYS A 1 382 ? 26.625 -5.858 29.347 1.00 28.33 382 LYS A N 1
ATOM 2920 C CA . LYS A 1 382 ? 25.823 -5.048 30.297 1.00 23.74 382 LYS A CA 1
ATOM 2921 C C . LYS A 1 382 ? 25.981 -3.653 29.789 1.00 24.20 382 LYS A C 1
ATOM 2922 O O . LYS A 1 382 ? 27.070 -3.104 29.979 1.00 26.94 382 LYS A O 1
ATOM 2928 N N . SER A 1 383 ? 24.974 -3.177 29.048 1.00 22.98 383 SER A N 1
ATOM 2929 C CA . SER A 1 383 ? 24.998 -1.884 28.430 1.00 26.29 383 SER A CA 1
ATOM 2930 C C . SER A 1 383 ? 23.907 -0.881 28.873 1.00 29.02 383 SER A C 1
ATOM 2931 O O . SER A 1 383 ? 22.742 -1.190 29.023 1.00 32.12 383 SER A O 1
ATOM 2934 N N . TYR A 1 384 ? 24.256 0.349 29.176 1.00 27.30 384 TYR A N 1
ATOM 2935 C CA . TYR A 1 384 ? 23.230 1.303 29.534 1.00 26.67 384 TYR A CA 1
ATOM 2936 C C . TYR A 1 384 ? 23.699 2.683 29.281 1.00 29.54 384 TYR A C 1
ATOM 2937 O O . TYR A 1 384 ? 24.610 3.197 29.975 1.00 29.19 384 TYR A O 1
ATOM 2946 N N . LYS A 1 385 ? 23.045 3.257 28.287 1.00 28.58 385 LYS A N 1
ATOM 2947 C CA . LYS A 1 385 ? 23.399 4.573 27.835 1.00 27.39 385 LYS A CA 1
ATOM 2948 C C . LYS A 1 385 ? 24.864 4.515 27.587 1.00 28.27 385 LYS A C 1
ATOM 2949 O O . LYS A 1 385 ? 25.289 3.451 27.046 1.00 29.37 385 LYS A O 1
ATOM 2955 N N . HIS A 1 386 ? 25.600 5.481 28.154 1.00 25.16 386 HIS A N 1
ATOM 2956 C CA . HIS A 1 386 ? 27.016 5.545 27.887 1.00 22.88 386 HIS A CA 1
ATOM 2957 C C . HIS A 1 386 ? 27.936 4.902 28.931 1.00 24.36 386 HIS A C 1
ATOM 2958 O O . HIS A 1 386 ? 29.106 5.364 29.096 1.00 22.71 386 HIS A O 1
ATOM 2965 N N . PHE A 1 387 ? 27.366 3.855 29.593 1.00 24.31 387 PHE A N 1
ATOM 2966 C CA . PHE A 1 387 ? 28.051 3.052 30.589 1.00 26.20 387 PHE A CA 1
ATOM 2967 C C . PHE A 1 387 ? 27.875 1.585 30.271 1.00 27.12 387 PHE A C 1
ATOM 2968 O O . PHE A 1 387 ? 26.738 1.011 30.225 1.00 21.78 387 PHE A O 1
ATOM 2976 N N . THR A 1 388 ? 29.049 0.943 30.073 1.00 28.54 388 THR A N 1
ATOM 2977 C CA . THR A 1 388 ? 29.043 -0.430 29.656 1.00 28.47 388 THR A CA 1
ATOM 2978 C C . THR A 1 388 ? 30.102 -1.258 30.232 1.00 23.70 388 THR A C 1
ATOM 2979 O O . THR A 1 388 ? 31.243 -0.908 30.160 1.00 26.50 388 THR A O 1
ATOM 2983 N N . TYR A 1 389 ? 29.696 -2.428 30.643 1.00 21.60 389 TYR A N 1
ATOM 2984 C CA . TYR A 1 389 ? 30.622 -3.389 31.204 1.00 23.23 389 TYR A CA 1
ATOM 2985 C C . TYR A 1 389 ? 30.650 -4.690 30.419 1.00 29.21 389 TYR A C 1
ATOM 2986 O O . TYR A 1 389 ? 29.656 -5.444 30.427 1.00 30.39 389 TYR A O 1
ATOM 2995 N N . LEU A 1 390 ? 31.833 -4.898 29.769 1.00 26.84 390 LEU A N 1
ATOM 2996 C CA . LEU A 1 390 ? 32.154 -6.013 28.879 1.00 27.15 390 LEU A CA 1
ATOM 2997 C C . LEU A 1 390 ? 33.092 -7.107 29.543 1.00 28.92 390 LEU A C 1
ATOM 2998 O O . LEU A 1 390 ? 34.257 -6.808 29.863 1.00 29.59 390 LEU A O 1
ATOM 3003 N N . ARG A 1 391 ? 32.587 -8.371 29.777 1.00 27.55 391 ARG A N 1
ATOM 3004 C CA . ARG A 1 391 ? 33.473 -9.437 30.215 1.00 27.14 391 ARG A CA 1
ATOM 3005 C C . ARG A 1 391 ? 34.043 -10.012 28.909 1.00 26.67 391 ARG A C 1
ATOM 3006 O O . ARG A 1 391 ? 33.299 -10.435 28.058 1.00 29.31 391 ARG A O 1
ATOM 3014 N N . VAL A 1 392 ? 35.327 -9.920 28.718 1.00 21.09 392 VAL A N 1
ATOM 3015 C CA . VAL A 1 392 ? 35.965 -10.352 27.511 1.00 20.35 392 VAL A CA 1
ATOM 3016 C C . VAL A 1 392 ? 36.369 -11.813 27.647 1.00 22.63 392 VAL A C 1
ATOM 3017 O O . VAL A 1 392 ? 37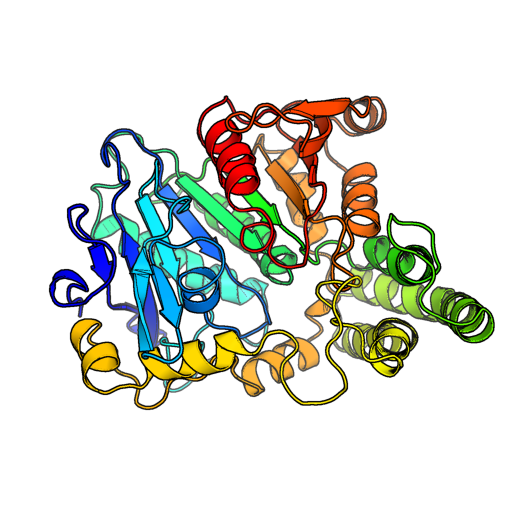.152 -12.167 28.501 1.00 21.35 392 VAL A O 1
ATOM 3021 N N . PHE A 1 393 ? 35.806 -12.711 26.863 1.00 26.32 393 PHE A N 1
ATOM 3022 C CA . PHE A 1 393 ? 36.110 -14.140 26.979 1.00 26.96 393 PHE A CA 1
ATOM 3023 C C . PHE A 1 393 ? 37.506 -14.360 26.505 1.00 28.20 393 PHE A C 1
ATOM 3024 O O . PHE A 1 393 ? 37.888 -13.704 25.557 1.00 28.64 393 PHE A O 1
ATOM 3032 N N . ASN A 1 394 ? 38.214 -15.280 27.163 1.00 31.19 394 ASN A N 1
ATOM 3033 C CA . ASN A 1 394 ? 39.598 -15.670 26.882 1.00 33.49 394 ASN A CA 1
ATOM 3034 C C . ASN A 1 394 ? 40.568 -14.568 26.969 1.00 35.31 394 ASN A C 1
ATOM 3035 O O . ASN A 1 394 ? 41.596 -14.648 26.275 1.00 35.29 394 ASN A O 1
ATOM 3040 N N . GLY A 1 395 ? 40.234 -13.607 27.858 1.00 36.98 395 GLY A N 1
ATOM 3041 C CA . GLY A 1 395 ? 41.054 -12.395 28.214 1.00 36.28 395 GLY A CA 1
ATOM 3042 C C . GLY A 1 395 ? 41.932 -12.561 29.501 1.00 31.30 395 GLY A C 1
ATOM 3043 O O . GLY A 1 395 ? 41.537 -13.084 30.550 1.00 27.63 395 GLY A O 1
ATOM 3044 N N . GLY A 1 396 ? 43.176 -12.189 29.374 1.00 27.85 396 GLY A N 1
ATOM 3045 C CA . GLY A 1 396 ? 44.075 -12.225 30.520 1.00 28.19 396 GLY A CA 1
ATOM 3046 C C . GLY A 1 396 ? 44.509 -10.773 30.798 1.00 27.73 396 GLY A C 1
ATOM 3047 O O . GLY A 1 396 ? 44.062 -9.900 30.121 1.00 26.41 396 GLY A O 1
ATOM 3048 N N . HIS A 1 397 ? 45.369 -10.515 31.750 1.00 30.74 397 HIS A N 1
ATOM 3049 C CA . HIS A 1 397 ? 45.780 -9.147 32.094 1.00 35.52 397 HIS A CA 1
ATOM 3050 C C . HIS A 1 397 ? 45.893 -8.094 31.000 1.00 30.99 397 HIS A C 1
ATOM 3051 O O . HIS A 1 397 ? 45.563 -6.950 31.230 1.00 34.31 397 HIS A O 1
ATOM 3058 N N . MET A 1 398 ? 46.212 -8.507 29.813 1.00 25.36 398 MET A N 1
ATOM 3059 C CA . MET A 1 398 ? 46.290 -7.562 28.714 1.00 26.21 398 MET A CA 1
ATOM 3060 C C . MET A 1 398 ? 45.470 -8.160 27.623 1.00 21.83 398 MET A C 1
ATOM 3061 O O . MET A 1 398 ? 45.917 -9.106 26.978 1.00 25.74 398 MET A O 1
ATOM 3066 N N . VAL A 1 399 ? 44.251 -7.762 27.554 1.00 15.80 399 VAL A N 1
ATOM 3067 C CA . VAL A 1 399 ? 43.383 -8.413 26.670 1.00 13.40 399 VAL A CA 1
ATOM 3068 C C . VAL A 1 399 ? 43.901 -8.408 25.267 1.00 17.99 399 VAL A C 1
ATOM 3069 O O . VAL A 1 399 ? 43.906 -9.452 24.641 1.00 15.34 399 VAL A O 1
ATOM 3073 N N . PRO A 1 400 ? 44.490 -7.253 24.817 1.00 21.44 400 PRO A N 1
ATOM 3074 C CA . PRO A 1 400 ? 44.986 -7.148 23.482 1.00 16.41 400 PRO A CA 1
ATOM 3075 C C . PRO A 1 400 ? 46.149 -7.927 23.232 1.00 20.81 400 PRO A C 1
ATOM 3076 O O . PRO A 1 400 ? 46.703 -7.662 22.214 1.00 20.67 400 PRO A O 1
ATOM 3080 N N . PHE A 1 401 ? 46.545 -8.850 24.119 1.00 27.46 401 PHE A N 1
ATOM 3081 C CA . PHE A 1 401 ? 47.733 -9.591 23.817 1.00 28.07 401 PHE A CA 1
ATOM 3082 C C . PHE A 1 401 ? 47.320 -10.953 23.685 1.00 28.87 401 PHE A C 1
ATOM 3083 O O . PHE A 1 401 ? 47.738 -11.650 22.827 1.00 31.99 401 PHE A O 1
ATOM 3091 N N . ASP A 1 402 ? 46.477 -11.388 24.570 1.00 32.67 402 ASP A N 1
ATOM 3092 C CA . ASP A 1 402 ? 45.960 -12.752 24.425 1.00 36.14 402 ASP A CA 1
ATOM 3093 C C . ASP A 1 402 ? 45.074 -12.880 23.131 1.00 43.07 402 ASP A C 1
ATOM 3094 O O . ASP A 1 402 ? 45.448 -13.625 22.184 1.00 47.42 402 ASP A O 1
ATOM 3099 N N . VAL A 1 403 ? 43.946 -12.089 23.025 1.00 40.93 403 VAL A N 1
ATOM 3100 C CA . VAL A 1 403 ? 43.106 -12.127 21.844 1.00 36.16 403 VAL A CA 1
ATOM 3101 C C . VAL A 1 403 ? 42.991 -10.807 21.128 1.00 35.20 403 VAL A C 1
ATOM 3102 O O . VAL A 1 403 ? 41.956 -10.158 21.220 1.00 35.99 403 VAL A O 1
ATOM 3106 N N . PRO A 1 404 ? 43.965 -10.528 20.257 1.00 32.94 404 PRO A N 1
ATOM 3107 C CA . PRO A 1 404 ? 44.083 -9.297 19.543 1.00 31.13 404 PRO A CA 1
ATOM 3108 C C . PRO A 1 404 ? 42.984 -9.043 18.579 1.00 33.94 404 PRO A C 1
ATOM 3109 O O . PRO A 1 404 ? 42.616 -7.906 18.348 1.00 35.25 404 PRO A O 1
ATOM 3113 N N . GLU A 1 405 ? 42.454 -10.103 17.998 1.00 37.61 405 GLU A N 1
ATOM 3114 C CA . GLU A 1 405 ? 41.390 -9.918 17.026 1.00 38.36 405 GLU A CA 1
ATOM 3115 C C . GLU A 1 405 ? 40.224 -9.236 17.708 1.00 38.53 405 GLU A C 1
ATOM 3116 O O . GLU A 1 405 ? 39.814 -8.097 17.419 1.00 42.36 405 GLU A O 1
ATOM 3122 N N . ASN A 1 406 ? 39.817 -9.929 18.728 1.00 34.32 406 ASN A N 1
ATOM 3123 C CA . ASN A 1 406 ? 38.736 -9.508 19.577 1.00 32.33 406 ASN A CA 1
ATOM 3124 C C . ASN A 1 406 ? 38.915 -8.080 20.158 1.00 32.14 406 ASN A C 1
ATOM 3125 O O . ASN A 1 406 ? 38.027 -7.225 20.043 1.00 30.06 406 ASN A O 1
ATOM 3130 N N . ALA A 1 407 ? 40.098 -7.798 20.734 1.00 32.90 407 ALA A N 1
ATOM 3131 C CA . ALA A 1 407 ? 40.368 -6.454 21.248 1.00 31.78 407 ALA A CA 1
ATOM 3132 C C . ALA A 1 407 ? 39.998 -5.318 20.280 1.00 33.04 407 ALA A C 1
ATOM 3133 O O . ALA A 1 407 ? 39.200 -4.388 20.583 1.00 33.36 407 ALA A O 1
ATOM 3135 N N . LEU A 1 408 ? 40.612 -5.409 19.089 1.00 30.21 408 LEU A N 1
ATOM 3136 C CA . LEU A 1 408 ? 40.386 -4.416 18.083 1.00 23.90 408 LEU A CA 1
ATOM 3137 C C . LEU A 1 408 ? 38.946 -4.500 17.748 1.00 17.44 408 LEU A C 1
ATOM 3138 O O . LEU A 1 408 ? 38.328 -3.500 17.485 1.00 15.56 408 LEU A O 1
ATOM 3143 N N . SER A 1 409 ? 38.426 -5.680 17.777 1.00 14.98 409 SER A N 1
ATOM 3144 C CA . SER A 1 409 ? 37.029 -5.765 17.521 1.00 19.23 409 SER A CA 1
ATOM 3145 C C . SER A 1 409 ? 36.242 -4.929 18.563 1.00 20.37 409 SER A C 1
ATOM 3146 O O . SER A 1 409 ? 35.401 -4.096 18.217 1.00 21.77 409 SER A O 1
ATOM 3149 N N . MET A 1 410 ? 36.508 -5.151 19.853 1.00 23.27 410 MET A N 1
ATOM 3150 C CA . MET A 1 410 ? 35.889 -4.397 20.952 1.00 22.27 410 MET A CA 1
ATOM 3151 C C . MET A 1 410 ? 36.243 -2.957 20.784 1.00 24.90 410 MET A C 1
ATOM 3152 O O . MET A 1 410 ? 35.400 -2.090 20.875 1.00 23.81 410 MET A O 1
ATOM 3157 N N . VAL A 1 411 ? 37.527 -2.745 20.504 1.00 25.28 411 VAL A N 1
ATOM 3158 C CA . VAL A 1 411 ? 37.989 -1.456 20.367 1.00 26.49 411 VAL A CA 1
ATOM 3159 C C . VAL A 1 411 ? 37.279 -0.721 19.354 1.00 34.63 411 VAL A C 1
ATOM 3160 O O . VAL A 1 411 ? 36.425 0.025 19.711 1.00 43.00 411 VAL A O 1
ATOM 3164 N N . ASN A 1 412 ? 37.540 -0.976 18.112 1.00 33.74 412 ASN A N 1
ATOM 3165 C CA . ASN A 1 412 ? 36.998 -0.212 17.026 1.00 31.29 412 ASN A CA 1
ATOM 3166 C C . ASN A 1 412 ? 35.522 0.018 17.059 1.00 33.63 412 ASN A C 1
ATOM 3167 O O . ASN A 1 412 ? 35.037 1.130 16.881 1.00 34.97 412 ASN A O 1
ATOM 3172 N N . GLU A 1 413 ? 34.767 -1.048 17.229 1.00 35.45 413 GLU A N 1
ATOM 3173 C CA . GLU A 1 413 ? 33.335 -0.920 17.311 1.00 35.41 413 GLU A CA 1
ATOM 3174 C C . GLU A 1 413 ? 32.886 0.003 18.448 1.00 37.14 413 GLU A C 1
ATOM 3175 O O . GLU A 1 413 ? 31.713 0.313 18.596 1.00 42.31 413 GLU A O 1
ATOM 3181 N N . TRP A 1 414 ? 33.758 0.352 19.392 1.00 34.83 414 TRP A N 1
ATOM 3182 C CA . TRP A 1 414 ? 33.394 1.210 20.523 1.00 30.23 414 TRP A CA 1
ATOM 3183 C C . TRP A 1 414 ? 33.891 2.456 19.995 1.00 35.27 414 TRP A C 1
ATOM 3184 O O . TRP A 1 414 ? 33.058 3.283 19.855 1.00 37.72 414 TRP A O 1
ATOM 3195 N N . ILE A 1 415 ? 35.219 2.569 19.730 1.00 37.38 415 ILE A N 1
ATOM 3196 C CA . ILE A 1 415 ? 35.788 3.788 19.125 1.00 39.79 415 ILE A CA 1
ATOM 3197 C C . ILE A 1 415 ? 34.866 4.327 18.026 1.00 45.13 415 ILE A C 1
ATOM 3198 O O . ILE A 1 415 ? 34.588 5.526 18.017 1.00 48.88 415 ILE A O 1
ATOM 3202 N N . HIS A 1 416 ? 34.380 3.421 17.119 1.00 45.51 416 HIS A N 1
ATOM 3203 C CA . HIS A 1 416 ? 33.491 3.778 15.982 1.00 44.85 416 HIS A CA 1
ATOM 3204 C C . HIS A 1 416 ? 31.944 3.472 16.118 1.00 42.92 416 HIS A C 1
ATOM 3205 O O . HIS A 1 416 ? 31.124 4.298 15.792 1.00 41.01 416 HIS A O 1
ATOM 3212 N N . GLY A 1 417 ? 31.500 2.312 16.583 1.00 41.93 417 GLY A N 1
ATOM 3213 C CA . GLY A 1 417 ? 30.075 1.971 16.692 1.00 43.69 417 GLY A CA 1
ATOM 3214 C C . GLY A 1 417 ? 29.191 2.741 17.692 1.00 45.15 417 GLY A C 1
ATOM 3215 O O . GLY A 1 417 ? 28.149 2.254 18.170 1.00 43.77 417 GLY A O 1
ATOM 3216 N N . GLY A 1 418 ? 29.532 3.973 17.964 1.00 47.34 418 GLY A N 1
ATOM 3217 C CA . GLY A 1 418 ? 28.627 4.766 18.795 1.00 52.15 418 GLY A CA 1
ATOM 3218 C C . GLY A 1 418 ? 28.580 4.571 20.329 1.00 55.31 418 GLY A C 1
ATOM 3219 O O . GLY A 1 418 ? 27.536 4.860 20.932 1.00 56.76 418 GLY A O 1
ATOM 3220 N N . PHE A 1 419 ? 29.733 4.203 20.970 1.00 52.48 419 PHE A N 1
ATOM 3221 C CA . PHE A 1 419 ? 29.838 4.098 22.417 1.00 47.76 419 PHE A CA 1
ATOM 3222 C C . PHE A 1 419 ? 28.824 3.174 23.038 1.00 46.19 419 PHE A C 1
ATOM 3223 O O . PHE A 1 419 ? 28.309 3.410 24.189 1.00 47.00 419 PHE A O 1
ATOM 3231 N N . SER A 1 420 ? 28.570 2.113 22.259 1.00 40.65 420 SER A N 1
ATOM 3232 C CA . SER A 1 420 ? 27.715 1.065 22.733 1.00 38.55 420 SER A CA 1
ATOM 3233 C C . SER A 1 420 ? 28.313 -0.209 22.212 1.00 37.94 420 SER A C 1
ATOM 3234 O O . SER A 1 420 ? 29.046 -0.197 21.214 1.00 35.77 420 SER A O 1
ATOM 3237 N N . LEU A 1 421 ? 27.962 -1.284 22.952 1.00 39.35 421 LEU A N 1
ATOM 3238 C CA . LEU A 1 421 ? 28.330 -2.640 22.634 1.00 37.63 421 LEU A CA 1
ATOM 3239 C C . LEU A 1 421 ? 27.195 -3.520 22.215 1.00 41.39 421 LEU A C 1
ATOM 3240 O O . LEU A 1 421 ? 27.272 -4.071 21.110 1.00 46.99 421 LEU A O 1
#

Foldseek 3Di:
DWFFCQVPQFDHPWGKIWAWDADPVQQWTKTKIKTAQPPDNLAAAEEAEDEPLPFFFQCLCQQFFAHQWHADPVLHTDGDPFHLSPGHMYMGIQDDAPGFQIHGDDDDLLAQLCSLVVVLVVVQVVCVVPVSNPPSPHAYEYEYEARCLLNVLSSVVVQVVDPVDPHDHFAYYYELYQAACLQLLVVQLCLQDQNQPDHHPAPVVLSVLLVVLPVVLNVLLVVCQVPVDLVSLLVSVVSRCVSGVPPLLCSQALLQFNPHGGHPDADPDNSVVSVLVSCQDVVNVPSSPGPDNHGDGGDVVSSVSNSSNSHSRYNSLLSVQVCVQVQRQYYYEYACGHNSRHLSSVVVCLCQRDHVCNVVLVVFDKAFDAFPPPRDRFWIWRWDRRYIYTYGYNATRRRSRRDSSRVSRVSCCCSPVPNTD

Nearest PDB structures (foldseek):
  1cpy-assembly1_A  TM=1.002E+00  e=3.709E-91  Saccharomyces cerevisiae
  1ysc-assembly1_A  TM=1.001E+00  e=9.933E-84  Saccharomyces cerevisiae
  4cia-assembly1_A-2  TM=8.433E-01  e=6.450E-33  Homo sapiens
  4cib-assembly1_A-2  TM=8.345E-01  e=1.099E-32  Homo sapiens
  7kdv-assembly1_B  TM=7.759E-01  e=3.807E-32  Mus musculus

Sequence (421 aa):
KIKDPKILGIDPNVTQYTGYLDVEDEDKHFFFWTFESRNDPAKDPVILWLNGGPGCSSLTGLFFALGPSSIGPDLKPIGNPYSWNSNATVIFLDQPVNVGFSYSGSSGVSNTVAAGKDVYNFLELFFDQFPEYVNKGQDFHIAGASYAGHYIPVFASEILSHKDRNFNLTSVLIGNGLTDPLTQYNYYEPMACGEGGEPSVLPSEECSAMEDSLERCLGLIESCYDSQSVWSCVPATIYCNNAQLAPYQRTGRNVYDIRKDCEGGNLCYPTLQDIDDYLNQDYVKEAVGAEVDHYESCNFDINRNFLFAGDWMKPYHTAVTDLLNQDLPILVYAGDKDFICNWLGNKAWTDVLPWKYDEEFASQKVRNWTASITDEVAGEVKSYKHFTYLRVFNGGHMVPFDVPENALSMVNEWIHGGFS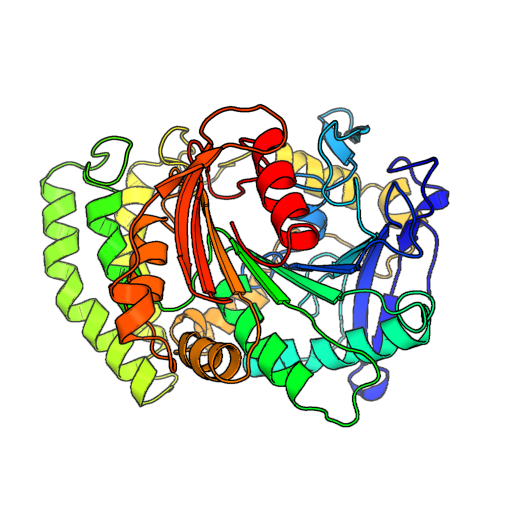L

Secondary structure (DSSP, 8-state):
--B-GGGSSS--SS---EEEEEETTTTEEEEEEEE--SS-TTTS-EEEEE--TTTB-THHHIIIIISSEEEETTTEEEE-TT-GGGGSEEE----STTSTT-EESS----SSHHHHHHHHHHHHHHHHH-TTSTTTT--EEEEEETTHHHHHHHHHHHHTT-SS-SS---EEEEES----HHHHGGGHHHHHTT-SSS---S-HHHHHHHHHHHHHHHHHHHHHHHH--HHHHHHHHHHHHHHHTHHHHHH--BTTBSSS---SSS-SSTHHHHHHHHHHSHHHHHHTT---S---SB-HHHHHHHHTTTGGGS-THHHHHHHHHTT--EEEEEETT-STT-HHHHHHHHHH--STTHHHHHHS--EEEE-TTT-SEEEEE-EETTEEEEEETT--SSHHHH-HHHHHHHHHHHHTTTS--

Radius of gyration: 20.33 Å; Cα contacts (8 Å, |Δi|>4): 939; chains: 1; bounding box: 54×52×53 Å

Organism: Saccharomyces cerevisiae (strain ATCC 204508 / S288c) (NCBI:txid559292)